Protein AF-0000000084971169 (afdb_homodimer)

Nearest PDB structures (foldseek):
  7fh1-assembly1_B  TM=4.036E-01  e=4.856E-03  Homo sapiens
  4uud-assembly1_D  TM=1.904E-01  e=2.865E+00  Homo sapiens
  7fh1-assembly1_B  TM=4.043E-01  e=4.335E-03  Homo sapiens
  4uud-assembly1_D  TM=1.903E-01  e=3.419E+00  Homo sapiens

Solvent-accessible surface area (backbone atoms only — not comparable to full-atom values): 29016 Å² total; per-residue (Å²): 136,84,78,71,78,78,76,70,75,79,71,75,54,70,39,72,42,62,42,18,74,86,69,39,81,53,76,63,46,45,47,50,82,59,37,77,43,76,49,36,22,65,36,56,37,64,89,76,50,45,75,36,60,47,97,83,69,39,80,36,67,38,68,47,71,47,14,61,87,73,72,38,51,62,66,49,40,37,82,52,55,47,74,50,72,39,35,32,70,26,43,68,63,53,42,42,41,49,52,35,35,48,68,56,54,22,55,50,42,27,38,38,51,39,25,61,47,83,66,29,47,85,73,36,36,24,53,37,65,30,38,48,46,61,42,57,47,81,56,97,82,40,34,29,37,35,38,25,30,33,32,44,35,31,30,53,49,64,85,51,61,80,40,31,43,70,57,27,40,46,29,39,40,29,31,30,39,21,38,57,43,44,72,74,35,73,48,66,31,38,38,34,37,38,61,41,46,72,41,63,41,48,85,46,52,66,42,83,76,79,45,74,50,69,32,28,34,48,39,74,59,78,41,58,42,82,36,27,64,67,50,49,49,48,50,46,48,51,43,33,52,51,34,37,52,51,48,51,53,52,49,51,52,52,52,52,52,52,52,52,54,51,57,51,52,59,54,55,59,59,57,68,73,103,135,84,78,70,80,76,75,69,75,79,72,74,56,70,41,72,42,64,42,19,72,85,68,38,83,53,76,62,47,45,47,51,82,60,37,75,44,75,49,36,21,64,37,56,39,64,87,78,49,43,75,34,60,47,96,86,69,40,80,38,67,36,69,47,71,46,14,64,85,73,72,37,53,62,66,48,39,37,82,50,55,45,74,50,72,40,34,31,70,26,43,69,63,54,42,42,41,49,51,35,35,50,69,55,53,21,54,51,42,27,37,39,52,41,25,61,46,82,66,29,46,83,72,36,36,23,54,37,65,29,38,48,47,61,42,58,50,82,55,96,82,39,35,30,37,34,38,24,31,35,31,43,35,32,29,54,50,65,84,52,59,80,42,32,42,68,56,28,39,43,29,39,40,29,30,31,40,20,38,58,42,45,71,76,36,73,48,65,30,37,36,34,36,37,62,41,46,73,42,63,42,49,86,45,52,61,72,63,90,82,48,74,51,66,32,27,32,49,40,72,62,78,45,56,38,79,37,31,60,66,51,48,48,48,49,47,48,50,41,32,52,52,33,37,53,49,49,50,53,52,51,50,52,51,52,51,51,51,51,54,54,51,56,51,51,58,55,54,59,56,57,68,74,103

pLDDT: mean 88.2, std 15.52, range [29.67, 98.81]

Organism: Candida orthopsilosis (strain 90-125) (NCBI:txid1136231)

Structure (mmCIF, N/CA/C/O backbone):
data_AF-0000000084971169-model_v1
#
loop_
_entity.id
_entity.type
_entity.pdbx_description
1 polymer 'Uncharacterized protein'
#
loop_
_atom_site.group_PDB
_atom_site.id
_atom_site.type_symbol
_atom_site.label_atom_id
_atom_site.label_alt_id
_atom_site.label_comp_id
_atom_site.label_asym_id
_atom_site.label_entity_id
_atom_site.label_seq_id
_atom_site.pdbx_PDB_ins_code
_atom_site.Cartn_x
_atom_site.Cartn_y
_atom_site.Cartn_z
_atom_site.occupancy
_atom_site.B_iso_or_equiv
_atom_site.auth_seq_id
_atom_site.auth_comp_id
_atom_site.auth_asym_id
_atom_site.auth_atom_id
_atom_site.pdbx_PDB_model_num
ATOM 1 N N . MET A 1 1 ? -34.969 12.227 -44.281 1 30.02 1 MET A N 1
ATOM 2 C CA . MET A 1 1 ? -34.781 12.562 -42.875 1 30.02 1 MET A CA 1
ATOM 3 C C . MET A 1 1 ? -33.969 11.484 -42.156 1 30.02 1 MET A C 1
ATOM 5 O O . MET A 1 1 ? -34.406 10.344 -42.031 1 30.02 1 MET A O 1
ATOM 9 N N . LYS A 1 2 ? -32.594 11.523 -42.25 1 32.56 2 LYS A N 1
ATOM 10 C CA . LYS A 1 2 ? -31.547 10.609 -41.812 1 32.56 2 LYS A CA 1
ATOM 1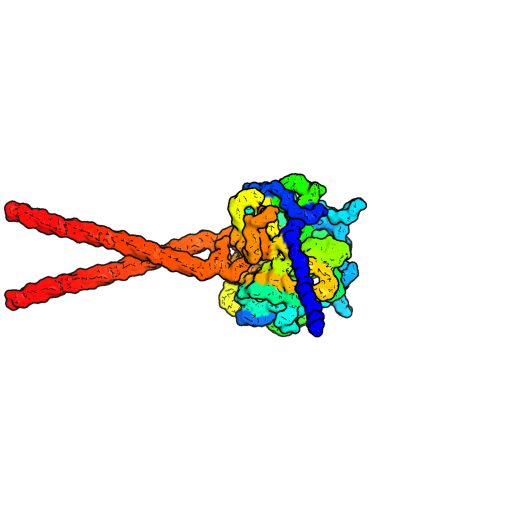1 C C . LYS A 1 2 ? -31.562 10.477 -40.281 1 32.56 2 LYS A C 1
ATOM 13 O O . LYS A 1 2 ? -31.297 11.445 -39.562 1 32.56 2 LYS A O 1
ATOM 18 N N . PHE A 1 3 ? -32.406 9.672 -39.656 1 35.53 3 PHE A N 1
ATOM 19 C CA . PHE A 1 3 ? -32.438 9.383 -38.25 1 35.53 3 PHE A CA 1
ATOM 20 C C . PHE A 1 3 ? -31.078 8.875 -37.75 1 35.53 3 PHE A C 1
ATOM 22 O O . PHE A 1 3 ? -30.594 7.84 -38.219 1 35.53 3 PHE A O 1
ATOM 29 N N . LEU A 1 4 ? -30.172 9.789 -37.438 1 39.41 4 LEU A N 1
ATOM 30 C CA . LEU A 1 4 ? -28.922 9.367 -36.812 1 39.41 4 LEU A CA 1
ATOM 31 C C . LEU A 1 4 ? -29.188 8.594 -35.531 1 39.41 4 LEU A C 1
ATOM 33 O O . LEU A 1 4 ? -29.875 9.086 -34.625 1 39.41 4 LEU A O 1
ATOM 37 N N . PRO A 1 5 ? -28.984 7.27 -35.469 1 42.12 5 PRO A N 1
ATOM 38 C CA . PRO A 1 5 ? -29.141 6.547 -34.219 1 42.12 5 PRO A CA 1
ATOM 39 C C . PRO A 1 5 ? -28.359 7.172 -33.062 1 42.12 5 PRO A C 1
ATOM 41 O O . PRO A 1 5 ? -27.234 7.648 -33.281 1 42.12 5 PRO A O 1
ATOM 44 N N . PHE A 1 6 ? -29.016 7.828 -32.094 1 38.5 6 PHE A N 1
ATOM 45 C CA . PHE A 1 6 ? -28.391 8.219 -30.828 1 38.5 6 PHE A CA 1
ATOM 46 C C . PHE A 1 6 ? -27.672 7.031 -30.188 1 38.5 6 PHE A C 1
ATOM 48 O O . PHE A 1 6 ? -28.312 6.062 -29.781 1 38.5 6 PHE A O 1
ATOM 55 N N . ILE A 1 7 ? -26.5 6.695 -30.562 1 37.56 7 ILE A N 1
ATOM 56 C CA . ILE A 1 7 ? -25.688 5.746 -29.812 1 37.56 7 ILE A CA 1
ATOM 57 C C . ILE A 1 7 ? -25.734 6.09 -28.312 1 37.56 7 ILE A C 1
ATOM 59 O O . ILE A 1 7 ? -25.359 7.188 -27.922 1 37.56 7 ILE A O 1
ATOM 63 N N . LEU A 1 8 ? -26.688 5.613 -27.547 1 38.56 8 LEU A N 1
ATOM 64 C CA . LEU A 1 8 ? -26.672 5.688 -26.094 1 38.56 8 LEU A CA 1
ATOM 65 C C . LEU A 1 8 ? -25.266 5.441 -25.547 1 38.56 8 LEU A C 1
ATOM 67 O O . LEU A 1 8 ? -24.609 4.469 -25.922 1 38.56 8 LEU A O 1
ATOM 71 N N . PRO A 1 9 ? -24.562 6.453 -25.031 1 40.56 9 PRO A N 1
ATOM 72 C CA . PRO A 1 9 ? -23.297 6.164 -24.359 1 40.56 9 PRO A CA 1
ATOM 73 C C . PRO A 1 9 ? -23.391 4.938 -23.453 1 40.56 9 PRO A C 1
ATOM 75 O O . PRO A 1 9 ? -24.422 4.699 -22.828 1 40.56 9 PRO A O 1
ATOM 78 N N . LEU A 1 10 ? -22.828 3.809 -23.766 1 42.88 10 LEU A N 1
ATOM 79 C CA . LEU A 1 10 ? -22.594 2.674 -22.875 1 42.88 10 LEU A CA 1
ATOM 80 C C . LEU A 1 10 ? -22.359 3.145 -21.438 1 42.88 10 LEU A C 1
ATOM 82 O O . LEU A 1 10 ? -21.344 3.771 -21.141 1 42.88 10 LEU A O 1
ATOM 86 N N . ALA A 1 11 ? -23.25 3.656 -20.703 1 45.41 11 ALA A N 1
ATOM 87 C CA . ALA A 1 11 ? -23.203 3.949 -19.281 1 45.41 11 ALA A CA 1
ATOM 88 C C . ALA A 1 11 ? -22.328 2.938 -18.547 1 45.41 11 ALA A C 1
ATOM 90 O O . ALA A 1 11 ? -22.609 1.736 -18.562 1 45.41 11 ALA A O 1
ATOM 91 N N . TYR A 1 12 ? -21.031 3.027 -18.531 1 57.41 12 TYR A N 1
ATOM 92 C CA . TYR A 1 12 ? -20.172 2.223 -17.672 1 57.41 12 TYR A CA 1
ATOM 93 C C . TYR A 1 12 ? -20.812 2.035 -16.297 1 57.41 12 TYR A C 1
ATOM 95 O O . TYR A 1 12 ? -21.203 3.01 -15.648 1 57.41 12 TYR A O 1
ATOM 103 N N . ALA A 1 13 ? -21.484 0.812 -16.031 1 82.19 13 ALA A N 1
ATOM 104 C CA . ALA A 1 13 ? -22.203 0.471 -14.805 1 82.19 13 ALA A CA 1
ATOM 105 C C . ALA A 1 13 ? -21.281 0.522 -13.594 1 82.19 13 ALA A C 1
ATOM 107 O O . ALA A 1 13 ? -20.312 -0.235 -13.508 1 82.19 13 ALA A O 1
ATOM 108 N N . ILE A 1 14 ? -21.219 1.61 -12.945 1 89.19 14 ILE A N 1
ATOM 109 C CA . ILE A 1 14 ? -20.562 1.826 -11.664 1 89.19 14 ILE A CA 1
ATOM 110 C C . ILE A 1 14 ? -21.375 1.18 -10.547 1 89.19 14 ILE A C 1
ATOM 112 O O . ILE A 1 14 ? -22.609 1.281 -10.523 1 89.19 14 ILE A O 1
ATOM 116 N N . GLN A 1 15 ? -20.672 0.384 -9.773 1 92.31 15 GLN A N 1
ATOM 117 C CA . GLN A 1 15 ? -21.297 -0.294 -8.648 1 92.31 15 GLN A CA 1
ATOM 118 C C . GLN A 1 15 ? -20.547 -0.011 -7.344 1 92.31 15 GLN A C 1
ATOM 120 O O . GLN A 1 15 ? -19.328 0.134 -7.344 1 92.31 15 GLN A O 1
ATOM 125 N N . TRP A 1 16 ? -21.312 0.038 -6.262 1 93.94 16 TRP A N 1
ATOM 126 C CA . TRP A 1 16 ? -20.703 0.209 -4.945 1 93.94 16 TRP A CA 1
ATOM 127 C C . TRP A 1 16 ? -19.781 -0.958 -4.617 1 93.94 16 TRP A C 1
ATOM 129 O O . TRP A 1 16 ? -20.047 -2.098 -5.008 1 93.94 16 TRP A O 1
ATOM 139 N N . PHE A 1 17 ? -18.766 -0.67 -3.891 1 96.19 17 PHE A N 1
ATOM 140 C CA . PHE A 1 17 ? -17.828 -1.687 -3.416 1 96.19 17 PHE A CA 1
ATOM 141 C C . PHE A 1 17 ? -17.391 -1.396 -1.985 1 96.19 17 PHE A C 1
ATOM 143 O O . PHE A 1 17 ? -17.125 -0.246 -1.635 1 96.19 17 PHE A O 1
ATOM 150 N N . PRO A 1 18 ? -17.297 -2.365 -1.168 1 97.38 18 PRO A N 1
ATOM 151 C CA . PRO A 1 18 ? -17.656 -3.754 -1.46 1 97.38 18 PRO A CA 1
ATOM 152 C C . PRO A 1 18 ? -19.141 -4.031 -1.241 1 97.38 18 PRO A C 1
ATOM 154 O O . PRO A 1 18 ? -19.828 -3.273 -0.542 1 97.38 18 PRO A O 1
ATOM 157 N N . LEU A 1 19 ? -19.578 -5.094 -1.878 1 96.88 19 LEU A N 1
ATOM 158 C CA . LEU A 1 19 ? -20.938 -5.582 -1.671 1 96.88 19 LEU A CA 1
ATOM 159 C C . LEU A 1 19 ? -20.938 -6.848 -0.818 1 96.88 19 LEU A C 1
ATOM 161 O O . LEU A 1 19 ? -19.906 -7.504 -0.674 1 96.88 19 LEU A O 1
ATOM 165 N N . ASP A 1 20 ? -22.109 -7.109 -0.206 1 96.25 20 ASP A N 1
ATOM 166 C CA . ASP A 1 20 ? -22.203 -8.344 0.567 1 96.25 20 ASP A CA 1
ATOM 167 C C . ASP A 1 20 ? -22.438 -9.547 -0.344 1 96.25 20 ASP A C 1
ATOM 169 O O . ASP A 1 20 ? -22.375 -9.422 -1.569 1 96.25 20 ASP A O 1
ATOM 173 N N . SER A 1 21 ? -22.625 -10.727 0.275 1 93.88 21 SER A N 1
ATOM 174 C CA . SER A 1 21 ? -22.719 -11.961 -0.494 1 93.88 21 SER A CA 1
ATOM 175 C C . SER A 1 21 ? -23.969 -11.953 -1.376 1 93.88 21 SER A C 1
ATOM 177 O O . SER A 1 21 ? -24.047 -12.688 -2.363 1 93.88 21 SER A O 1
ATOM 179 N N . LYS A 1 22 ? -25 -11.133 -1.091 1 93.94 22 LYS A N 1
ATOM 180 C CA . LYS A 1 22 ? -26.234 -11.039 -1.877 1 93.94 22 LYS A CA 1
ATOM 181 C C . LYS A 1 22 ? -26.125 -9.953 -2.939 1 93.94 22 LYS A C 1
ATOM 183 O O . LYS A 1 22 ? -27.078 -9.703 -3.684 1 93.94 22 LYS A O 1
ATOM 188 N N . GLY A 1 23 ? -25.016 -9.289 -2.969 1 93.5 23 GLY A N 1
ATOM 189 C CA . GLY A 1 23 ? -24.828 -8.219 -3.939 1 93.5 23 GLY A CA 1
ATOM 190 C C . GLY A 1 23 ? -25.5 -6.922 -3.533 1 93.5 23 GLY A C 1
ATOM 191 O O . GLY A 1 23 ? -25.859 -6.109 -4.387 1 93.5 23 GLY A O 1
ATOM 192 N N . GLU A 1 24 ? -25.734 -6.766 -2.266 1 94.44 24 GLU A N 1
ATOM 193 C CA . GLU A 1 24 ? -26.391 -5.574 -1.736 1 94.44 24 GLU A CA 1
ATOM 194 C C . GLU A 1 24 ? -25.422 -4.715 -0.936 1 94.44 24 GLU A C 1
ATOM 196 O O . GLU A 1 24 ? -24.312 -5.156 -0.608 1 94.44 24 GLU A O 1
ATOM 201 N N . LEU A 1 25 ? -25.859 -3.486 -0.718 1 94.62 25 LEU A N 1
ATOM 202 C CA . LEU A 1 25 ? -25.078 -2.629 0.162 1 94.62 25 LEU A CA 1
ATOM 203 C C . LEU A 1 25 ? -24.891 -3.283 1.526 1 94.62 25 LEU A C 1
ATOM 205 O O . LEU A 1 25 ? -25.828 -3.818 2.104 1 94.62 25 LEU A O 1
ATOM 209 N N . PRO A 1 26 ? -23.703 -3.242 1.992 1 94.81 26 PRO A N 1
ATOM 210 C CA . PRO A 1 26 ? -23.438 -3.979 3.23 1 94.81 26 PRO A CA 1
ATOM 211 C C . PRO A 1 26 ? -24.031 -3.299 4.461 1 94.81 26 PRO A C 1
ATOM 213 O O . PRO A 1 26 ? -24.016 -2.068 4.562 1 94.81 26 PRO A O 1
ATOM 216 N N . GLN A 1 27 ? -24.609 -4.168 5.25 1 93.81 27 GLN A N 1
ATOM 217 C CA . GLN A 1 27 ? -24.906 -3.783 6.625 1 93.81 27 GLN A CA 1
ATOM 218 C C . GLN A 1 27 ? -23.859 -4.32 7.594 1 93.81 27 GLN A C 1
ATOM 220 O O . GLN A 1 27 ? -23.391 -5.445 7.441 1 93.81 27 GLN A O 1
ATOM 225 N N . TYR A 1 28 ? -23.484 -3.436 8.531 1 96.81 28 TYR A N 1
ATOM 226 C CA . TYR A 1 28 ? -22.406 -3.887 9.414 1 96.81 28 TYR A CA 1
ATOM 227 C C . TYR A 1 28 ? -22.547 -3.262 10.805 1 96.81 28 TYR A C 1
ATOM 229 O O . TYR A 1 28 ? -23.156 -2.197 10.953 1 96.81 28 TYR A O 1
ATOM 237 N N . GLU A 1 29 ? -22.078 -4.02 11.781 1 97.81 29 GLU A N 1
ATOM 238 C CA . GLU A 1 29 ? -21.844 -3.447 13.102 1 97.81 29 GLU A CA 1
ATOM 239 C C . GLU A 1 29 ? -20.531 -2.68 13.148 1 97.81 29 GLU A C 1
ATOM 241 O O . GLU A 1 29 ? -19.469 -3.24 12.867 1 97.81 29 GLU A O 1
ATOM 246 N N . PRO A 1 30 ? -20.562 -1.407 13.508 1 98 30 PRO A N 1
ATOM 247 C CA . PRO A 1 30 ? -19.344 -0.588 13.477 1 98 30 PRO A CA 1
ATOM 248 C C . PRO A 1 30 ? -18.312 -1.026 14.508 1 98 30 PRO A C 1
ATOM 250 O O . PRO A 1 30 ? -18.656 -1.631 15.523 1 98 30 PRO A O 1
ATOM 253 N N . TYR A 1 31 ? -17.094 -0.785 14.18 1 98.19 31 TYR A N 1
ATOM 254 C CA . TYR A 1 31 ? -16 -1.017 15.125 1 98.19 31 TYR A CA 1
ATOM 255 C C . TYR A 1 31 ? -15.922 0.105 16.156 1 98.19 31 TYR A C 1
ATOM 257 O O . TYR A 1 31 ? -16.297 1.244 15.867 1 98.19 31 TYR A O 1
ATOM 265 N N . THR A 1 32 ? -15.422 -0.255 17.297 1 97.62 32 THR A N 1
ATOM 266 C CA . THR A 1 32 ? -15.109 0.742 18.312 1 97.62 32 THR A CA 1
ATOM 267 C C . THR A 1 32 ? -13.617 1.058 18.328 1 97.62 32 THR A C 1
ATOM 269 O O . THR A 1 32 ? -12.789 0.178 18.078 1 97.62 32 THR A O 1
ATOM 272 N N . PHE A 1 33 ? -13.367 2.291 18.625 1 96.69 33 PHE A N 1
ATOM 273 C CA . PHE A 1 33 ? -11.969 2.688 18.719 1 96.69 33 PHE A CA 1
ATOM 274 C C . PHE A 1 33 ? -11.211 1.784 19.688 1 96.69 33 PHE A C 1
ATOM 276 O O . PHE A 1 33 ? -11.68 1.528 20.797 1 96.69 33 PHE A O 1
ATOM 283 N N . GLY A 1 34 ? -10.047 1.248 19.25 1 97.62 34 GLY A N 1
ATOM 284 C CA . GLY A 1 34 ? -9.219 0.399 20.094 1 97.62 34 GLY A CA 1
ATOM 285 C C . GLY A 1 34 ? -9.625 -1.062 20.062 1 97.62 34 GLY A C 1
ATOM 286 O O . GLY A 1 34 ? -8.93 -1.921 20.594 1 97.62 34 GLY A O 1
ATOM 287 N N . GLN A 1 35 ? -10.672 -1.326 19.438 1 97.88 35 GLN A N 1
ATOM 288 C CA . GLN A 1 35 ? -11.148 -2.701 19.328 1 97.88 35 GLN A CA 1
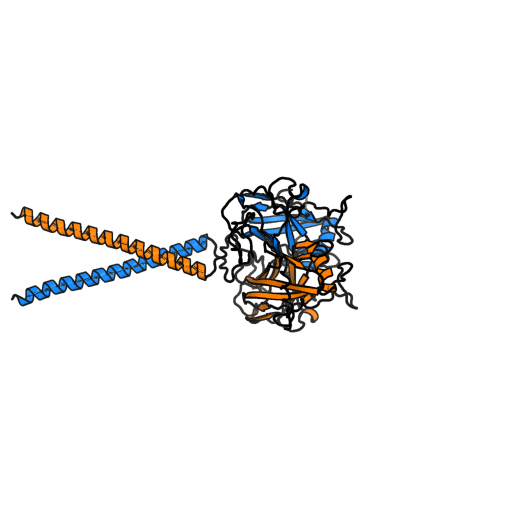ATOM 289 C C . GLN A 1 35 ? -10.172 -3.568 18.547 1 97.88 35 GLN A C 1
ATOM 291 O O . GLN A 1 35 ? -9.641 -3.137 17.516 1 97.88 35 GLN A O 1
ATOM 296 N N . GLU A 1 36 ? -9.938 -4.75 19.031 1 96.56 36 GLU A N 1
ATOM 297 C CA . GLU A 1 36 ? -9.062 -5.676 18.312 1 96.56 36 GLU A CA 1
ATOM 298 C C . GLU A 1 36 ? -9.711 -6.137 17 1 96.56 36 GLU A C 1
ATOM 300 O O . GLU A 1 36 ? -10.891 -6.5 16.984 1 96.56 36 GLU A O 1
ATOM 305 N N . ILE A 1 37 ? -8.984 -6.051 15.977 1 96.12 37 ILE A N 1
ATOM 306 C CA . ILE A 1 37 ? -9.453 -6.453 14.656 1 96.12 37 ILE A CA 1
ATOM 307 C C . ILE A 1 37 ? -8.914 -7.84 14.312 1 96.12 37 ILE A C 1
ATOM 309 O O . ILE A 1 37 ? -7.699 -8.031 14.188 1 96.12 37 ILE A O 1
ATOM 313 N N . ALA A 1 38 ? -9.75 -8.758 14.242 1 89.88 38 ALA A N 1
ATOM 314 C CA . ALA A 1 38 ? -9.352 -10.078 13.758 1 89.88 38 ALA A CA 1
ATOM 315 C C . ALA A 1 38 ? -9.492 -10.172 12.242 1 89.88 38 ALA A C 1
ATOM 317 O O . ALA A 1 38 ? -10.477 -9.695 11.672 1 89.88 38 ALA A O 1
ATOM 318 N N . PHE A 1 39 ? -8.469 -10.648 11.602 1 97.12 39 PHE A N 1
ATOM 319 C CA . PHE A 1 39 ? -8.531 -10.859 10.164 1 97.12 39 PHE A CA 1
ATOM 320 C C . PHE A 1 39 ? -7.938 -12.219 9.797 1 97.12 39 PHE A C 1
ATOM 322 O O . PHE A 1 39 ? -7.332 -12.883 10.633 1 97.12 39 PHE A O 1
ATOM 329 N N . ASP A 1 40 ? -8.219 -12.664 8.648 1 97.75 40 ASP A N 1
ATOM 330 C CA . ASP A 1 40 ? -7.711 -13.961 8.211 1 97.75 40 ASP A CA 1
ATOM 331 C C . ASP A 1 40 ? -7.148 -13.891 6.797 1 97.75 40 ASP A C 1
ATOM 333 O O . ASP A 1 40 ? -7.395 -12.922 6.074 1 97.75 40 ASP A O 1
ATOM 337 N N . CYS A 1 41 ? -6.309 -14.859 6.5 1 98.5 41 CYS A N 1
ATOM 338 C CA . CYS A 1 41 ? -5.555 -14.836 5.25 1 98.5 41 CYS A CA 1
ATOM 339 C C . CYS A 1 41 ? -5.812 -16.094 4.434 1 98.5 41 CYS A C 1
ATOM 341 O O . CYS A 1 41 ? -6.121 -17.156 4.992 1 98.5 41 CYS A O 1
ATOM 343 N N . ILE A 1 42 ? -5.633 -15.984 3.146 1 98.44 42 ILE A N 1
ATOM 344 C CA . ILE A 1 42 ? -5.848 -17.109 2.234 1 98.44 42 ILE A CA 1
ATOM 345 C C . ILE A 1 42 ? -4.824 -18.203 2.518 1 98.44 42 ILE A C 1
ATOM 347 O O . ILE A 1 42 ? -3.623 -17.938 2.588 1 98.44 42 ILE A O 1
ATOM 351 N N . GLN A 1 43 ? -5.344 -19.438 2.652 1 98.19 43 GLN A N 1
ATOM 352 C CA . GLN A 1 43 ? -4.477 -20.594 2.789 1 98.19 43 GLN A CA 1
ATOM 353 C C . GLN A 1 43 ? -4.145 -21.203 1.427 1 98.19 43 GLN A C 1
ATOM 355 O O . GLN A 1 43 ? -5.016 -21.312 0.56 1 98.19 43 GLN A O 1
ATOM 360 N N . ARG A 1 44 ? -2.885 -21.562 1.34 1 98.06 44 ARG A N 1
ATOM 361 C CA . ARG A 1 44 ? -2.424 -22.016 0.031 1 98.06 44 ARG A CA 1
ATOM 362 C C . ARG A 1 44 ? -1.697 -23.344 0.139 1 98.06 44 ARG A C 1
ATOM 364 O O . ARG A 1 44 ? -1.136 -23.672 1.188 1 98.06 44 ARG A O 1
ATOM 371 N N . ASN A 1 45 ? -1.735 -24.062 -0.999 1 96.38 45 ASN A N 1
ATOM 372 C CA . ASN A 1 45 ? -0.88 -25.234 -1.146 1 96.38 45 ASN A CA 1
ATOM 373 C C . ASN A 1 45 ? 0.586 -24.844 -1.299 1 96.38 45 ASN A C 1
ATOM 375 O O . ASN A 1 45 ? 0.929 -24.031 -2.154 1 96.38 45 ASN A O 1
ATOM 379 N N . ILE A 1 46 ? 1.461 -25.453 -0.588 1 94.88 46 ILE A N 1
ATOM 380 C CA . ILE A 1 46 ? 2.844 -24.984 -0.504 1 94.88 46 ILE A CA 1
ATOM 381 C C . ILE A 1 46 ? 3.596 -25.391 -1.772 1 94.88 46 ILE A C 1
ATOM 383 O O . ILE A 1 46 ? 4.609 -24.781 -2.119 1 94.88 46 ILE A O 1
ATOM 387 N N . ASP A 1 47 ? 3.162 -26.406 -2.504 1 92.44 47 ASP A N 1
ATOM 388 C CA . ASP A 1 47 ? 3.869 -26.891 -3.682 1 92.44 47 ASP A CA 1
ATOM 389 C C . ASP A 1 47 ? 3.527 -26.062 -4.914 1 92.44 47 ASP A C 1
ATOM 391 O O . ASP A 1 47 ? 4.402 -25.766 -5.73 1 92.44 47 ASP A O 1
ATOM 395 N N . THR A 1 48 ? 2.26 -25.609 -4.98 1 91.62 48 THR A N 1
ATOM 396 C CA . THR A 1 48 ? 1.828 -24.953 -6.207 1 91.62 48 THR A CA 1
ATOM 397 C C . THR A 1 48 ? 1.491 -23.5 -5.953 1 91.62 48 THR A C 1
ATOM 399 O O . THR A 1 48 ? 1.467 -22.688 -6.883 1 91.62 48 THR A O 1
ATOM 402 N N . GLY A 1 49 ? 1.193 -23.219 -4.738 1 95.56 49 GLY A N 1
ATOM 403 C CA . GLY A 1 49 ? 0.738 -21.875 -4.418 1 95.56 49 GLY A CA 1
ATOM 404 C C . GLY A 1 49 ? -0.755 -21.688 -4.609 1 95.56 49 GLY A C 1
ATOM 405 O O . GLY A 1 49 ? -1.301 -20.625 -4.285 1 95.56 49 GLY A O 1
ATOM 406 N N . GLU A 1 50 ? -1.451 -22.688 -5.082 1 95.56 50 GLU A N 1
ATOM 407 C CA . GLU A 1 50 ? -2.885 -22.578 -5.34 1 95.56 50 GLU A CA 1
ATOM 408 C C . GLU A 1 50 ? -3.672 -22.453 -4.039 1 95.56 50 GLU A C 1
ATOM 410 O O . GLU A 1 50 ? -3.24 -22.938 -2.992 1 95.56 50 GLU A O 1
ATOM 415 N N . HIS A 1 51 ? -4.812 -21.812 -4.215 1 96.75 51 HIS A N 1
ATOM 416 C CA . HIS A 1 51 ? -5.707 -21.703 -3.066 1 96.75 51 HIS A CA 1
ATOM 417 C C . HIS A 1 51 ? -6.09 -23.094 -2.547 1 96.75 51 HIS A C 1
ATOM 419 O O . HIS A 1 51 ? -6.262 -24.031 -3.33 1 96.75 51 HIS A O 1
ATOM 425 N N . LYS A 1 52 ? -6.145 -23.219 -1.26 1 97.44 52 LYS A N 1
ATOM 426 C CA . LYS A 1 52 ? -6.875 -24.359 -0.701 1 97.44 52 LYS A CA 1
ATOM 427 C C . LYS A 1 52 ? -8.383 -24.125 -0.749 1 97.44 52 LYS A C 1
ATOM 429 O O . LYS A 1 52 ? -8.852 -23.016 -0.477 1 97.44 52 LYS A O 1
ATOM 434 N N . PHE A 1 53 ? -9.102 -25.141 -1.104 1 96.31 53 PHE A N 1
ATOM 435 C CA . PHE A 1 53 ? -10.555 -25.047 -1.192 1 96.31 53 PHE A CA 1
ATOM 436 C C . PHE A 1 53 ? -11.219 -26.031 -0.233 1 96.31 53 PHE A C 1
ATOM 438 O O . PHE A 1 53 ? -10.711 -27.125 -0.002 1 96.31 53 PHE A O 1
ATOM 445 N N . ASP A 1 54 ? -12.32 -25.531 0.297 1 94.75 54 ASP A N 1
ATOM 446 C CA . ASP A 1 54 ? -13.094 -26.438 1.144 1 94.75 54 ASP A CA 1
ATOM 447 C C . ASP A 1 54 ? -14.031 -27.312 0.307 1 94.75 54 ASP A C 1
ATOM 449 O O . ASP A 1 54 ? -13.945 -27.312 -0.923 1 94.75 54 ASP A O 1
ATOM 453 N N . GLN A 1 55 ? -14.93 -28.062 0.961 1 94.38 55 GLN A N 1
ATOM 454 C CA . GLN A 1 55 ? -15.805 -29.031 0.299 1 94.38 55 GLN A CA 1
ATOM 455 C C . GLN A 1 55 ? -16.797 -28.328 -0.612 1 94.38 55 GLN A C 1
ATOM 457 O O . GLN A 1 55 ? -17.297 -28.906 -1.58 1 94.38 55 GLN A O 1
ATOM 462 N N . GLN A 1 56 ? -17.094 -27.141 -0.289 1 91.94 56 GLN A N 1
ATOM 463 C CA . GLN A 1 56 ? -18.047 -26.375 -1.099 1 91.94 56 GLN A CA 1
ATOM 464 C C . GLN A 1 56 ? -17.312 -25.547 -2.15 1 91.94 56 GLN A C 1
ATOM 466 O O . GLN A 1 56 ? -17.906 -24.641 -2.75 1 91.94 56 GLN A O 1
ATOM 471 N N . ASN A 1 57 ? -16 -25.75 -2.326 1 90.94 57 ASN A N 1
ATOM 472 C CA . ASN A 1 57 ? -15.164 -25.094 -3.314 1 90.94 57 ASN A CA 1
ATOM 473 C C . ASN A 1 57 ? -14.945 -23.625 -2.965 1 90.94 57 ASN A C 1
ATOM 475 O O . ASN A 1 57 ? -14.828 -22.781 -3.855 1 90.94 57 ASN A O 1
ATOM 479 N N . ARG A 1 58 ? -15.109 -23.406 -1.735 1 93.19 58 ARG A N 1
ATOM 480 C CA . ARG A 1 58 ? -14.797 -22.062 -1.271 1 93.19 58 ARG A CA 1
ATOM 481 C C . ARG A 1 58 ? -13.352 -21.969 -0.796 1 93.19 58 ARG A C 1
ATOM 483 O O . ARG A 1 58 ? -12.805 -22.938 -0.249 1 93.19 58 ARG A O 1
ATOM 490 N N . ILE A 1 59 ? -12.773 -20.719 -0.988 1 96.25 59 ILE A N 1
ATOM 491 C CA . ILE A 1 59 ? -11.398 -20.484 -0.56 1 96.25 59 ILE A CA 1
ATOM 492 C C . ILE A 1 59 ? -11.305 -20.609 0.959 1 96.25 59 ILE A C 1
ATOM 494 O O . ILE A 1 59 ? -12.148 -20.078 1.688 1 96.25 59 ILE A O 1
ATOM 498 N N . VAL A 1 60 ? -10.258 -21.375 1.416 1 97.81 60 VAL A N 1
ATOM 499 C CA . VAL A 1 60 ? -10.023 -21.547 2.846 1 97.81 60 VAL A CA 1
ATOM 500 C C . VAL A 1 60 ? -9.164 -20.406 3.377 1 97.81 60 VAL A C 1
ATOM 502 O O . VAL A 1 60 ? -8.141 -20.062 2.783 1 97.81 60 VAL A O 1
ATOM 505 N N . TYR A 1 61 ? -9.641 -19.797 4.469 1 97.56 61 TYR A N 1
ATOM 506 C CA . TYR A 1 61 ? -8.906 -18.719 5.141 1 97.56 61 TYR A CA 1
ATOM 507 C C . TYR A 1 61 ? -8.43 -19.172 6.516 1 97.56 61 TYR A C 1
ATOM 509 O O . TYR A 1 61 ? -9.07 -20 7.164 1 97.56 61 TYR A O 1
ATOM 517 N N . GLY A 1 62 ? -7.301 -18.688 6.934 1 97.06 62 GLY A N 1
ATOM 518 C CA . GLY A 1 62 ? -6.727 -18.953 8.242 1 97.06 62 GLY A CA 1
ATOM 519 C C . GLY A 1 62 ? -6.031 -17.75 8.844 1 97.06 62 GLY A C 1
ATOM 520 O O . GLY A 1 62 ? -5.926 -16.703 8.195 1 97.06 62 GLY A O 1
ATOM 521 N N . PRO A 1 63 ? -5.582 -17.922 10.07 1 96.56 63 PRO A N 1
ATOM 522 C CA . PRO A 1 63 ? -4.98 -16.766 10.75 1 96.56 63 PRO A CA 1
ATOM 523 C C . PRO A 1 63 ? -3.596 -16.422 10.211 1 96.56 63 PRO A C 1
ATOM 525 O O . PRO A 1 63 ? -2.922 -17.266 9.633 1 96.56 63 PRO A O 1
ATOM 528 N N . PHE A 1 64 ? -3.244 -15.148 10.352 1 97.88 64 PHE A N 1
ATOM 529 C CA . PHE A 1 64 ? -1.846 -14.773 10.188 1 97.88 64 PHE A CA 1
ATOM 530 C C . PHE A 1 64 ? -0.958 -15.555 11.148 1 97.88 64 PHE A C 1
ATOM 532 O O . PHE A 1 64 ? -1.398 -15.945 12.234 1 97.88 64 PHE A O 1
ATOM 539 N N . PRO A 1 65 ? 0.286 -15.789 10.828 1 97.25 65 PRO A N 1
ATOM 540 C CA . PRO A 1 65 ? 1.175 -16.516 11.742 1 97.25 65 PRO A CA 1
ATOM 541 C C . PRO A 1 65 ? 1.2 -15.891 13.141 1 97.25 65 PRO A C 1
ATOM 543 O O . PRO A 1 65 ? 1.113 -14.672 13.289 1 97.25 65 PRO A O 1
ATOM 546 N N . LYS A 1 66 ? 1.382 -16.766 14.102 1 97.44 66 LYS A N 1
ATOM 547 C CA . LYS A 1 66 ? 1.351 -16.344 15.492 1 97.44 66 LYS A CA 1
ATOM 548 C C . LYS A 1 66 ? 2.576 -15.5 15.844 1 97.44 66 LYS A C 1
ATOM 550 O O . LYS A 1 66 ? 3.695 -15.828 15.453 1 97.44 66 LYS A O 1
ATOM 555 N N . CYS A 1 67 ? 2.314 -14.453 16.578 1 98.06 67 CYS A N 1
ATOM 556 C CA . CYS A 1 67 ? 3.398 -13.641 17.125 1 98.06 67 CYS A CA 1
ATOM 557 C C . CYS A 1 67 ? 3.9 -14.203 18.438 1 98.06 67 CYS A C 1
ATOM 559 O O . CYS A 1 67 ? 3.111 -14.445 19.359 1 98.06 67 CYS A O 1
ATOM 561 N N . GLU A 1 68 ? 5.105 -14.328 18.578 1 97.94 68 GLU A N 1
ATOM 562 C CA . GLU A 1 68 ? 5.684 -14.875 19.797 1 97.94 68 GLU A CA 1
ATOM 563 C C . GLU A 1 68 ? 5.426 -13.953 20.984 1 97.94 68 GLU A C 1
ATOM 565 O O . GLU A 1 68 ? 5.223 -14.422 22.109 1 97.94 68 GLU A O 1
ATOM 570 N N . GLU A 1 69 ? 5.473 -12.68 20.766 1 97.62 69 GLU A N 1
ATOM 571 C CA . GLU A 1 69 ? 5.316 -11.695 21.828 1 97.62 69 GLU A CA 1
ATOM 572 C C . GLU A 1 69 ? 3.975 -11.859 22.531 1 97.62 69 GLU A C 1
ATOM 574 O O . GLU A 1 69 ? 3.885 -11.68 23.75 1 97.62 69 GLU A O 1
ATOM 579 N N . THR A 1 70 ? 2.932 -12.203 21.766 1 96 70 THR A N 1
ATOM 580 C CA . THR A 1 70 ? 1.587 -12.25 22.328 1 96 70 THR A CA 1
ATOM 581 C C . THR A 1 70 ? 1.051 -13.68 22.344 1 96 70 THR A C 1
ATOM 583 O O . THR A 1 70 ? 0.034 -13.961 22.984 1 96 70 THR A O 1
ATOM 586 N N . SER A 1 71 ? 1.727 -14.57 21.641 1 97.25 71 SER A N 1
ATOM 587 C CA . SER A 1 71 ? 1.294 -15.953 21.469 1 97.25 71 SER A CA 1
ATOM 588 C C . SER A 1 71 ? -0.064 -16.031 20.781 1 97.25 71 SER A C 1
ATOM 590 O O . SER A 1 71 ? -0.839 -16.953 21.016 1 97.25 71 SER A O 1
ATOM 592 N N . LYS A 1 72 ? -0.431 -14.992 20.109 1 97.38 72 LYS A N 1
ATOM 593 C CA . LYS A 1 72 ? -1.649 -14.898 19.312 1 97.38 72 LYS A CA 1
ATOM 594 C C . LYS A 1 72 ? -1.338 -14.461 17.891 1 97.38 72 LYS A C 1
ATOM 596 O O . LYS A 1 72 ? -0.279 -13.883 17.625 1 97.38 72 LYS A O 1
ATOM 601 N N . PRO A 1 73 ? -2.264 -14.844 16.984 1 97.62 73 PRO A N 1
ATOM 602 C CA . PRO A 1 73 ? -2.061 -14.32 15.633 1 97.62 73 PRO A CA 1
ATOM 603 C C . PRO A 1 73 ? -2.012 -12.797 15.586 1 97.62 73 PRO A C 1
ATOM 605 O O . PRO A 1 73 ? -2.607 -12.133 16.438 1 97.62 73 PRO A O 1
ATOM 608 N N . LEU A 1 74 ? -1.307 -12.273 14.578 1 97.69 74 LEU A N 1
ATOM 609 C CA . LEU A 1 74 ? -1.192 -10.828 14.406 1 97.69 74 LEU A CA 1
ATOM 610 C C . LEU A 1 74 ? -2.568 -10.172 14.375 1 97.69 74 LEU A C 1
ATOM 612 O O . LEU A 1 74 ? -3.484 -10.672 13.711 1 97.69 74 LEU A O 1
ATOM 616 N N . SER A 1 75 ? -2.736 -9.125 15.07 1 96.44 75 SER A N 1
ATOM 617 C CA . SER A 1 75 ? -3.963 -8.336 15.094 1 96.44 75 SER A CA 1
ATOM 618 C C . SER A 1 75 ? -3.662 -6.852 15.281 1 96.44 75 SER A C 1
ATOM 620 O O . SER A 1 75 ? -2.551 -6.48 15.664 1 96.44 75 SER A O 1
ATOM 622 N N . PHE A 1 76 ? -4.598 -6.055 14.875 1 97.44 76 PHE A N 1
ATOM 623 C CA . PHE A 1 76 ? -4.484 -4.609 15.031 1 97.44 76 PHE A CA 1
ATOM 624 C C . PHE A 1 76 ? -5.617 -4.066 15.891 1 97.44 76 PHE A C 1
ATOM 626 O O . PHE A 1 76 ? -6.582 -4.777 16.172 1 97.44 76 PHE A O 1
ATOM 633 N N . LYS A 1 77 ? -5.406 -2.889 16.359 1 98 77 LYS A N 1
ATOM 634 C CA . LYS A 1 77 ? -6.461 -2.168 17.078 1 98 77 LYS A CA 1
ATOM 635 C C . LYS A 1 77 ? -7.078 -1.089 16.188 1 98 77 LYS A C 1
ATOM 637 O O . LYS A 1 77 ? -6.359 -0.301 15.57 1 98 77 LYS A O 1
ATOM 642 N N . TYR A 1 78 ? -8.422 -1.051 16.188 1 98.06 78 TYR A N 1
ATOM 643 C CA . TYR A 1 78 ? -9.117 -0.136 15.289 1 98.06 78 TYR A CA 1
ATOM 644 C C . TYR A 1 78 ? -8.805 1.314 15.641 1 98.06 78 TYR A C 1
ATOM 646 O O . TYR A 1 78 ? -9.047 1.756 16.766 1 98.06 78 TYR A O 1
ATOM 654 N N . GLY A 1 79 ? -8.266 1.998 14.695 1 95.75 79 GLY A N 1
ATOM 655 C CA . GLY A 1 79 ? -8.07 3.434 14.82 1 95.75 79 GLY A CA 1
ATOM 656 C C . GLY A 1 79 ? -6.828 3.799 15.609 1 95.75 79 GLY A C 1
ATOM 657 O O . GLY A 1 79 ? -6.602 4.973 15.914 1 95.75 79 GLY A O 1
ATOM 658 N N . VAL A 1 80 ? -6.047 2.848 15.969 1 96 80 VAL A N 1
ATOM 659 C CA . VAL A 1 80 ? -4.891 3.119 16.812 1 96 80 VAL A CA 1
ATOM 660 C C . VAL A 1 80 ? -3.607 2.99 16 1 96 80 VAL A C 1
ATOM 662 O O . VAL A 1 80 ? -3.291 1.908 15.492 1 96 80 VAL A O 1
ATOM 665 N N . ASN A 1 81 ? -2.891 4.102 15.859 1 94.06 81 ASN A N 1
ATOM 666 C CA . ASN A 1 81 ? -1.563 4.055 15.258 1 94.06 81 ASN A CA 1
ATOM 667 C C . ASN A 1 81 ? -0.542 3.412 16.188 1 94.06 81 ASN A C 1
ATOM 669 O O . ASN A 1 81 ? -0.421 3.811 17.344 1 94.06 81 ASN A O 1
ATOM 673 N N . GLU A 1 82 ? 0.22 2.455 15.695 1 95.44 82 GLU A N 1
ATOM 674 C CA . GLU A 1 82 ? 1.154 1.757 16.578 1 95.44 82 GLU A CA 1
ATOM 675 C C . GLU A 1 82 ? 2.373 1.262 15.805 1 95.44 82 GLU A C 1
ATOM 677 O O . GLU A 1 82 ? 2.287 0.995 14.602 1 95.44 82 GLU A O 1
ATOM 682 N N . ASP A 1 83 ? 3.48 1.231 16.469 1 95.5 83 ASP A N 1
ATOM 683 C CA . ASP A 1 83 ? 4.684 0.507 16.078 1 95.5 83 ASP A CA 1
ATOM 684 C C . ASP A 1 83 ? 4.918 -0.702 16.969 1 95.5 83 ASP A C 1
ATOM 686 O O . ASP A 1 83 ? 5.012 -0.562 18.203 1 95.5 83 ASP A O 1
ATOM 690 N N . PHE A 1 84 ? 5.016 -1.871 16.406 1 96.94 84 PHE A N 1
ATOM 691 C CA . PHE A 1 84 ? 5.262 -3.033 17.25 1 96.94 84 PHE A CA 1
ATOM 692 C C . PHE A 1 84 ? 5.949 -4.141 16.453 1 96.94 84 PHE A C 1
ATOM 694 O O . PHE A 1 84 ? 6.07 -4.055 15.234 1 96.94 84 PHE A O 1
ATOM 701 N N . ASN A 1 85 ? 6.441 -5.094 17.172 1 97.88 85 ASN A N 1
ATOM 702 C CA . ASN A 1 85 ? 7.109 -6.242 16.578 1 97.88 85 ASN A CA 1
ATOM 703 C C . ASN A 1 85 ? 6.242 -7.496 16.656 1 97.88 85 ASN A C 1
ATOM 705 O O . ASN A 1 85 ? 5.496 -7.684 17.609 1 97.88 85 ASN A O 1
ATOM 709 N N . CYS A 1 86 ? 6.332 -8.258 15.664 1 98.44 86 CYS A N 1
ATOM 710 C CA . CYS A 1 86 ? 5.77 -9.602 15.641 1 98.44 86 CYS A CA 1
ATOM 711 C C . CYS A 1 86 ? 6.809 -10.617 15.188 1 98.44 86 CYS A C 1
ATOM 713 O O . CYS A 1 86 ? 7.16 -10.68 14.008 1 98.44 86 CYS A O 1
ATOM 715 N N . THR A 1 87 ? 7.293 -11.391 16.125 1 98.62 87 THR A N 1
ATOM 716 C CA . THR A 1 87 ? 8.25 -12.445 15.805 1 98.62 87 THR A CA 1
ATOM 717 C C . THR A 1 87 ? 7.523 -13.734 15.406 1 98.62 87 THR A C 1
ATOM 719 O O . THR A 1 87 ? 6.703 -14.25 16.172 1 98.62 87 THR A O 1
ATOM 722 N N . ILE A 1 88 ? 7.84 -14.211 14.258 1 98.31 88 ILE A N 1
ATOM 723 C CA . ILE A 1 88 ? 7.168 -15.414 13.789 1 98.31 88 ILE A CA 1
ATOM 724 C C . ILE A 1 88 ? 8.188 -16.531 13.609 1 98.31 88 ILE A C 1
ATOM 726 O O . ILE A 1 88 ? 9.344 -16.281 13.242 1 98.31 88 ILE A O 1
ATOM 730 N N . SER A 1 89 ? 7.723 -17.75 13.82 1 97.88 89 SER A N 1
ATOM 731 C CA . SER A 1 89 ? 8.562 -18.938 13.641 1 97.88 89 SER A CA 1
ATOM 732 C C . SER A 1 89 ? 8.344 -19.578 12.273 1 97.88 89 SER A C 1
ATOM 734 O O . SER A 1 89 ? 7.203 -19.844 11.883 1 97.88 89 SER A O 1
ATOM 736 N N . PHE A 1 90 ? 9.438 -19.844 11.602 1 97.5 90 PHE A N 1
ATOM 737 C CA . PHE A 1 90 ? 9.336 -20.391 10.258 1 97.5 90 PHE A CA 1
ATOM 738 C C . PHE A 1 90 ? 9.32 -21.922 10.289 1 97.5 90 PHE A C 1
ATOM 740 O O . PHE A 1 90 ? 10.367 -22.562 10.289 1 97.5 90 PHE A O 1
ATOM 747 N N . THR A 1 91 ? 8.133 -22.391 10.234 1 97.31 91 THR A N 1
ATOM 748 C CA . THR A 1 91 ? 7.957 -23.828 9.977 1 97.31 91 THR A CA 1
ATOM 749 C C . THR A 1 91 ? 8.281 -24.156 8.523 1 97.31 91 THR A C 1
ATOM 751 O O . THR A 1 91 ? 8.516 -23.266 7.715 1 97.31 91 THR A O 1
ATOM 754 N N . ASP A 1 92 ? 8.328 -25.422 8.234 1 96.94 92 ASP A N 1
ATOM 755 C CA . ASP A 1 92 ? 8.539 -25.859 6.859 1 96.94 92 ASP A CA 1
ATOM 756 C C . ASP A 1 92 ? 7.496 -25.266 5.926 1 96.94 92 ASP A C 1
ATOM 758 O O . ASP A 1 92 ? 7.836 -24.734 4.859 1 96.94 92 ASP A O 1
ATOM 762 N N . GLU A 1 93 ? 6.262 -25.297 6.344 1 96.88 93 GLU A N 1
ATOM 763 C CA . GLU A 1 93 ? 5.16 -24.781 5.535 1 96.88 93 GLU A CA 1
ATOM 764 C C . GLU A 1 93 ? 5.305 -23.281 5.305 1 96.88 93 GLU A C 1
ATOM 766 O O . GLU A 1 93 ? 5.188 -22.812 4.176 1 96.88 93 GLU A O 1
ATOM 771 N N . LEU A 1 94 ? 5.551 -22.578 6.34 1 97.25 94 LEU A N 1
ATOM 772 C CA . LEU A 1 94 ? 5.656 -21.125 6.23 1 97.25 94 LEU A CA 1
ATOM 773 C C . LEU A 1 94 ? 6.844 -20.734 5.359 1 97.25 94 LEU A C 1
ATOM 775 O O . LEU A 1 94 ? 6.758 -19.781 4.578 1 97.25 94 LEU A O 1
ATOM 779 N N . PHE A 1 95 ? 7.93 -21.469 5.535 1 97.5 95 PHE A N 1
ATOM 780 C CA . PHE A 1 95 ? 9.117 -21.219 4.73 1 97.5 95 PHE A CA 1
ATOM 781 C C . PHE A 1 95 ? 8.805 -21.344 3.244 1 97.5 95 PHE A C 1
ATOM 783 O O . PHE A 1 95 ? 9.133 -20.453 2.459 1 97.5 95 PHE A O 1
ATOM 790 N N . HIS A 1 96 ? 8.141 -22.375 2.873 1 97.25 96 HIS A N 1
ATOM 791 C CA . HIS A 1 96 ? 7.809 -22.578 1.469 1 97.25 96 HIS A CA 1
ATOM 792 C C . HIS A 1 96 ? 6.812 -21.531 0.971 1 97.25 96 HIS A C 1
ATOM 794 O O . HIS A 1 96 ? 6.898 -21.094 -0.174 1 97.25 96 HIS A O 1
ATOM 800 N N . LEU A 1 97 ? 5.918 -21.141 1.792 1 97.81 97 LEU A N 1
ATOM 801 C CA . LEU A 1 97 ? 4.98 -20.094 1.411 1 97.81 97 LEU A CA 1
ATOM 802 C C . LEU A 1 97 ? 5.715 -18.781 1.158 1 97.81 97 LEU A C 1
ATOM 804 O O . LEU A 1 97 ? 5.434 -18.094 0.177 1 97.81 97 LEU A O 1
ATOM 808 N N . PHE A 1 98 ? 6.652 -18.484 2.025 1 98.06 98 PHE A N 1
ATOM 809 C CA . PHE A 1 98 ? 7.379 -17.219 1.859 1 98.06 98 PHE A CA 1
ATOM 810 C C . PHE A 1 98 ? 8.242 -17.266 0.606 1 98.06 98 PHE A C 1
ATOM 812 O O . PHE A 1 98 ? 8.5 -16.234 -0.012 1 98.06 98 PHE A O 1
ATOM 819 N N . GLN A 1 99 ? 8.703 -18.469 0.221 1 97.81 99 GLN A N 1
ATOM 820 C CA . GLN A 1 99 ? 9.391 -18.578 -1.06 1 97.81 99 GLN A CA 1
ATOM 821 C C . GLN A 1 99 ? 8.484 -18.156 -2.211 1 97.81 99 GLN A C 1
ATOM 823 O O . GLN A 1 99 ? 8.906 -17.422 -3.113 1 97.81 99 GLN A O 1
ATOM 828 N N . LEU A 1 100 ? 7.25 -18.594 -2.133 1 97.69 100 LEU A N 1
ATOM 829 C CA . LEU A 1 100 ? 6.281 -18.25 -3.168 1 97.69 100 LEU A CA 1
ATOM 830 C C . LEU A 1 100 ? 5.969 -16.75 -3.148 1 97.69 100 LEU A C 1
ATOM 832 O O . LEU A 1 100 ? 5.836 -16.125 -4.203 1 97.69 100 LEU A O 1
ATOM 836 N N . TYR A 1 101 ? 5.855 -16.156 -1.929 1 98 101 TYR A N 1
ATOM 837 C CA . TYR A 1 101 ? 5.547 -14.734 -1.801 1 98 101 TYR A CA 1
ATOM 838 C C . TYR A 1 101 ? 6.68 -13.883 -2.352 1 98 101 TYR A C 1
ATOM 840 O O . TYR A 1 101 ? 6.441 -12.938 -3.113 1 98 101 TYR A O 1
ATOM 848 N N . LEU A 1 102 ? 7.934 -14.227 -1.99 1 97.75 102 LEU A N 1
ATOM 849 C CA . LEU A 1 102 ? 9.086 -13.43 -2.381 1 97.75 102 LEU A CA 1
ATOM 850 C C . LEU A 1 102 ? 9.359 -13.562 -3.875 1 97.75 102 LEU A C 1
ATOM 852 O O . LEU A 1 102 ? 9.836 -12.617 -4.512 1 97.75 102 LEU A O 1
ATOM 856 N N . HIS A 1 103 ? 9.031 -14.688 -4.434 1 96.38 103 HIS A N 1
ATOM 857 C CA . HIS A 1 103 ? 9.227 -14.93 -5.855 1 96.38 103 HIS A CA 1
ATOM 858 C C . HIS A 1 103 ? 8.086 -14.344 -6.68 1 96.38 103 HIS A C 1
ATOM 860 O O . HIS A 1 103 ? 8.109 -14.398 -7.91 1 96.38 103 HIS A O 1
ATOM 866 N N . GLU A 1 104 ? 7.07 -13.797 -6.027 1 97.19 104 GLU A N 1
ATOM 867 C CA . GLU A 1 104 ? 5.898 -13.188 -6.652 1 97.19 104 GLU A CA 1
ATOM 868 C C . GLU A 1 104 ? 5.102 -14.211 -7.449 1 97.19 104 GLU A C 1
ATOM 870 O O . GLU A 1 104 ? 4.562 -13.898 -8.516 1 97.19 104 GLU A O 1
ATOM 875 N N . ASP A 1 105 ? 5.129 -15.43 -6.992 1 97.5 105 ASP A N 1
ATOM 876 C CA . ASP A 1 105 ? 4.27 -16.453 -7.582 1 97.5 105 ASP A CA 1
ATOM 877 C C . ASP A 1 105 ? 2.812 -16.25 -7.176 1 97.5 105 ASP A C 1
ATOM 879 O O . ASP A 1 105 ? 1.902 -16.438 -7.984 1 97.5 105 ASP A O 1
ATOM 883 N N . VAL A 1 106 ? 2.615 -15.945 -5.938 1 98.25 106 VAL A N 1
ATOM 884 C CA . VAL A 1 106 ? 1.294 -15.734 -5.355 1 98.25 106 VAL A CA 1
ATOM 885 C C . VAL A 1 106 ? 1.355 -14.602 -4.328 1 98.25 106 VAL A C 1
ATOM 887 O O . VAL A 1 106 ? 2.424 -14.305 -3.787 1 98.25 106 VAL A O 1
ATOM 890 N N . PRO A 1 107 ? 0.246 -13.922 -4.121 1 98.38 107 PRO A N 1
ATOM 891 C CA . PRO A 1 107 ? 0.229 -12.875 -3.102 1 98.38 107 PRO A CA 1
ATOM 892 C C . PRO A 1 107 ? -0.124 -13.406 -1.714 1 98.38 107 PRO A C 1
ATOM 894 O O . PRO A 1 107 ? -0.784 -14.445 -1.596 1 98.38 107 PRO A O 1
ATOM 897 N N . PHE A 1 108 ? 0.436 -12.789 -0.678 1 98.62 108 PHE A N 1
ATOM 898 C CA . PHE A 1 108 ? -0.037 -13 0.686 1 98.62 108 PHE A CA 1
ATOM 899 C C . PHE A 1 108 ? -1.258 -12.133 0.973 1 98.62 108 PHE A C 1
ATOM 901 O O . PHE A 1 108 ? -1.125 -11 1.443 1 98.62 108 PHE A O 1
ATOM 908 N N . SER A 1 109 ? -2.438 -12.703 0.729 1 98.38 109 SER A N 1
ATOM 909 C CA . SER A 1 109 ? -3.676 -11.93 0.746 1 98.38 109 SER A CA 1
ATOM 910 C C . SER A 1 109 ? -4.535 -12.289 1.953 1 98.38 109 SER A C 1
ATOM 912 O O . SER A 1 109 ? -4.719 -13.469 2.264 1 98.38 109 SER A O 1
ATOM 914 N N . CYS A 1 110 ? -4.945 -11.281 2.594 1 98.62 110 CYS A N 1
ATOM 915 C CA . CYS A 1 110 ? -5.867 -11.398 3.721 1 98.62 110 CYS A CA 1
ATOM 916 C C . CYS A 1 110 ? -7.125 -10.57 3.48 1 98.62 110 CYS A C 1
ATOM 918 O O . CYS A 1 110 ? -7.309 -10.008 2.398 1 98.62 110 CYS A O 1
ATOM 920 N N . ARG A 1 111 ? -8.062 -10.633 4.457 1 98.19 111 ARG A N 1
ATOM 921 C CA . ARG A 1 111 ? -9.289 -9.852 4.336 1 98.19 111 ARG A CA 1
ATOM 922 C C . ARG A 1 111 ? -9.727 -9.312 5.695 1 98.19 111 ARG A C 1
ATOM 924 O O . ARG A 1 111 ? -9.555 -9.977 6.719 1 98.19 111 ARG A O 1
ATOM 931 N N . LEU A 1 112 ? -10.234 -8.102 5.656 1 98.5 112 LEU A N 1
ATOM 932 C CA . LEU A 1 112 ? -10.805 -7.438 6.824 1 98.5 112 LEU A CA 1
ATOM 933 C C . LEU A 1 112 ? -12.328 -7.422 6.754 1 98.5 112 LEU A C 1
ATOM 935 O O . LEU A 1 112 ? -12.906 -6.906 5.793 1 98.5 112 LEU A O 1
ATOM 939 N N . PRO A 1 113 ? -12.969 -7.973 7.754 1 98.31 113 PRO A N 1
ATOM 940 C CA . PRO A 1 113 ? -14.438 -7.891 7.746 1 98.31 113 PRO A CA 1
ATOM 941 C C . PRO A 1 113 ? -14.945 -6.461 7.934 1 98.31 113 PRO A C 1
ATOM 943 O O . PRO A 1 113 ? -14.438 -5.727 8.781 1 98.31 113 PRO A O 1
ATOM 946 N N . LEU A 1 114 ? -15.93 -6.113 7.191 1 98.19 114 LEU A N 1
ATOM 947 C CA . LEU A 1 114 ? -16.484 -4.77 7.328 1 98.19 114 LEU A CA 1
ATOM 948 C C . LEU A 1 114 ? -17.203 -4.613 8.664 1 98.19 114 LEU A C 1
ATOM 950 O O . LEU A 1 114 ? -17.297 -3.506 9.195 1 98.19 114 LEU A O 1
ATOM 954 N N . SER A 1 115 ? -17.703 -5.723 9.117 1 98.12 115 SER A N 1
ATOM 955 C CA . SER A 1 115 ? -18.484 -5.715 10.344 1 98.12 115 SER A CA 1
ATOM 956 C C . SER A 1 115 ? -17.688 -6.266 11.523 1 98.12 115 SER A C 1
ATOM 958 O O . SER A 1 115 ? -16.969 -7.254 11.375 1 98.12 115 SER A O 1
ATOM 960 N N . SER A 1 116 ? -17.875 -5.641 12.664 1 97.69 116 SER A N 1
ATOM 961 C CA . SER A 1 116 ? -17.203 -6.109 13.867 1 97.69 116 SER A CA 1
ATOM 962 C C . SER A 1 116 ? -17.875 -7.363 14.422 1 97.69 116 SER A C 1
ATOM 964 O O . SER A 1 116 ? -17.328 -8.023 15.312 1 97.69 116 SER A O 1
ATOM 966 N N . GLU A 1 117 ? -18.969 -7.711 13.859 1 96.56 117 GLU A N 1
ATOM 967 C CA . GLU A 1 117 ? -19.672 -8.922 14.281 1 96.56 117 GLU A CA 1
ATOM 968 C C . GLU A 1 117 ? -18.812 -10.164 14.031 1 96.56 117 GLU A C 1
ATOM 970 O O . GLU A 1 117 ? -18.188 -10.289 12.984 1 96.56 117 GLU A O 1
ATOM 975 N N . VAL A 1 118 ? -18.859 -11.047 15.016 1 94 118 VAL A N 1
ATOM 976 C CA . VAL A 1 118 ? -18.094 -12.281 14.906 1 94 118 VAL A CA 1
ATOM 977 C C . VAL A 1 118 ? -18.562 -13.078 13.695 1 94 118 VAL A C 1
ATOM 979 O O . VAL A 1 118 ? -19.766 -13.234 13.477 1 94 118 VAL A O 1
ATOM 982 N N . ALA A 1 119 ? -17.672 -13.586 12.891 1 95.06 119 ALA A N 1
ATOM 983 C CA . ALA A 1 119 ? -17.922 -14.414 11.719 1 95.06 119 ALA A CA 1
ATOM 984 C C . ALA A 1 119 ? -18.844 -13.703 10.727 1 95.06 119 ALA A C 1
ATOM 986 O O . ALA A 1 119 ? -19.734 -14.328 10.148 1 95.06 119 ALA A O 1
ATOM 987 N N . SER A 1 120 ? -18.703 -12.375 10.656 1 96.62 120 SER A N 1
ATOM 988 C CA . SER A 1 120 ? -19.578 -11.578 9.797 1 96.62 120 SER A CA 1
ATOM 989 C C . SER A 1 120 ? -19.438 -11.992 8.336 1 96.62 120 SER A C 1
ATOM 991 O O . SER A 1 120 ? -20.422 -12.023 7.602 1 96.62 120 SER A O 1
ATOM 993 N N . ILE A 1 121 ? -18.281 -12.344 7.875 1 96.25 121 ILE A N 1
ATOM 994 C CA . ILE A 1 121 ? -18.062 -12.719 6.48 1 96.25 121 ILE A CA 1
ATOM 995 C C . ILE A 1 121 ? -18.781 -14.031 6.18 1 96.25 121 ILE A C 1
ATOM 997 O O . ILE A 1 121 ? -19.453 -14.156 5.152 1 96.25 121 ILE A O 1
ATOM 1001 N N . GLU A 1 122 ? -18.609 -15.016 7.07 1 93.88 122 GLU A N 1
ATOM 1002 C CA . GLU A 1 122 ? -19.25 -16.328 6.898 1 93.88 122 GLU A CA 1
ATOM 1003 C C . GLU A 1 122 ? -20.766 -16.203 6.891 1 93.88 122 GLU A C 1
ATOM 1005 O O . GLU A 1 122 ? -21.453 -17.016 6.27 1 93.88 122 GLU A O 1
ATOM 1010 N N . LYS A 1 123 ? -21.234 -15.164 7.527 1 95.62 123 LYS A N 1
ATOM 1011 C CA . LYS A 1 123 ? -22.672 -14.922 7.574 1 95.62 123 LYS A CA 1
ATOM 1012 C C . LYS A 1 123 ? -23.141 -14.125 6.355 1 95.62 123 LYS A C 1
ATOM 1014 O O . LYS A 1 123 ? -24.297 -13.719 6.277 1 95.62 123 LYS A O 1
ATOM 1019 N N . GLY A 1 124 ? -22.219 -13.867 5.52 1 95.94 124 GLY A N 1
ATOM 1020 C CA . GLY A 1 124 ? -22.578 -13.219 4.266 1 95.94 124 GLY A CA 1
ATOM 1021 C C . GLY A 1 124 ? -22.203 -11.75 4.227 1 95.94 124 GLY A C 1
ATOM 1022 O O . GLY A 1 124 ? -22.594 -11.031 3.309 1 95.94 124 GLY A O 1
ATOM 1023 N N . GLY A 1 125 ? -21.5 -11.289 5.207 1 97.12 125 GLY A N 1
ATOM 1024 C CA . GLY A 1 125 ? -21.078 -9.891 5.238 1 97.12 125 GLY A CA 1
ATOM 1025 C C . GLY A 1 125 ? -19.984 -9.578 4.246 1 97.12 125 GLY A C 1
ATOM 1026 O O . GLY A 1 125 ? -19.375 -10.484 3.668 1 97.12 125 GLY A O 1
ATOM 1027 N N . ALA A 1 126 ? -19.75 -8.312 4.074 1 97.69 126 ALA A N 1
ATOM 1028 C CA . ALA A 1 126 ? -18.734 -7.84 3.137 1 97.69 126 ALA A CA 1
ATOM 1029 C C . ALA A 1 126 ? -17.375 -7.742 3.809 1 97.69 126 ALA A C 1
ATOM 1031 O O . ALA A 1 126 ? -17.281 -7.789 5.039 1 97.69 126 ALA A O 1
ATOM 1032 N N . TYR A 1 127 ? -16.359 -7.672 2.99 1 98.12 127 TYR A N 1
ATOM 1033 C CA . TYR A 1 127 ? -14.992 -7.5 3.473 1 98.12 127 TYR A CA 1
ATOM 1034 C C . TYR A 1 127 ? -14.164 -6.684 2.488 1 98.12 127 TYR A C 1
ATOM 1036 O O . TYR A 1 127 ? -14.555 -6.508 1.333 1 98.12 127 TYR A O 1
ATOM 1044 N N . VAL A 1 128 ? -13.047 -6.16 2.939 1 97.94 128 VAL A N 1
ATOM 1045 C CA . VAL A 1 128 ? -12.062 -5.516 2.07 1 97.94 128 VAL A CA 1
ATOM 1046 C C . VAL A 1 128 ? -10.789 -6.352 2.031 1 97.94 128 VAL A C 1
ATOM 1048 O O . VAL A 1 128 ? -10.352 -6.879 3.057 1 97.94 128 VAL A O 1
ATOM 1051 N N . PRO A 1 129 ? -10.227 -6.52 0.807 1 98.25 129 PRO A N 1
ATOM 1052 C CA . PRO A 1 129 ? -8.945 -7.23 0.722 1 98.25 129 PRO A CA 1
ATOM 1053 C C . PRO A 1 129 ? -7.812 -6.492 1.435 1 98.25 129 PRO A C 1
ATOM 1055 O O . PRO A 1 129 ? -7.797 -5.262 1.46 1 98.25 129 PRO A O 1
ATOM 1058 N N . PHE A 1 130 ? -7.016 -7.25 2.09 1 98.75 130 PHE A N 1
ATOM 1059 C CA . PHE A 1 130 ? -5.84 -6.785 2.812 1 98.75 130 PHE A CA 1
ATOM 1060 C C . PHE A 1 130 ? -4.613 -7.613 2.447 1 98.75 130 PHE A C 1
ATOM 1062 O O . PHE A 1 130 ? -4.48 -8.758 2.887 1 98.75 130 PHE A O 1
ATOM 1069 N N . THR A 1 131 ? -3.648 -7.039 1.649 1 98.75 131 THR A N 1
ATOM 1070 C CA . THR A 1 131 ? -2.52 -7.801 1.127 1 98.75 131 THR A CA 1
ATOM 1071 C C . THR A 1 131 ? -1.215 -7.344 1.776 1 98.75 131 THR A C 1
ATOM 1073 O O . THR A 1 131 ? -0.986 -6.145 1.949 1 98.75 131 THR A O 1
ATOM 1076 N N . PHE A 1 132 ? -0.395 -8.328 2.133 1 98.69 132 PHE A N 1
ATOM 1077 C CA . PHE A 1 132 ? 0.968 -8.078 2.586 1 98.69 132 PHE A CA 1
ATOM 1078 C C . PHE A 1 132 ? 1.958 -8.234 1.438 1 98.69 132 PHE A C 1
ATOM 1080 O O . PHE A 1 132 ? 2.145 -9.328 0.913 1 98.69 132 PHE A O 1
ATOM 1087 N N . SER A 1 133 ? 2.561 -7.109 1.102 1 98.5 133 SER A N 1
ATOM 1088 C CA . SER A 1 133 ? 3.568 -7.145 0.047 1 98.5 133 SER A CA 1
ATOM 1089 C C . SER A 1 133 ? 4.973 -7.266 0.629 1 98.5 133 SER A C 1
ATOM 1091 O O . SER A 1 133 ? 5.664 -6.262 0.818 1 98.5 133 SER A O 1
ATOM 1093 N N . PHE A 1 134 ? 5.379 -8.5 0.818 1 98.44 134 PHE A N 1
ATOM 1094 C CA . PHE A 1 134 ? 6.73 -8.797 1.271 1 98.44 134 PHE A CA 1
ATOM 1095 C C . PHE A 1 134 ? 7.719 -8.711 0.113 1 98.44 134 PHE A C 1
ATOM 1097 O O . PHE A 1 134 ? 7.363 -8.984 -1.034 1 98.44 134 PHE A O 1
ATOM 1104 N N . ARG A 1 135 ? 8.883 -8.336 0.462 1 98.12 135 ARG A N 1
ATOM 1105 C CA . ARG A 1 135 ? 9.945 -8.336 -0.543 1 98.12 135 ARG A CA 1
ATOM 1106 C C . ARG A 1 135 ? 11.242 -8.891 0.03 1 98.12 135 ARG A C 1
ATOM 1108 O O . ARG A 1 135 ? 11.375 -9.055 1.245 1 98.12 135 ARG A O 1
ATOM 1115 N N . GLY A 1 136 ? 12.141 -9.281 -0.857 1 97.69 136 GLY A N 1
ATOM 1116 C CA . GLY A 1 136 ? 13.406 -9.898 -0.482 1 97.69 136 GLY A CA 1
ATOM 1117 C C . GLY A 1 136 ? 14.039 -10.695 -1.608 1 97.69 136 GLY A C 1
ATOM 1118 O O . GLY A 1 136 ? 13.797 -10.414 -2.785 1 97.69 136 GLY A O 1
ATOM 1119 N N . THR A 1 137 ? 14.969 -11.539 -1.18 1 95.94 137 THR A N 1
ATOM 1120 C CA . THR A 1 137 ? 15.68 -12.352 -2.162 1 95.94 137 THR A CA 1
ATOM 1121 C C . THR A 1 137 ? 15.562 -13.836 -1.823 1 95.94 137 THR A C 1
ATOM 1123 O O . THR A 1 137 ? 15.539 -14.211 -0.649 1 95.94 137 THR A O 1
ATOM 1126 N N . LEU A 1 138 ? 15.516 -14.578 -2.883 1 94.69 138 LEU A N 1
ATOM 1127 C CA . LEU A 1 138 ? 15.461 -16.031 -2.752 1 94.69 138 LEU A CA 1
ATOM 1128 C C . LEU A 1 138 ? 16.766 -16.656 -3.221 1 94.69 138 LEU A C 1
ATOM 1130 O O . LEU A 1 138 ? 17.266 -16.344 -4.301 1 94.69 138 LEU A O 1
ATOM 1134 N N . THR A 1 139 ? 17.312 -17.422 -2.373 1 91.06 139 THR A N 1
ATOM 1135 C CA . THR A 1 139 ? 18.422 -18.266 -2.775 1 91.06 139 THR A CA 1
ATOM 1136 C C . THR A 1 139 ? 18.078 -19.75 -2.619 1 91.06 139 THR A C 1
ATOM 1138 O O . THR A 1 139 ? 16.984 -20.078 -2.16 1 91.06 139 THR A O 1
ATOM 1141 N N . ASP A 1 140 ? 18.938 -20.609 -2.998 1 88.19 140 ASP A N 1
ATOM 1142 C CA . ASP A 1 140 ? 18.672 -22.047 -2.943 1 88.19 140 ASP A CA 1
ATOM 1143 C C . ASP A 1 140 ? 18.609 -22.547 -1.498 1 88.19 140 ASP A C 1
ATOM 1145 O O . ASP A 1 140 ? 17.875 -23.469 -1.182 1 88.19 140 ASP A O 1
ATOM 1149 N N . SER A 1 141 ? 19.328 -21.906 -0.666 1 91.62 141 SER A N 1
ATOM 1150 C CA . SER A 1 141 ? 19.516 -22.438 0.68 1 91.62 141 SER A CA 1
ATOM 1151 C C . SER A 1 141 ? 18.688 -21.656 1.698 1 91.62 141 SER A C 1
ATOM 1153 O O . SER A 1 141 ? 18.328 -22.188 2.75 1 91.62 141 SER A O 1
ATOM 1155 N N . HIS A 1 142 ? 18.469 -20.453 1.463 1 95.88 142 HIS A N 1
ATOM 1156 C CA . HIS A 1 142 ? 17.75 -19.625 2.424 1 95.88 142 HIS A CA 1
ATOM 1157 C C . HIS A 1 142 ? 17.016 -18.484 1.729 1 95.88 142 HIS A C 1
ATOM 1159 O O . HIS A 1 142 ? 17.109 -18.328 0.51 1 95.88 142 HIS A O 1
ATOM 1165 N N . ILE A 1 143 ? 16.203 -17.797 2.508 1 97.56 143 ILE A N 1
ATOM 1166 C CA . ILE A 1 143 ? 15.547 -16.578 2.023 1 97.56 143 ILE A CA 1
ATOM 1167 C C . ILE A 1 143 ? 16.016 -15.383 2.85 1 97.56 143 ILE A C 1
ATOM 1169 O O . ILE A 1 143 ? 16.328 -15.523 4.031 1 97.56 143 ILE A O 1
ATOM 1173 N N . ASP A 1 144 ? 16.125 -14.258 2.168 1 97.75 144 ASP A N 1
ATOM 1174 C CA . ASP A 1 144 ? 16.328 -12.969 2.82 1 97.75 144 ASP A CA 1
ATOM 1175 C C . ASP A 1 144 ? 15.055 -12.125 2.771 1 97.75 144 ASP A C 1
ATOM 1177 O O . ASP A 1 144 ? 14.578 -11.766 1.691 1 97.75 144 ASP A O 1
ATOM 1181 N N . VAL A 1 145 ? 14.531 -11.789 3.943 1 98.5 145 VAL A N 1
ATOM 1182 C CA . VAL A 1 145 ? 13.227 -11.148 3.99 1 98.5 145 VAL A CA 1
ATOM 1183 C C . VAL A 1 145 ? 13.359 -9.734 4.551 1 98.5 145 VAL A C 1
ATOM 1185 O O . VAL A 1 145 ? 14 -9.531 5.586 1 98.5 145 VAL A O 1
ATOM 1188 N N . ASP A 1 146 ? 12.852 -8.727 3.764 1 98.38 146 ASP A N 1
ATOM 1189 C CA . ASP A 1 146 ? 12.672 -7.402 4.352 1 98.38 146 ASP A CA 1
ATOM 1190 C C . ASP A 1 146 ? 11.695 -7.449 5.523 1 98.38 146 ASP A C 1
ATOM 1192 O O . ASP A 1 146 ? 10.508 -7.703 5.336 1 98.38 146 ASP A O 1
ATOM 1196 N N . HIS A 1 147 ? 12.133 -7.176 6.711 1 98.06 147 HIS A N 1
ATOM 1197 C CA . HIS A 1 147 ? 11.352 -7.379 7.922 1 98.06 147 HIS A CA 1
ATOM 1198 C C . HIS A 1 147 ? 10.703 -6.078 8.375 1 98.06 147 HIS A C 1
ATOM 1200 O O . HIS A 1 147 ? 10.18 -5.996 9.492 1 98.06 147 HIS A O 1
ATOM 1206 N N . SER A 1 148 ? 10.758 -4.977 7.578 1 97.88 148 SER A N 1
ATOM 1207 C CA . SER A 1 148 ? 10.203 -3.666 7.895 1 97.88 148 SER A CA 1
ATOM 1208 C C . SER A 1 148 ? 8.93 -3.396 7.098 1 97.88 148 SER A C 1
ATOM 1210 O O . SER A 1 148 ? 8.984 -3.148 5.891 1 97.88 148 SER A O 1
ATOM 1212 N N . MET A 1 149 ? 7.809 -3.318 7.824 1 98.12 149 MET A N 1
ATOM 1213 C CA . MET A 1 149 ? 6.535 -3.322 7.109 1 98.12 149 MET A CA 1
ATOM 1214 C C . MET A 1 149 ? 5.676 -2.129 7.52 1 98.12 149 MET A C 1
ATOM 1216 O O . MET A 1 149 ? 5.355 -1.966 8.695 1 98.12 149 MET A O 1
ATOM 1220 N N . ASN A 1 150 ? 5.359 -1.276 6.527 1 97.94 150 ASN A N 1
ATOM 1221 C CA . ASN A 1 150 ? 4.281 -0.308 6.715 1 97.94 150 ASN A CA 1
ATOM 1222 C C . ASN A 1 150 ? 2.912 -0.95 6.527 1 97.94 150 ASN A C 1
ATOM 1224 O O . ASN A 1 150 ? 2.717 -1.757 5.617 1 97.94 150 ASN A O 1
ATOM 1228 N N . VAL A 1 151 ? 2.014 -0.66 7.434 1 98.31 151 VAL A N 1
ATOM 1229 C CA . VAL A 1 151 ? 0.617 -1.064 7.309 1 98.31 151 VAL A CA 1
ATOM 1230 C C . VAL A 1 151 ? -0.281 0.171 7.289 1 98.31 151 VAL A C 1
ATOM 1232 O O . VAL A 1 151 ? -0.356 0.906 8.273 1 98.31 151 VAL A O 1
ATOM 1235 N N . LEU A 1 152 ? -0.948 0.371 6.164 1 97.25 152 LEU A N 1
ATOM 1236 C CA . LEU A 1 152 ? -1.848 1.508 5.996 1 97.25 152 LEU A CA 1
ATOM 1237 C C . LEU A 1 152 ? -3.299 1.046 5.918 1 97.25 152 LEU A C 1
ATOM 1239 O O . LEU A 1 152 ? -3.641 0.208 5.078 1 97.25 152 LEU A O 1
ATOM 1243 N N . ILE A 1 153 ? -4.098 1.608 6.797 1 97.62 153 ILE A N 1
ATOM 1244 C CA . ILE A 1 153 ? -5.52 1.278 6.812 1 97.62 153 ILE A CA 1
ATOM 1245 C C . ILE A 1 153 ? -6.344 2.555 6.684 1 97.62 153 ILE A C 1
ATOM 1247 O O . ILE A 1 153 ? -6.219 3.471 7.5 1 97.62 153 ILE A O 1
ATOM 1251 N N . THR A 1 154 ? -7.156 2.574 5.672 1 96.62 154 THR A N 1
ATOM 1252 C CA . THR A 1 154 ? -8.016 3.729 5.434 1 96.62 154 THR A CA 1
ATOM 1253 C C . THR A 1 154 ? -9.406 3.494 6.016 1 96.62 154 THR A C 1
ATOM 1255 O O . THR A 1 154 ? -10 2.438 5.801 1 96.62 154 THR A O 1
ATOM 1258 N N . LYS A 1 155 ? -9.914 4.414 6.734 1 95.69 155 LYS A N 1
ATOM 1259 C CA . LYS A 1 155 ? -11.281 4.363 7.254 1 95.69 155 LYS A CA 1
ATOM 1260 C C . LYS A 1 155 ? -12.102 5.555 6.77 1 95.69 155 LYS A C 1
ATOM 1262 O O . LYS A 1 155 ? -11.539 6.543 6.285 1 95.69 155 LYS A O 1
ATOM 1267 N N . PRO A 1 156 ? -13.414 5.453 6.855 1 93.88 156 PRO A N 1
ATOM 1268 C CA . PRO A 1 156 ? -14.234 6.605 6.469 1 93.88 156 PRO A CA 1
ATOM 1269 C C . PRO A 1 156 ? -13.867 7.875 7.234 1 93.88 156 PRO A C 1
ATOM 1271 O O . PRO A 1 156 ? -13.555 7.809 8.43 1 93.88 156 PRO A O 1
ATOM 1274 N N . THR A 1 157 ? -13.922 8.984 6.586 1 87.19 157 THR A N 1
ATOM 1275 C CA . THR A 1 157 ? -13.469 10.266 7.113 1 87.19 157 THR A CA 1
ATOM 1276 C C . THR A 1 157 ? -14.438 10.797 8.172 1 87.19 157 THR A C 1
ATOM 1278 O O . THR A 1 157 ? -14.031 11.516 9.086 1 87.19 157 THR A O 1
ATOM 1281 N N . SER A 1 158 ? -15.578 10.383 8.125 1 84.5 158 SER A N 1
ATOM 1282 C CA . SER A 1 158 ? -16.594 10.883 9.047 1 84.5 158 SER A CA 1
ATOM 1283 C C . SER A 1 158 ? -16.266 10.516 10.484 1 84.5 158 SER A C 1
ATOM 1285 O O . SER A 1 158 ? -15.734 9.43 10.75 1 84.5 158 SER A O 1
ATOM 1287 N N . ASN A 1 159 ? -16.609 11.453 11.391 1 84.69 159 ASN A N 1
ATOM 1288 C CA . ASN A 1 159 ? -16.438 11.18 12.812 1 84.69 159 ASN A CA 1
ATOM 1289 C C . ASN A 1 159 ? -17.641 10.469 13.406 1 84.69 159 ASN A C 1
ATOM 1291 O O . ASN A 1 159 ? -17.703 10.227 14.609 1 84.69 159 ASN A O 1
ATOM 1295 N N . ASP A 1 160 ? -18.516 10.164 12.586 1 90.75 160 ASP A N 1
ATOM 1296 C CA . ASP A 1 160 ? -19.656 9.367 13.023 1 90.75 160 ASP A CA 1
ATOM 1297 C C . ASP A 1 160 ? -19.219 7.941 13.367 1 90.75 160 ASP A C 1
ATOM 1299 O O . ASP A 1 160 ? -18.812 7.188 12.492 1 90.75 160 ASP A O 1
ATOM 1303 N N . PRO A 1 161 ? -19.391 7.566 14.633 1 93.75 161 PRO A N 1
ATOM 1304 C CA . PRO A 1 161 ? -18.938 6.234 15.047 1 93.75 161 PRO A CA 1
ATOM 1305 C C . PRO A 1 161 ? -19.688 5.117 14.312 1 93.75 161 PRO A C 1
ATOM 1307 O O . PRO A 1 161 ? -19.172 4 14.203 1 93.75 161 PRO A O 1
ATOM 1310 N N . ASP A 1 162 ? -20.844 5.383 13.828 1 94.25 162 ASP A N 1
ATOM 1311 C CA . ASP A 1 162 ? -21.625 4.375 13.125 1 94.25 162 ASP A CA 1
ATOM 1312 C C . ASP A 1 162 ? -21 4.047 11.773 1 94.25 162 ASP A C 1
ATOM 1314 O O . ASP A 1 162 ? -21.375 3.057 11.133 1 94.25 162 ASP A O 1
ATOM 1318 N N . GLN A 1 163 ? -20.016 4.809 11.359 1 94.69 163 GLN A N 1
ATOM 1319 C CA . GLN A 1 163 ? -19.391 4.594 10.062 1 94.69 163 GLN A CA 1
ATOM 1320 C C . GLN A 1 163 ? -18.016 3.955 10.219 1 94.69 163 GLN A C 1
ATOM 1322 O O . GLN A 1 163 ? -17.281 3.791 9.242 1 94.69 163 GLN A O 1
ATOM 1327 N N . ASN A 1 164 ? -17.688 3.592 11.461 1 97.38 164 ASN A N 1
ATOM 1328 C CA . ASN A 1 164 ? -16.375 3.002 11.703 1 97.38 164 ASN A CA 1
ATOM 1329 C C . ASN A 1 164 ? -16.234 1.642 11.023 1 97.38 164 ASN A C 1
ATOM 1331 O O . ASN A 1 164 ? -16.875 0.669 11.445 1 97.38 164 ASN A O 1
ATOM 1335 N N . THR A 1 165 ? -15.492 1.589 10.078 1 97.88 165 THR A N 1
ATOM 1336 C CA . THR A 1 165 ? -15.164 0.394 9.305 1 97.88 165 THR A CA 1
ATOM 1337 C C . THR A 1 165 ? -13.953 0.643 8.414 1 97.88 165 THR A C 1
ATOM 1339 O O . THR A 1 165 ? -13.094 1.469 8.734 1 97.88 165 THR A O 1
ATOM 1342 N N . PHE A 1 166 ? -13.844 -0.098 7.336 1 98.19 166 PHE A N 1
ATOM 1343 C CA . PHE A 1 166 ? -12.648 -0.005 6.504 1 98.19 166 PHE A CA 1
ATOM 1344 C C . PHE A 1 166 ? -13.008 0.404 5.082 1 98.19 166 PHE A C 1
ATOM 1346 O O . PHE A 1 166 ? -14.016 -0.052 4.535 1 98.19 166 PHE A O 1
ATOM 1353 N N . ILE A 1 167 ? -12.148 1.258 4.523 1 97.75 167 ILE A N 1
ATOM 1354 C CA . ILE A 1 167 ? -12.219 1.542 3.096 1 97.75 167 ILE A CA 1
ATOM 1355 C C . ILE A 1 167 ? -11.219 0.666 2.346 1 97.75 167 ILE A C 1
ATOM 1357 O O . ILE A 1 167 ? -11.57 0.009 1.363 1 97.75 167 ILE A O 1
ATOM 1361 N N . SER A 1 168 ? -10 0.679 2.768 1 98.38 168 SER A N 1
ATOM 1362 C CA . SER A 1 168 ? -8.922 -0.09 2.152 1 98.38 168 SER A CA 1
ATOM 1363 C C . SER A 1 168 ? -7.812 -0.384 3.156 1 98.38 168 SER A C 1
ATOM 1365 O O . SER A 1 168 ? -7.742 0.246 4.211 1 98.38 168 SER A O 1
ATOM 1367 N N . ALA A 1 169 ? -7.023 -1.377 2.844 1 98.62 169 ALA A N 1
ATOM 1368 C CA . ALA A 1 169 ? -5.879 -1.75 3.67 1 98.62 169 ALA A CA 1
ATOM 1369 C C . ALA A 1 169 ? -4.758 -2.342 2.818 1 98.62 169 ALA A C 1
ATOM 1371 O O . ALA A 1 169 ? -5.016 -3.104 1.885 1 98.62 169 ALA A O 1
ATOM 1372 N N . ILE A 1 170 ? -3.482 -1.977 3.148 1 98.75 170 ILE A N 1
ATOM 1373 C CA . ILE A 1 170 ? -2.314 -2.484 2.438 1 98.75 170 ILE A CA 1
ATOM 1374 C C . ILE A 1 170 ? -1.119 -2.543 3.387 1 98.75 170 ILE A C 1
ATOM 1376 O O . ILE A 1 170 ? -0.954 -1.668 4.242 1 98.75 170 ILE A O 1
ATOM 1380 N N . ALA A 1 171 ? -0.401 -3.578 3.305 1 98.81 171 ALA A N 1
ATOM 1381 C CA . ALA A 1 171 ? 0.886 -3.699 3.984 1 98.81 171 ALA A CA 1
ATOM 1382 C C . ALA A 1 171 ? 2.02 -3.883 2.98 1 98.81 171 ALA A C 1
ATOM 1384 O O . ALA A 1 171 ? 1.897 -4.66 2.029 1 98.81 171 ALA A O 1
ATOM 1385 N N . TYR A 1 172 ? 3.104 -3.133 3.156 1 98.75 172 TYR A N 1
ATOM 1386 C CA . TYR A 1 172 ? 4.215 -3.26 2.219 1 98.75 172 TYR A CA 1
ATOM 1387 C C . TYR A 1 172 ? 5.543 -2.994 2.914 1 98.75 172 TYR A C 1
ATOM 1389 O O . TYR A 1 172 ? 5.625 -2.154 3.812 1 98.75 172 TYR A O 1
ATOM 1397 N N . ALA A 1 173 ? 6.5 -3.723 2.508 1 98.62 173 ALA A N 1
ATOM 1398 C CA . ALA A 1 173 ? 7.836 -3.615 3.092 1 98.62 173 ALA A CA 1
ATOM 1399 C C . ALA A 1 173 ? 8.547 -2.361 2.596 1 98.62 173 ALA A C 1
ATOM 1401 O O . ALA A 1 173 ? 8.445 -2 1.421 1 98.62 173 ALA A O 1
ATOM 1402 N N . SER A 1 174 ? 9.25 -1.711 3.5 1 98.06 174 SER A N 1
ATOM 1403 C CA . SER A 1 174 ? 9.938 -0.47 3.158 1 98.06 174 SER A CA 1
ATOM 1404 C C . SER A 1 174 ? 11.234 -0.318 3.953 1 98.06 174 SER A C 1
ATOM 1406 O O . SER A 1 174 ? 11.492 0.744 4.523 1 98.06 174 SER A O 1
ATOM 1408 N N . GLY A 1 175 ? 11.945 -1.376 4.062 1 97 175 GLY A N 1
ATOM 1409 C CA . GLY A 1 175 ? 13.25 -1.369 4.695 1 97 175 GLY A CA 1
ATOM 1410 C C . GLY A 1 175 ? 14.398 -1.415 3.697 1 97 175 GLY A C 1
ATOM 1411 O O . GLY A 1 175 ? 14.18 -1.652 2.508 1 97 175 GLY A O 1
ATOM 1412 N N . THR A 1 176 ? 15.625 -1.163 4.227 1 96.06 176 THR A N 1
ATOM 1413 C CA . THR A 1 176 ? 16.812 -1.27 3.389 1 96.06 176 THR A CA 1
ATOM 1414 C C . THR A 1 176 ? 17.641 -2.49 3.777 1 96.06 176 THR A C 1
ATOM 1416 O O . THR A 1 176 ? 18.797 -2.615 3.375 1 96.06 176 THR A O 1
ATOM 1419 N N . ASN A 1 177 ? 17.062 -3.301 4.582 1 94.81 177 ASN A N 1
ATOM 1420 C CA . ASN A 1 177 ? 17.75 -4.496 5.051 1 94.81 177 ASN A CA 1
ATOM 1421 C C . ASN A 1 177 ? 16.844 -5.715 5.043 1 94.81 177 ASN A C 1
ATOM 1423 O O . ASN A 1 177 ? 15.617 -5.582 5.164 1 94.81 177 ASN A O 1
ATOM 1427 N N . THR A 1 178 ? 17.453 -6.801 4.887 1 97.31 178 THR A N 1
ATOM 1428 C CA . THR A 1 178 ? 16.75 -8.07 4.973 1 97.31 178 THR A CA 1
ATOM 1429 C C . THR A 1 178 ? 17.391 -8.977 6.02 1 97.31 178 THR A C 1
ATOM 1431 O O . THR A 1 178 ? 18.547 -8.789 6.383 1 97.31 178 THR A O 1
ATOM 1434 N N . THR A 1 179 ? 16.672 -9.875 6.473 1 97.44 179 THR A N 1
ATOM 1435 C CA . THR A 1 179 ? 17.141 -10.883 7.418 1 97.44 179 THR A CA 1
ATOM 1436 C C . THR A 1 179 ? 17.141 -12.266 6.777 1 97.44 179 THR A C 1
ATOM 1438 O O . THR A 1 179 ? 16.141 -12.688 6.199 1 97.44 179 THR A O 1
ATOM 1441 N N . ARG A 1 180 ? 18.25 -12.906 6.914 1 97.44 180 ARG A N 1
ATOM 1442 C CA . ARG A 1 180 ? 18.359 -14.281 6.43 1 97.44 180 ARG A CA 1
ATOM 1443 C C . ARG A 1 180 ? 17.5 -15.227 7.262 1 97.44 180 ARG A C 1
ATOM 1445 O O . ARG A 1 180 ? 17.547 -15.195 8.492 1 97.44 180 ARG A O 1
ATOM 1452 N N . THR A 1 181 ? 16.766 -16.062 6.555 1 97.56 181 THR A N 1
ATOM 1453 C CA . THR A 1 181 ? 15.82 -16.938 7.242 1 97.56 181 THR A CA 1
ATOM 1454 C C . THR A 1 181 ? 15.828 -18.328 6.617 1 97.56 181 THR A C 1
ATOM 1456 O O . THR A 1 181 ? 15.766 -18.469 5.391 1 97.56 181 THR A O 1
ATOM 1459 N N . VAL A 1 182 ? 15.945 -19.359 7.418 1 97.56 182 VAL A N 1
ATOM 1460 C CA . VAL A 1 182 ? 15.797 -20.75 7.012 1 97.56 182 VAL A CA 1
ATOM 1461 C C . VAL A 1 182 ? 14.742 -21.438 7.883 1 97.56 182 VAL A C 1
ATOM 1463 O O . VAL A 1 182 ? 14.234 -20.828 8.836 1 97.56 182 VAL A O 1
ATOM 1466 N N . ILE A 1 183 ? 14.422 -22.656 7.48 1 97.38 183 ILE A N 1
ATOM 1467 C CA . ILE A 1 183 ? 13.445 -23.406 8.258 1 97.38 183 ILE A CA 1
ATOM 1468 C C . ILE A 1 183 ? 13.93 -23.547 9.703 1 97.38 183 ILE A C 1
ATOM 1470 O O . ILE A 1 183 ? 15.094 -23.875 9.945 1 97.38 183 ILE A O 1
ATOM 1474 N N . GLY A 1 184 ? 13.039 -23.25 10.672 1 97.38 184 GLY A N 1
ATOM 1475 C CA . GLY A 1 184 ? 13.367 -23.344 12.086 1 97.38 184 GLY A CA 1
ATOM 1476 C C . GLY A 1 184 ? 13.766 -22.016 12.688 1 97.38 184 GLY A C 1
ATOM 1477 O O . GLY A 1 184 ? 13.773 -21.859 13.914 1 97.38 184 GLY A O 1
ATOM 1478 N N . ASP A 1 185 ? 14.039 -21.031 11.844 1 97.44 185 ASP A N 1
ATOM 1479 C CA . ASP A 1 185 ? 14.43 -19.703 12.336 1 97.44 185 ASP A CA 1
ATOM 1480 C C . ASP A 1 185 ? 13.211 -18.922 12.82 1 97.44 185 ASP A C 1
ATOM 1482 O O . ASP A 1 185 ? 12.07 -19.281 12.508 1 97.44 185 ASP A O 1
ATOM 1486 N N . LYS A 1 186 ? 13.539 -17.938 13.625 1 97.56 186 LYS A N 1
ATOM 1487 C CA . LYS A 1 186 ? 12.57 -16.906 13.992 1 97.56 186 LYS A CA 1
ATOM 1488 C C . LYS A 1 186 ? 12.883 -15.586 13.297 1 97.56 186 LYS A C 1
ATOM 1490 O O . LYS A 1 186 ? 14.047 -15.211 13.164 1 97.56 186 LYS A O 1
ATOM 1495 N N . LEU A 1 187 ? 11.867 -15.008 12.781 1 98 187 LEU A N 1
ATOM 1496 C CA . LEU A 1 187 ? 12 -13.711 12.125 1 98 187 LEU A CA 1
ATOM 1497 C C . LEU A 1 187 ? 11.141 -12.656 12.812 1 98 187 LEU A C 1
ATOM 1499 O O . LEU A 1 187 ? 9.922 -12.828 12.945 1 98 187 LEU A O 1
ATOM 1503 N N . THR A 1 188 ? 11.734 -11.609 13.25 1 98.12 188 THR A N 1
ATOM 1504 C CA . THR A 1 188 ? 10.992 -10.508 13.852 1 98.12 188 THR A CA 1
ATOM 1505 C C . THR A 1 188 ? 10.594 -9.477 12.797 1 98.12 188 THR A C 1
ATOM 1507 O O . THR A 1 188 ? 11.453 -8.812 12.219 1 98.12 188 THR A O 1
ATOM 1510 N N . LEU A 1 189 ? 9.367 -9.367 12.602 1 98.31 189 LEU A N 1
ATOM 1511 C CA . LEU A 1 189 ? 8.82 -8.352 11.703 1 98.31 189 LEU A CA 1
ATOM 1512 C C . LEU A 1 189 ? 8.492 -7.07 12.469 1 98.31 189 LEU A C 1
ATOM 1514 O O . LEU A 1 189 ? 7.879 -7.117 13.531 1 98.31 189 LEU A O 1
ATOM 1518 N N . ASN A 1 190 ? 8.945 -5.93 11.938 1 97.69 190 ASN A N 1
ATOM 1519 C CA . ASN A 1 190 ? 8.609 -4.617 12.477 1 97.69 190 ASN A CA 1
ATOM 1520 C C . ASN A 1 190 ? 7.434 -3.986 11.734 1 97.69 190 ASN A C 1
ATOM 1522 O O . ASN A 1 190 ? 7.539 -3.684 10.547 1 97.69 190 ASN A O 1
ATOM 1526 N N . PHE A 1 191 ? 6.391 -3.721 12.477 1 98.12 191 PHE A N 1
ATOM 1527 C CA . PHE A 1 191 ? 5.195 -3.184 11.844 1 98.12 191 PHE A CA 1
ATOM 1528 C C . PHE A 1 191 ? 4.977 -1.729 12.25 1 98.12 191 PHE A C 1
ATOM 1530 O O . PHE A 1 191 ? 5.062 -1.388 13.43 1 98.12 191 PHE A O 1
ATOM 1537 N N . ALA A 1 192 ? 4.773 -0.866 11.266 1 97.12 192 ALA A N 1
ATOM 1538 C CA . ALA A 1 192 ? 4.277 0.495 11.461 1 97.12 192 ALA A CA 1
ATOM 1539 C C . ALA A 1 192 ? 2.846 0.634 10.953 1 97.12 192 ALA A C 1
ATOM 1541 O O . ALA A 1 192 ? 2.623 0.852 9.758 1 97.12 192 ALA A O 1
ATOM 1542 N N . VAL A 1 193 ? 1.868 0.568 11.875 1 97.19 193 VAL A N 1
ATOM 1543 C CA . VAL A 1 193 ? 0.453 0.625 11.523 1 97.19 193 VAL A CA 1
ATOM 1544 C C . VAL A 1 193 ? -0.04 2.068 11.594 1 97.19 193 VAL A C 1
ATOM 1546 O O . VAL A 1 193 ? 0.105 2.73 12.617 1 97.19 193 VAL A O 1
ATOM 1549 N N . ARG A 1 194 ? -0.544 2.57 10.508 1 95.12 194 ARG A N 1
ATOM 1550 C CA . ARG A 1 194 ? -1.076 3.928 10.43 1 95.12 194 ARG A CA 1
ATOM 1551 C C . ARG A 1 194 ? -2.512 3.924 9.914 1 95.12 194 ARG A C 1
ATOM 1553 O O . ARG A 1 194 ? -2.811 3.291 8.898 1 95.12 194 ARG A O 1
ATOM 1560 N N . TRP A 1 195 ? -3.359 4.598 10.641 1 94.31 195 TRP A N 1
ATOM 1561 C CA . TRP A 1 195 ? -4.75 4.777 10.242 1 94.31 195 TRP A CA 1
ATOM 1562 C C . TRP A 1 195 ? -4.938 6.098 9.5 1 94.31 195 TRP A C 1
ATOM 1564 O O . TRP A 1 195 ? -4.586 7.164 10.023 1 94.31 195 TRP A O 1
ATOM 1574 N N . LEU A 1 196 ? -5.41 5.953 8.266 1 92.12 196 LEU A N 1
ATOM 1575 C CA . LEU A 1 196 ? -5.738 7.109 7.445 1 92.12 196 LEU A CA 1
ATOM 1576 C C . LEU A 1 196 ? -7.203 7.496 7.613 1 92.12 196 LEU A C 1
ATOM 1578 O O . LEU A 1 196 ? -8.086 6.926 6.961 1 92.12 196 LEU A O 1
ATOM 1582 N N . ASP A 1 197 ? -7.457 8.469 8.359 1 87.94 197 ASP A N 1
ATOM 1583 C CA . ASP A 1 197 ? -8.82 8.82 8.742 1 87.94 197 ASP A CA 1
ATOM 1584 C C . ASP A 1 197 ? -9.195 10.211 8.227 1 87.94 197 ASP A C 1
ATOM 1586 O O . ASP A 1 197 ? -10.305 10.688 8.469 1 87.94 197 ASP A O 1
ATOM 1590 N N . SER A 1 198 ? -8.32 10.789 7.48 1 81.88 198 SER A N 1
ATOM 1591 C CA . SER A 1 198 ? -8.609 12.164 7.07 1 81.88 198 SER A CA 1
ATOM 1592 C C . SER A 1 198 ? -8.664 12.289 5.555 1 81.88 198 SER A C 1
ATOM 1594 O O . SER A 1 198 ? -8.742 13.398 5.02 1 81.88 198 SER A O 1
ATOM 1596 N N . LEU A 1 199 ? -8.57 11.188 4.914 1 85.19 199 LEU A N 1
ATOM 1597 C CA . LEU A 1 199 ? -8.625 11.25 3.459 1 85.19 199 LEU A CA 1
ATOM 1598 C C . LEU A 1 199 ? -10.039 11.57 2.98 1 85.19 199 LEU A C 1
ATOM 1600 O O . LEU A 1 199 ? -10.984 10.844 3.285 1 85.19 199 LEU A O 1
ATOM 1604 N N . GLN A 1 200 ? -10.172 12.656 2.234 1 79.12 200 GLN A N 1
ATOM 1605 C CA . GLN A 1 200 ? -11.477 13.023 1.698 1 79.12 200 GLN A CA 1
ATOM 1606 C C . GLN A 1 200 ? -11.711 12.375 0.334 1 79.12 200 GLN A C 1
ATOM 1608 O O . GLN A 1 200 ? -10.906 12.547 -0.583 1 79.12 200 GLN A O 1
ATOM 1613 N N . PRO A 1 201 ? -12.805 11.648 0.302 1 85.5 201 PRO A N 1
ATOM 1614 C CA . PRO A 1 201 ? -13.047 11 -0.986 1 85.5 201 PRO A CA 1
ATOM 1615 C C . PRO A 1 201 ? -13.406 11.992 -2.092 1 85.5 201 PRO A C 1
ATOM 1617 O O . PRO A 1 201 ? -14.234 12.883 -1.882 1 85.5 201 PRO A O 1
ATOM 1620 N N . ARG A 1 202 ? -12.711 11.906 -3.135 1 76.62 202 ARG A N 1
ATOM 1621 C CA . ARG A 1 202 ? -12.984 12.75 -4.289 1 76.62 202 ARG A CA 1
ATOM 1622 C C . ARG A 1 202 ? -14.125 12.18 -5.129 1 76.62 202 ARG A C 1
ATOM 1624 O O . ARG A 1 202 ? -14.203 10.969 -5.324 1 76.62 202 ARG A O 1
ATOM 1631 N N . GLY A 1 203 ? -14.961 13.078 -5.66 1 66.56 203 GLY A N 1
ATOM 1632 C CA . GLY A 1 203 ? -16.125 12.688 -6.43 1 66.56 203 GLY A CA 1
ATOM 1633 C C . GLY A 1 203 ? -17.297 12.242 -5.562 1 66.56 203 GLY A C 1
ATOM 1634 O O . GLY A 1 203 ? -18.234 11.609 -6.051 1 66.56 203 GLY A O 1
ATOM 1635 N N . SER A 1 204 ? -17.188 12.578 -4.273 1 61.41 204 SER A N 1
ATOM 1636 C CA . SER A 1 204 ? -18 11.992 -3.207 1 61.41 204 SER A CA 1
ATOM 1637 C C . SER A 1 204 ? -19.453 12.445 -3.297 1 61.41 204 SER A C 1
ATOM 1639 O O . SER A 1 204 ? -19.719 13.602 -3.627 1 61.41 204 SER A O 1
ATOM 1641 N N . THR A 1 205 ? -20.234 11.438 -3.568 1 62.28 205 THR A N 1
ATOM 1642 C CA . THR A 1 205 ? -21.609 11.609 -3.133 1 62.28 205 THR A CA 1
ATOM 1643 C C . THR A 1 205 ? -21.734 11.406 -1.624 1 62.28 205 THR A C 1
ATOM 1645 O O . THR A 1 205 ? -21.344 10.367 -1.099 1 62.28 205 THR A O 1
ATOM 1648 N N . LYS A 1 206 ? -22 12.625 -0.922 1 63.62 206 LYS A N 1
ATOM 1649 C CA . LYS A 1 206 ? -22.188 12.547 0.523 1 63.62 206 LYS A CA 1
ATOM 1650 C C . LYS A 1 206 ? -23.234 11.484 0.885 1 63.62 206 LYS A C 1
ATOM 1652 O O . LYS A 1 206 ? -24.078 11.133 0.065 1 63.62 206 LYS A O 1
ATOM 1657 N N . ARG A 1 207 ? -23.156 10.836 2.002 1 65.56 207 ARG A N 1
ATOM 1658 C CA . ARG A 1 207 ? -23.906 9.711 2.533 1 65.56 207 ARG A CA 1
ATOM 1659 C C . ARG A 1 207 ? -25.406 9.859 2.244 1 65.56 207 ARG A C 1
ATOM 1661 O O . ARG A 1 207 ? -26.141 8.875 2.229 1 65.56 207 ARG A O 1
ATOM 1668 N N . GLY A 1 208 ? -25.922 10.93 1.549 1 60.56 208 GLY A N 1
ATOM 1669 C CA . GLY A 1 208 ? -27.344 11.219 1.491 1 60.56 208 GLY A CA 1
ATOM 1670 C C . GLY A 1 208 ? -28.156 10.141 0.781 1 60.56 208 GLY A C 1
ATOM 1671 O O . GLY A 1 208 ? -29.344 9.984 1.025 1 60.56 208 GLY A O 1
ATOM 1672 N N . ASN A 1 209 ? -27.766 9.039 0.499 1 65.44 209 ASN A N 1
ATOM 1673 C CA . ASN A 1 209 ? -28.547 8.156 -0.363 1 65.44 209 ASN A CA 1
ATOM 1674 C C . ASN A 1 209 ? -28.469 6.707 0.107 1 65.44 209 ASN A C 1
ATOM 1676 O O . ASN A 1 209 ? -28.484 5.785 -0.71 1 65.44 209 ASN A O 1
ATOM 1680 N N . GLY A 1 210 ? -28.375 6.602 1.462 1 79.62 210 GLY A N 1
ATOM 1681 C CA . GLY A 1 210 ? -28.422 5.25 1.992 1 79.62 210 GLY A CA 1
ATOM 1682 C C . GLY A 1 210 ? -27.078 4.543 1.951 1 79.62 210 GLY A C 1
ATOM 1683 O O . GLY A 1 210 ? -27 3.342 2.207 1 79.62 210 GLY A O 1
ATOM 1684 N N . LEU A 1 211 ? -26.188 5.324 1.604 1 86.38 211 LEU A N 1
ATOM 1685 C CA . LEU A 1 211 ? -24.859 4.73 1.551 1 86.38 211 LEU A CA 1
ATOM 1686 C C . LEU A 1 211 ? -24.281 4.574 2.951 1 86.38 211 LEU A C 1
ATOM 1688 O O . LEU A 1 211 ? -24.562 5.379 3.84 1 86.38 211 LEU A O 1
ATOM 1692 N N . PRO A 1 212 ? -23.531 3.482 3.176 1 90.19 212 PRO A N 1
ATOM 1693 C CA . PRO A 1 212 ? -22.953 3.246 4.504 1 90.19 212 PRO A CA 1
ATOM 1694 C C . PRO A 1 212 ? -21.969 4.328 4.922 1 90.19 212 PRO A C 1
ATOM 1696 O O . PRO A 1 212 ? -21.875 4.676 6.102 1 90.19 212 PRO A O 1
ATOM 1699 N N . TYR A 1 213 ? -21.234 4.84 4.094 1 92.44 213 TYR A N 1
ATOM 1700 C CA . TYR A 1 213 ? -20.297 5.941 4.266 1 92.44 213 TYR A CA 1
ATOM 1701 C C . TYR A 1 213 ? -20.078 6.684 2.949 1 92.44 213 TYR A C 1
ATOM 1703 O O . TYR A 1 213 ? -20.641 6.301 1.916 1 92.44 213 TYR A O 1
ATOM 1711 N N . ASP A 1 214 ? -19.297 7.766 2.99 1 90.94 214 ASP A N 1
ATOM 1712 C CA . ASP A 1 214 ? -19.125 8.617 1.815 1 90.94 214 ASP A CA 1
ATOM 1713 C C . ASP A 1 214 ? -18.469 7.848 0.675 1 90.94 214 ASP A C 1
ATOM 1715 O O . ASP A 1 214 ? -17.5 7.113 0.894 1 90.94 214 ASP A O 1
ATOM 1719 N N . ALA A 1 215 ? -19.047 8.062 -0.461 1 92.44 215 ALA A N 1
ATOM 1720 C CA . ALA A 1 215 ? -18.531 7.383 -1.646 1 92.44 215 ALA A CA 1
ATOM 1721 C C . ALA A 1 215 ? -17.422 8.211 -2.309 1 92.44 215 ALA A C 1
ATOM 1723 O O . ALA A 1 215 ? -17.438 9.445 -2.236 1 92.44 215 ALA A O 1
ATOM 1724 N N . GLY A 1 216 ? -16.469 7.492 -2.99 1 94.25 216 GLY A N 1
ATOM 1725 C CA . GLY A 1 216 ? -15.461 8.172 -3.779 1 94.25 216 GLY A CA 1
ATOM 1726 C C . GLY A 1 216 ? -14.094 7.527 -3.68 1 94.25 216 GLY A C 1
ATOM 1727 O O . GLY A 1 216 ? -13.969 6.391 -3.223 1 94.25 216 GLY A O 1
ATOM 1728 N N . PHE A 1 217 ? -13.125 8.219 -4.262 1 96.44 217 PHE A N 1
ATOM 1729 C CA . PHE A 1 217 ? -11.727 7.828 -4.227 1 96.44 217 PHE A CA 1
ATOM 1730 C C . PHE A 1 217 ? -11.016 8.445 -3.023 1 96.44 217 PHE A C 1
ATOM 1732 O O . PHE A 1 217 ? -10.82 9.656 -2.967 1 96.44 217 PHE A O 1
ATOM 1739 N N . TYR A 1 218 ? -10.688 7.574 -2.025 1 94.62 218 TYR A N 1
ATOM 1740 C CA . TYR A 1 218 ? -9.93 8.023 -0.86 1 94.62 218 TYR A CA 1
ATOM 1741 C C . TYR A 1 218 ? -8.445 8.117 -1.176 1 94.62 218 TYR A C 1
ATOM 1743 O O . TYR A 1 218 ? -7.664 7.254 -0.774 1 94.62 218 TYR A O 1
ATOM 1751 N N . LYS A 1 219 ? -8.055 9.109 -1.824 1 92.94 219 LYS A N 1
ATOM 1752 C CA . LYS A 1 219 ? -6.676 9.25 -2.279 1 92.94 219 LYS A CA 1
ATOM 1753 C C . LYS A 1 219 ? -5.871 10.133 -1.328 1 92.94 219 LYS A C 1
ATOM 1755 O O . LYS A 1 219 ? -6.43 11.008 -0.66 1 92.94 219 LYS A O 1
ATOM 1760 N N . PHE A 1 220 ? -4.621 9.922 -1.337 1 90.44 220 PHE A N 1
ATOM 1761 C CA . PHE A 1 220 ? -3.688 10.781 -0.618 1 90.44 220 PHE A CA 1
ATOM 1762 C C . PHE A 1 220 ? -3.674 12.18 -1.214 1 90.44 220 PHE A C 1
ATOM 1764 O O . PHE A 1 220 ? -3.723 12.344 -2.436 1 90.44 220 PHE A O 1
ATOM 1771 N N . PRO A 1 221 ? -3.6 13.102 -0.354 1 85.31 221 PRO A N 1
ATOM 1772 C CA . PRO A 1 221 ? -3.49 14.469 -0.885 1 85.31 221 PRO A CA 1
ATOM 1773 C C . PRO A 1 221 ? -2.168 14.719 -1.606 1 85.31 221 PRO A C 1
ATOM 1775 O O . PRO A 1 221 ? -1.176 14.031 -1.337 1 85.31 221 PRO A O 1
ATOM 1778 N N . ILE A 1 222 ? -2.143 15.625 -2.539 1 82.25 222 ILE A N 1
ATOM 1779 C CA . ILE A 1 222 ? -0.963 15.93 -3.344 1 82.25 222 ILE A CA 1
ATOM 1780 C C . ILE A 1 222 ? 0.165 16.422 -2.439 1 82.25 222 ILE A C 1
ATOM 1782 O O . ILE A 1 222 ? 1.327 16.047 -2.633 1 82.25 222 ILE A O 1
ATOM 1786 N N . GLU A 1 223 ? -0.173 17.312 -1.552 1 70.31 223 GLU A N 1
ATOM 1787 C CA . GLU A 1 223 ? 0.829 17.734 -0.575 1 70.31 223 GLU A CA 1
ATOM 1788 C C . GLU A 1 223 ? 0.536 17.141 0.801 1 70.31 223 GLU A C 1
ATOM 1790 O O . GLU A 1 223 ? -0.616 17.109 1.241 1 70.31 223 GLU A O 1
ATOM 1795 N N . PHE A 1 224 ? 1.347 16.219 1.178 1 64.44 224 PHE A N 1
ATOM 1796 C CA . PHE A 1 224 ? 1.13 15.719 2.531 1 64.44 224 PHE A CA 1
ATOM 1797 C C . PHE A 1 224 ? 2.334 16.016 3.416 1 64.44 224 PHE A C 1
ATOM 1799 O O . PHE A 1 224 ? 3.479 15.93 2.965 1 64.44 224 PHE A O 1
ATOM 1806 N N . ILE A 1 225 ? 2.098 17 4.332 1 59.44 225 ILE A N 1
ATOM 1807 C CA . ILE A 1 225 ? 3.15 17.312 5.297 1 59.44 225 ILE A CA 1
ATOM 1808 C C . ILE A 1 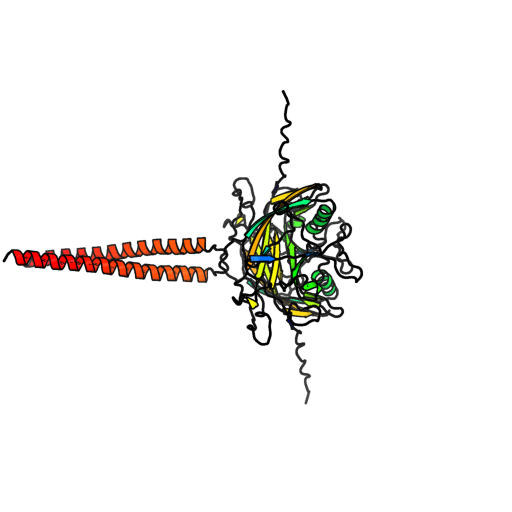225 ? 3.145 16.266 6.41 1 59.44 225 ILE A C 1
ATOM 1810 O O . ILE A 1 225 ? 2.098 15.977 6.996 1 59.44 225 ILE A O 1
ATOM 1814 N N . PRO A 1 226 ? 4.18 15.445 6.371 1 55.19 226 PRO A N 1
ATOM 1815 C CA . PRO A 1 226 ? 4.258 14.523 7.508 1 55.19 226 PRO A CA 1
ATOM 1816 C C . PRO A 1 226 ? 4.32 15.242 8.852 1 55.19 226 PRO A C 1
ATOM 1818 O O . PRO A 1 226 ? 5.398 15.391 9.43 1 55.19 226 PRO A O 1
ATOM 1821 N N . LEU A 1 227 ? 3.395 16.156 9.125 1 57.69 227 LEU A N 1
ATOM 1822 C CA . LEU A 1 227 ? 3.393 16.875 10.383 1 57.69 227 LEU A CA 1
ATOM 1823 C C . LEU A 1 227 ? 2.527 16.172 11.422 1 57.69 227 LEU A C 1
ATOM 1825 O O . LEU A 1 227 ? 1.438 15.688 11.102 1 57.69 227 LEU A O 1
ATOM 1829 N N . SER A 1 228 ? 3.238 15.836 12.484 1 55.19 228 SER A N 1
ATOM 1830 C CA . SER A 1 228 ? 2.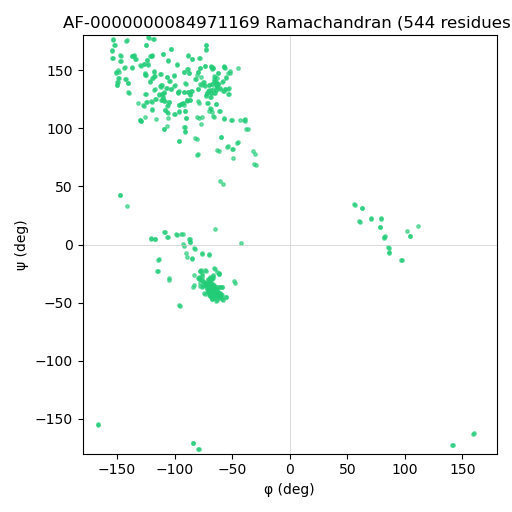445 15.367 13.617 1 55.19 228 SER A CA 1
ATOM 1831 C C . SER A 1 228 ? 1.521 16.469 14.133 1 55.19 228 SER A C 1
ATOM 1833 O O . SER A 1 228 ? 1.747 17.656 13.875 1 55.19 228 SER A O 1
ATOM 1835 N N . TYR A 1 229 ? 0.347 16.031 14.547 1 59.31 229 TYR A N 1
ATOM 1836 C CA . TYR A 1 229 ? -0.552 17 15.164 1 59.31 229 TYR A CA 1
ATOM 1837 C C . TYR A 1 229 ? 0.18 17.844 16.203 1 59.31 229 TYR A C 1
ATOM 1839 O O . TYR A 1 229 ? -0.066 19.047 16.312 1 59.31 229 TYR A O 1
ATOM 1847 N N . GLN A 1 230 ? 1.13 17.219 16.844 1 57.75 230 GLN A N 1
ATOM 1848 C CA . GLN A 1 230 ? 1.914 17.953 17.844 1 57.75 230 GLN A CA 1
ATOM 1849 C C . GLN A 1 230 ? 2.732 19.062 17.188 1 57.75 230 GLN A C 1
ATOM 1851 O O . GLN A 1 230 ? 2.797 20.172 17.703 1 57.75 230 GLN A O 1
ATOM 1856 N N . MET A 1 231 ? 3.225 18.656 16.047 1 64.62 231 MET A N 1
ATOM 1857 C CA . MET A 1 231 ? 4.008 19.656 15.336 1 64.62 231 MET A CA 1
ATOM 1858 C C . MET A 1 231 ? 3.109 20.766 14.789 1 64.62 231 MET A C 1
ATOM 1860 O O . MET A 1 231 ? 3.482 21.938 14.805 1 64.62 231 MET A O 1
ATOM 1864 N N . LEU A 1 232 ? 2.008 20.297 14.32 1 69.94 232 LEU A N 1
ATOM 1865 C CA . LEU A 1 232 ? 1.053 21.266 13.812 1 69.94 232 LEU A CA 1
ATOM 1866 C C . LEU A 1 232 ? 0.657 22.25 14.906 1 69.94 232 LEU A C 1
ATOM 1868 O O . LEU A 1 232 ? 0.658 23.469 14.68 1 69.94 232 LEU A O 1
ATOM 1872 N N . TYR A 1 233 ? 0.434 21.703 16.016 1 71.81 233 TYR A N 1
ATOM 1873 C CA . TYR A 1 233 ? 0.061 22.562 17.141 1 71.81 233 TYR A CA 1
ATOM 1874 C C . TYR A 1 233 ? 1.218 23.469 17.531 1 71.81 233 TYR A C 1
ATOM 1876 O O . TYR A 1 233 ? 1.008 24.625 17.906 1 71.81 233 TYR A O 1
ATOM 1884 N N . PHE A 1 234 ? 2.363 22.938 17.422 1 75.25 234 PHE A N 1
ATOM 1885 C CA . PHE A 1 234 ? 3.543 23.75 17.703 1 75.25 234 PHE A CA 1
ATOM 1886 C C . PHE A 1 234 ? 3.637 24.938 16.75 1 75.25 234 PHE A C 1
ATOM 1888 O O . PHE A 1 234 ? 3.879 26.062 17.172 1 75.25 234 PHE A O 1
ATOM 1895 N N . TYR A 1 235 ? 3.34 24.594 15.555 1 77.25 235 TYR A N 1
ATOM 1896 C CA . TYR A 1 235 ? 3.424 25.641 14.547 1 77.25 235 TYR A CA 1
ATOM 1897 C C . TYR A 1 235 ? 2.314 26.672 14.742 1 77.25 235 TYR A C 1
ATOM 1899 O O . TYR A 1 235 ? 2.541 27.875 14.594 1 77.25 235 TYR A O 1
ATOM 1907 N N . ILE A 1 236 ? 1.188 26.188 15.047 1 80.81 236 ILE A N 1
ATOM 1908 C CA . ILE A 1 236 ? 0.068 27.094 15.312 1 80.81 236 ILE A CA 1
ATOM 1909 C C . ILE A 1 236 ? 0.38 27.953 16.531 1 80.81 236 ILE A C 1
ATOM 1911 O O . ILE A 1 236 ? 0.137 29.172 16.516 1 80.81 236 ILE A O 1
ATOM 1915 N N . GLY A 1 237 ? 0.916 27.359 17.484 1 84.62 237 GLY A N 1
ATOM 1916 C CA . GLY A 1 237 ? 1.318 28.094 18.672 1 84.62 237 GLY A CA 1
ATOM 1917 C C . GLY A 1 237 ? 2.381 29.141 18.391 1 84.62 237 GLY A C 1
ATOM 1918 O O . GLY A 1 237 ? 2.27 30.281 18.828 1 84.62 237 GLY A O 1
ATOM 1919 N N . LEU A 1 238 ? 3.307 28.75 17.641 1 88.56 238 LEU A N 1
ATOM 1920 C CA . LEU A 1 238 ? 4.375 29.672 17.281 1 88.56 238 LEU A CA 1
ATOM 1921 C C . LEU A 1 238 ? 3.834 30.828 16.453 1 88.56 238 LEU A C 1
ATOM 1923 O O . LEU A 1 238 ? 4.238 31.984 16.656 1 88.56 238 LEU A O 1
ATOM 1927 N N . THR A 1 239 ? 2.959 30.453 15.633 1 89.12 239 THR A N 1
ATOM 1928 C CA . THR A 1 239 ? 2.342 31.5 14.82 1 89.12 239 THR A CA 1
ATOM 1929 C C . THR A 1 239 ? 1.533 32.469 15.688 1 89.12 239 THR A C 1
ATOM 1931 O O . THR A 1 239 ? 1.537 33.656 15.445 1 89.12 239 THR A O 1
ATOM 1934 N N . SER A 1 240 ? 0.878 31.922 16.625 1 90.44 240 SER A N 1
ATOM 1935 C CA . SER A 1 240 ? 0.105 32.75 17.531 1 90.44 240 SER A CA 1
ATOM 1936 C C . SER A 1 240 ? 1.011 33.688 18.328 1 90.44 240 SER A C 1
ATOM 1938 O O . SER A 1 240 ? 0.697 34.875 18.5 1 90.44 240 SER A O 1
ATOM 1940 N N . ILE A 1 241 ? 2.072 33.219 18.75 1 90.44 241 ILE A N 1
ATOM 1941 C CA . ILE A 1 241 ? 3.01 34 19.547 1 90.44 241 ILE A CA 1
ATOM 1942 C C . ILE A 1 241 ? 3.637 35.094 18.672 1 90.44 241 ILE A C 1
ATOM 1944 O O . ILE A 1 241 ? 3.686 36.25 19.062 1 90.44 241 ILE A O 1
ATOM 1948 N N . VAL A 1 242 ? 4.016 34.719 17.531 1 91.62 242 VAL A N 1
ATOM 1949 C CA . VAL A 1 242 ? 4.66 35.656 16.625 1 91.62 242 VAL A CA 1
ATOM 1950 C C . VAL A 1 242 ? 3.66 36.719 16.203 1 91.62 242 VAL A C 1
ATOM 1952 O O . VAL A 1 242 ? 3.982 37.906 16.203 1 91.62 242 VAL A O 1
ATOM 1955 N N . THR A 1 243 ? 2.506 36.312 15.891 1 91.38 243 THR A N 1
ATOM 1956 C CA . THR A 1 243 ? 1.478 37.25 15.477 1 91.38 243 THR A CA 1
ATOM 1957 C C . THR A 1 243 ? 1.099 38.188 16.625 1 91.38 243 THR A C 1
ATOM 1959 O O . THR A 1 243 ? 0.918 39.375 16.422 1 91.38 243 THR A O 1
ATOM 1962 N N . SER A 1 244 ? 0.954 37.656 17.766 1 91.06 244 SER A N 1
ATOM 1963 C CA . SER A 1 244 ? 0.63 38.469 18.938 1 91.06 244 SER A CA 1
ATOM 1964 C C . SER A 1 244 ? 1.707 39.531 19.203 1 91.06 244 SER A C 1
ATOM 1966 O O . SER A 1 244 ? 1.397 40.688 19.469 1 91.06 244 SER A O 1
ATOM 1968 N N . THR A 1 245 ? 2.906 39.125 19.125 1 91.81 245 THR A N 1
ATOM 1969 C CA . THR A 1 245 ? 4.027 40.031 19.344 1 91.81 245 THR A CA 1
ATOM 1970 C C . THR A 1 245 ? 4.07 41.125 18.281 1 91.81 245 THR A C 1
ATOM 1972 O O . THR A 1 245 ? 4.273 42.312 18.594 1 91.81 245 THR A O 1
ATOM 1975 N N . LEU A 1 246 ? 3.779 40.719 17.156 1 91.69 246 LEU A N 1
ATOM 1976 C CA . LEU A 1 246 ? 3.805 41.656 16.047 1 91.69 246 LEU A CA 1
ATOM 1977 C C . LEU A 1 246 ? 2.672 42.688 16.172 1 91.69 246 LEU A C 1
ATOM 1979 O O . LEU A 1 246 ? 2.879 43.875 15.984 1 91.69 246 LEU A O 1
ATOM 1983 N N . VAL A 1 247 ? 1.548 42.25 16.516 1 90.25 247 VAL A N 1
ATOM 1984 C CA . VAL A 1 247 ? 0.401 43.125 16.672 1 90.25 247 VAL A CA 1
ATOM 1985 C C . VAL A 1 247 ? 0.624 44.062 17.859 1 90.25 247 VAL A C 1
ATOM 1987 O O . VAL A 1 247 ? 0.299 45.25 17.781 1 90.25 247 VAL A O 1
ATOM 1990 N N . LEU A 1 248 ? 1.187 43.656 18.891 1 88.94 248 LEU A N 1
ATOM 1991 C CA . LEU A 1 248 ? 1.45 44.469 20.062 1 88.94 248 LEU A CA 1
ATOM 1992 C C . LEU A 1 248 ? 2.492 45.562 19.75 1 88.94 248 LEU A C 1
ATOM 1994 O O . LEU A 1 248 ? 2.359 46.688 20.188 1 88.94 248 LEU A O 1
ATOM 1998 N N . ILE A 1 249 ? 3.436 45.188 18.938 1 89.19 249 ILE A N 1
ATOM 1999 C CA . ILE A 1 249 ? 4.465 46.156 18.547 1 89.19 249 ILE A CA 1
ATOM 2000 C C . ILE A 1 249 ? 3.855 47.219 17.641 1 89.19 249 ILE A C 1
ATOM 2002 O O . ILE A 1 249 ? 4.098 48.438 17.844 1 89.19 249 ILE A O 1
ATOM 2006 N N . ILE A 1 250 ? 3.037 46.812 16.828 1 88.38 250 ILE A N 1
ATOM 2007 C CA . ILE A 1 250 ? 2.414 47.75 15.898 1 88.38 250 ILE A CA 1
ATOM 2008 C C . ILE A 1 250 ? 1.454 48.656 16.641 1 88.38 250 ILE A C 1
ATOM 2010 O O . ILE A 1 250 ? 1.451 49.875 16.422 1 88.38 250 ILE A O 1
ATOM 2014 N N . THR A 1 251 ? 0.704 48.125 17.562 1 86.31 251 THR A N 1
ATOM 2015 C CA . THR A 1 251 ? -0.239 48.906 18.328 1 86.31 251 THR A CA 1
ATOM 2016 C C . THR A 1 251 ? 0.5 49.875 19.266 1 86.31 251 THR A C 1
ATOM 2018 O O . THR A 1 251 ? 0.106 51.031 19.406 1 86.31 251 THR A O 1
ATOM 2021 N N . TYR A 1 252 ? 1.551 49.406 19.812 1 83 252 TYR A N 1
ATOM 2022 C CA . TYR A 1 252 ? 2.348 50.25 20.688 1 83 252 TYR A CA 1
ATOM 2023 C C . TYR A 1 252 ? 2.936 51.438 19.906 1 83 252 TYR A C 1
ATOM 2025 O O . TYR A 1 252 ? 2.891 52.562 20.375 1 83 252 TYR A O 1
ATOM 2033 N N . ASN A 1 253 ? 3.359 51.219 18.766 1 84 253 ASN A N 1
ATOM 2034 C CA . ASN A 1 253 ? 3.932 52.281 17.938 1 84 253 ASN A CA 1
ATOM 2035 C C . ASN A 1 253 ? 2.859 53.25 17.453 1 84 253 ASN A C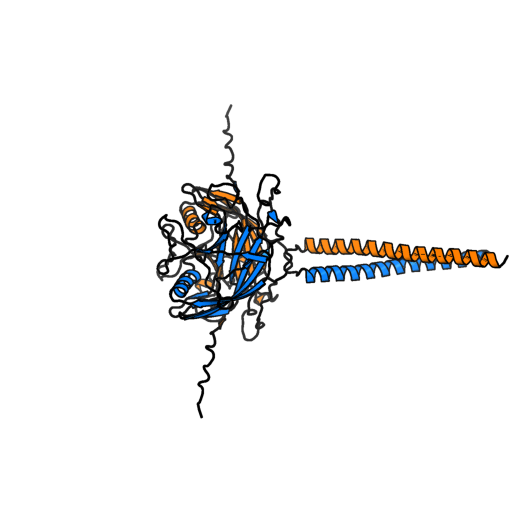 1
ATOM 2037 O O . ASN A 1 253 ? 3.094 54.469 17.391 1 84 253 ASN A O 1
ATOM 2041 N N . TRP A 1 254 ? 1.771 52.688 17.234 1 83.06 254 TRP A N 1
ATOM 2042 C CA . TRP A 1 254 ? 0.654 53.5 16.766 1 83.06 254 TRP A CA 1
ATOM 2043 C C . TRP A 1 254 ? 0.161 54.438 17.891 1 83.06 254 TRP A C 1
ATOM 2045 O O . TRP A 1 254 ? -0.047 55.625 17.672 1 83.06 254 TRP A O 1
ATOM 2055 N N . ILE A 1 255 ? 0.082 53.938 19.078 1 79.31 255 ILE A N 1
ATOM 2056 C CA . ILE A 1 2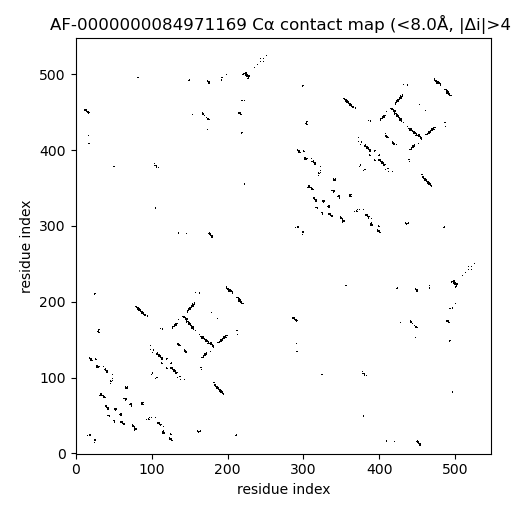55 ? -0.373 54.75 20.234 1 79.31 255 ILE A CA 1
ATOM 2057 C C . ILE A 1 255 ? 0.694 55.75 20.609 1 79.31 255 ILE A C 1
ATOM 2059 O O . ILE A 1 255 ? 0.382 56.938 20.859 1 79.31 255 ILE A O 1
ATOM 2063 N N . SER A 1 256 ? 1.935 55.375 20.516 1 79.88 256 SER A N 1
ATOM 2064 C CA . SER A 1 256 ? 3.035 56.281 20.859 1 79.88 256 SER A CA 1
ATOM 2065 C C . SER A 1 256 ? 3.137 57.438 19.859 1 79.88 256 SER A C 1
ATOM 2067 O O . SER A 1 256 ? 3.391 58.562 20.234 1 79.88 256 SER A O 1
ATOM 2069 N N . SER A 1 257 ? 2.82 57.156 18.719 1 81.69 257 SER A N 1
ATOM 2070 C CA . SER A 1 257 ? 2.867 58.188 17.703 1 81.69 257 SER A CA 1
ATOM 2071 C C . SER A 1 257 ? 1.703 59.156 17.844 1 81.69 257 SER A C 1
ATOM 2073 O O . SER A 1 257 ? 1.873 60.375 17.688 1 81.69 257 SER A O 1
ATOM 2075 N N . LYS A 1 258 ? 0.643 58.625 18.312 1 75.81 258 LYS A N 1
ATOM 2076 C CA . LYS A 1 258 ? -0.524 59.469 18.516 1 75.81 258 LYS A CA 1
ATOM 2077 C C . LYS A 1 258 ? -0.358 60.344 19.75 1 75.81 258 LYS A C 1
ATOM 2079 O O . LYS A 1 258 ? -0.747 61.531 19.75 1 75.81 258 LYS A O 1
ATOM 2084 N N . LEU A 1 259 ? 0.249 59.875 20.766 1 72.62 259 LEU A N 1
ATOM 2085 C CA . LEU A 1 259 ? 0.494 60.625 21.984 1 72.62 259 LEU A CA 1
ATOM 2086 C C . LEU A 1 259 ? 1.56 61.688 21.766 1 72.62 259 LEU A C 1
ATOM 2088 O O . LEU A 1 259 ? 1.45 62.812 22.297 1 72.62 259 LEU A O 1
ATOM 2092 N N . ARG A 1 260 ? 2.475 61.406 20.938 1 70.25 260 ARG A N 1
ATOM 2093 C CA . ARG A 1 260 ? 3.51 62.406 20.625 1 70.25 260 ARG A CA 1
ATOM 2094 C C . ARG A 1 260 ? 2.951 63.531 19.781 1 70.25 260 ARG A C 1
ATOM 2096 O O . ARG A 1 260 ? 3.285 64.688 20 1 70.25 260 ARG A O 1
ATOM 2103 N N . LYS A 1 261 ? 2.102 63.219 18.969 1 71.75 261 LYS A N 1
ATOM 2104 C CA . LYS A 1 261 ? 1.489 64.25 18.141 1 71.75 261 LYS A CA 1
ATOM 2105 C C . LYS A 1 261 ? 0.571 65.188 18.969 1 71.75 261 LYS A C 1
ATOM 2107 O O . LYS A 1 261 ? 0.535 66.375 18.75 1 71.75 261 LYS A O 1
ATOM 2112 N N . HIS A 1 262 ? -0.109 64.625 19.953 1 66.88 262 HIS A N 1
ATOM 2113 C CA . HIS A 1 262 ? -0.994 65.375 20.797 1 66.88 262 HIS A CA 1
AT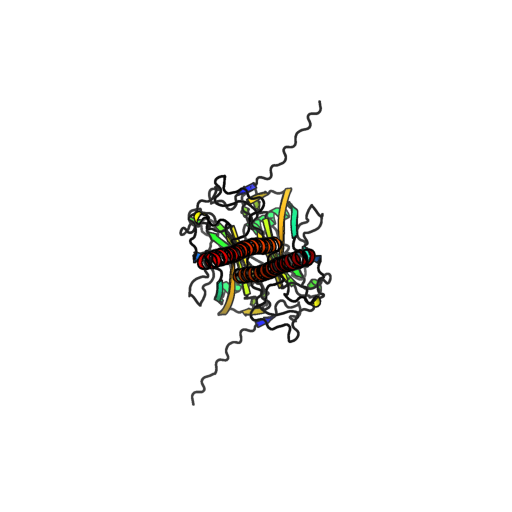OM 2114 C C . HIS A 1 262 ? -0.2 66.188 21.812 1 66.88 262 HIS A C 1
ATOM 2116 O O . HIS A 1 262 ? -0.569 67.375 22.125 1 66.88 262 HIS A O 1
ATOM 2122 N N . ARG A 1 263 ? 0.799 65.75 22.297 1 60.81 263 ARG A N 1
ATOM 2123 C CA . ARG A 1 263 ? 1.647 66.5 23.219 1 60.81 263 ARG A CA 1
ATOM 2124 C C . ARG A 1 263 ? 2.295 67.688 22.5 1 60.81 263 ARG A C 1
ATOM 2126 O O . ARG A 1 263 ? 2.383 68.75 23.062 1 60.81 263 ARG A O 1
ATOM 2133 N N . TYR A 1 264 ? 2.615 67.625 21.312 1 65.06 264 TYR A N 1
ATOM 2134 C CA . TYR A 1 264 ? 3.225 68.75 20.562 1 65.06 264 TYR A CA 1
ATOM 2135 C C . TYR A 1 264 ? 2.166 69.688 20.078 1 65.06 264 TYR A C 1
ATOM 2137 O O . TYR A 1 264 ? 2.416 70.938 20.016 1 65.06 264 TYR A O 1
ATOM 2145 N N . ALA A 1 265 ? 1.019 69.312 19.875 1 64.12 265 ALA A N 1
ATOM 2146 C CA . ALA A 1 265 ? -0.05 70.25 19.5 1 64.12 265 ALA A CA 1
ATOM 2147 C C . ALA A 1 265 ? -0.447 71.125 20.672 1 64.12 265 ALA A C 1
ATOM 2149 O O . ALA A 1 265 ? -0.729 72.312 20.484 1 64.12 265 ALA A O 1
ATOM 2150 N N . SER A 1 266 ? -0.476 70.562 21.828 1 60.22 266 SER A N 1
ATOM 2151 C CA . SER A 1 266 ? -0.785 71.375 23.016 1 60.22 266 SER A CA 1
ATOM 2152 C C . SER A 1 266 ? 0.333 72.375 23.312 1 60.22 266 SER A C 1
ATOM 2154 O O . SER A 1 266 ? 0.071 73.562 23.688 1 60.22 266 SER A O 1
ATOM 2156 N N . LEU A 1 267 ? 1.535 72.188 23.016 1 61.22 267 LEU A N 1
ATOM 2157 C CA . LEU A 1 267 ? 2.654 73.062 23.234 1 61.22 267 LEU A CA 1
ATOM 2158 C C . LEU A 1 267 ? 2.666 74.188 22.172 1 61.22 267 LEU A C 1
ATOM 2160 O O . LEU A 1 267 ? 2.971 75.312 22.469 1 61.22 267 LEU A O 1
ATOM 2164 N N . ASP A 1 268 ? 2.254 73.938 21.047 1 62.28 268 ASP A N 1
ATOM 2165 C CA . ASP A 1 268 ? 2.215 74.938 19.969 1 62.28 268 ASP A CA 1
ATOM 2166 C C . ASP A 1 268 ? 1.038 75.875 20.141 1 62.28 268 ASP A C 1
ATOM 2168 O O . ASP A 1 268 ? 1.146 77.062 19.828 1 62.28 268 ASP A O 1
ATOM 2172 N N . ALA A 1 269 ? -0.032 75.562 20.672 1 63.84 269 ALA A N 1
ATOM 2173 C CA . ALA A 1 269 ? -1.186 76.375 20.938 1 63.84 269 ALA A CA 1
ATOM 2174 C C . ALA A 1 269 ? -0.907 77.375 22.094 1 63.84 269 ALA A C 1
ATOM 2176 O O . ALA A 1 269 ? -1.342 78.5 22.078 1 63.84 269 ALA A O 1
ATOM 2177 N N . GLU A 1 270 ? -0.151 77 23.016 1 61.09 270 GLU A N 1
ATOM 2178 C CA . GLU A 1 270 ? 0.232 77.875 24.109 1 61.09 270 GLU A CA 1
ATOM 2179 C C . GLU A 1 270 ? 1.265 78.875 23.672 1 61.09 270 GLU A C 1
ATOM 2181 O O . GLU A 1 270 ? 1.25 80.062 24.125 1 61.09 270 GLU A O 1
ATOM 2186 N N . SER A 1 271 ? 2.021 78.625 22.734 1 63.09 271 SER A N 1
ATOM 2187 C CA . SER A 1 271 ? 3.035 79.562 22.266 1 63.09 271 SER A CA 1
ATOM 2188 C C . SER A 1 271 ? 2.422 80.688 21.391 1 63.09 271 SER A C 1
ATOM 2190 O O . SER A 1 271 ? 3.027 81.688 21.172 1 63.09 271 SER A O 1
ATOM 2192 N N . LYS A 1 272 ? 1.312 80.438 20.828 1 61.41 272 LYS A N 1
ATOM 2193 C CA . LYS A 1 272 ? 0.673 81.5 20.016 1 61.41 272 LYS A CA 1
ATOM 2194 C C . LYS A 1 272 ? -0.144 82.438 20.891 1 61.41 272 LYS A C 1
ATOM 2196 O O . LYS A 1 272 ? -0.612 83.5 20.406 1 61.41 272 LYS A O 1
ATOM 2201 N N . ARG A 1 273 ? -0.381 82.125 22.047 1 56.88 273 ARG A N 1
ATOM 2202 C CA . ARG A 1 273 ? -1.13 83.062 22.906 1 56.88 273 ARG A CA 1
ATOM 2203 C C . ARG A 1 273 ? -0.194 84 23.625 1 56.88 273 ARG A C 1
ATOM 2205 O O . ARG A 1 273 ? -0.648 84.938 24.281 1 56.88 273 ARG A O 1
ATOM 2212 N N . ASP A 1 274 ? 1.071 83.812 23.547 1 46.56 274 ASP A N 1
ATOM 2213 C CA . ASP A 1 274 ? 1.945 84.875 24.016 1 46.56 274 ASP A CA 1
ATOM 2214 C C . ASP A 1 274 ? 2.41 85.75 22.844 1 46.56 274 ASP A C 1
ATOM 2216 O O . ASP A 1 274 ? 2.762 85.25 21.781 1 46.56 274 ASP A O 1
ATOM 2220 N N . MET B 1 1 ? 35.656 -26.781 37.062 1 29.67 1 MET B N 1
ATOM 2221 C CA . MET B 1 1 ? 35.438 -25.5 36.406 1 29.67 1 MET B CA 1
ATOM 2222 C C . MET B 1 1 ? 34.594 -25.672 35.156 1 29.67 1 MET B C 1
ATOM 2224 O O . MET B 1 1 ? 35.062 -26.328 34.188 1 29.67 1 MET B O 1
ATOM 2228 N N . LYS B 1 2 ? 33.25 -25.766 35.25 1 32.97 2 LYS B N 1
ATOM 2229 C CA . LYS B 1 2 ? 32.188 -26.031 34.281 1 32.97 2 LYS B CA 1
ATOM 2230 C C . LYS B 1 2 ? 32.156 -24.938 33.188 1 32.97 2 LYS B C 1
ATOM 2232 O O . LYS B 1 2 ? 31.891 -23.781 33.5 1 32.97 2 LYS B O 1
ATOM 2237 N N . PHE B 1 3 ? 33 -24.984 32.188 1 35.25 3 PHE B N 1
ATOM 2238 C CA . PHE B 1 3 ? 33 -24.078 31.047 1 35.25 3 PHE B CA 1
ATOM 2239 C C . PHE B 1 3 ? 31.625 -24.047 30.391 1 35.25 3 PHE B C 1
ATOM 2241 O O . PHE B 1 3 ? 31.125 -25.062 29.906 1 35.25 3 PHE B O 1
ATOM 2248 N N . LEU B 1 4 ? 30.703 -23.234 30.891 1 39.56 4 LEU B N 1
ATOM 2249 C CA . LEU B 1 4 ? 29.453 -23.031 30.172 1 39.56 4 LEU B CA 1
ATOM 2250 C C . LEU B 1 4 ? 29.703 -22.531 28.766 1 39.56 4 LEU B C 1
ATOM 2252 O O . LEU B 1 4 ? 30.391 -21.531 28.562 1 39.56 4 LEU B O 1
ATOM 2256 N N . PRO B 1 5 ? 29.484 -23.344 27.719 1 41.62 5 PRO B N 1
ATOM 2257 C CA . PRO B 1 5 ? 29.625 -22.828 26.344 1 41.62 5 PRO B CA 1
ATOM 2258 C C . PRO B 1 5 ? 28.844 -21.531 26.125 1 41.62 5 PRO B C 1
ATOM 2260 O O . PRO B 1 5 ? 27.75 -21.375 26.641 1 41.62 5 PRO B O 1
ATOM 2263 N N . PHE B 1 6 ? 29.531 -20.375 26.016 1 38.31 6 PHE B N 1
ATOM 2264 C CA . PHE B 1 6 ? 28.922 -19.156 25.5 1 38.31 6 PHE B CA 1
ATOM 2265 C C . PHE B 1 6 ? 28.188 -19.422 24.188 1 38.31 6 PHE B C 1
ATOM 2267 O O . PHE B 1 6 ? 28.812 -19.766 23.172 1 38.31 6 PHE B O 1
ATOM 2274 N N . ILE B 1 7 ? 27 -19.906 24.188 1 37.62 7 ILE B N 1
ATOM 2275 C CA . ILE B 1 7 ? 26.172 -19.938 22.984 1 37.62 7 ILE B CA 1
ATOM 2276 C C . ILE B 1 7 ? 26.266 -18.594 22.266 1 37.62 7 ILE B C 1
ATOM 2278 O O . ILE B 1 7 ? 25.922 -17.547 22.828 1 37.62 7 ILE B O 1
ATOM 2282 N N . LEU B 1 8 ? 27.203 -18.359 21.391 1 38.66 8 LEU B N 1
ATOM 2283 C CA . LEU B 1 8 ? 27.219 -17.219 20.484 1 38.66 8 LEU B CA 1
ATOM 2284 C C . LEU B 1 8 ? 25.828 -16.906 19.969 1 38.66 8 LEU B C 1
ATOM 2286 O O . LEU B 1 8 ? 25.125 -17.812 19.5 1 38.66 8 LEU B O 1
ATOM 2290 N N . PRO B 1 9 ? 25.172 -15.844 20.422 1 40.72 9 PRO B N 1
ATOM 2291 C CA . PRO B 1 9 ? 23.906 -15.461 19.781 1 40.72 9 PRO B CA 1
ATOM 2292 C C . PRO B 1 9 ? 23.953 -15.617 18.266 1 40.72 9 PRO B C 1
ATOM 2294 O O . PRO B 1 9 ? 25 -15.383 17.641 1 40.72 9 PRO B O 1
ATOM 2297 N N . LEU B 1 10 ? 23.328 -16.562 17.641 1 42.5 10 LEU B N 1
ATOM 2298 C CA . LEU B 1 10 ? 23.047 -16.656 16.219 1 42.5 10 LEU B CA 1
ATOM 2299 C C . LEU B 1 10 ? 22.906 -15.266 15.602 1 42.5 10 LEU B C 1
ATOM 2301 O O . LEU B 1 10 ? 21.953 -14.539 15.906 1 42.5 10 LEU B O 1
ATOM 2305 N N . ALA B 1 11 ? 23.875 -14.438 15.469 1 45.19 11 ALA B N 1
ATOM 2306 C CA . ALA B 1 11 ? 23.906 -13.188 14.711 1 45.19 11 ALA B CA 1
ATOM 2307 C C . ALA B 1 11 ? 22.984 -13.25 13.508 1 45.19 11 ALA B C 1
ATOM 2309 O O . ALA B 1 11 ? 23.172 -14.078 12.609 1 45.19 11 ALA B O 1
ATOM 2310 N N . TYR B 1 12 ? 21.688 -13.109 13.602 1 56.78 12 TYR B N 1
ATOM 2311 C CA . TYR B 1 12 ? 20.812 -12.914 12.445 1 56.78 12 TYR B CA 1
ATOM 2312 C C . TYR B 1 12 ? 21.484 -12.055 11.391 1 56.78 12 TYR B C 1
ATOM 2314 O O . TYR B 1 12 ? 21.969 -10.953 11.688 1 56.78 12 TYR B O 1
ATOM 2322 N N . ALA B 1 13 ? 22.094 -12.703 10.281 1 81.88 13 ALA B N 1
ATOM 2323 C CA . ALA B 1 13 ? 22.828 -12.047 9.203 1 81.88 13 ALA B CA 1
ATOM 2324 C C . ALA B 1 13 ? 21.938 -11.039 8.469 1 81.88 13 ALA B C 1
ATOM 2326 O O . ALA B 1 13 ? 20.922 -11.422 7.867 1 81.88 13 ALA B O 1
ATOM 2327 N N . ILE B 1 14 ? 21.953 -9.852 8.867 1 89.06 14 ILE B N 1
ATOM 2328 C CA . ILE B 1 14 ? 21.328 -8.703 8.211 1 89.06 14 ILE B CA 1
ATOM 2329 C C . ILE B 1 14 ? 22.125 -8.328 6.969 1 89.06 14 ILE B C 1
ATOM 2331 O O . ILE B 1 14 ? 23.359 -8.312 7 1 89.06 14 ILE B O 1
ATOM 2335 N N . GLN B 1 15 ? 21.406 -8.227 5.887 1 92.31 15 GLN B N 1
ATOM 2336 C CA . GLN B 1 15 ? 22.016 -7.855 4.617 1 92.31 15 GLN B CA 1
ATOM 2337 C C . GLN B 1 15 ? 21.312 -6.645 4.004 1 92.31 15 GLN B C 1
ATOM 2339 O O . GLN B 1 15 ? 20.109 -6.48 4.152 1 92.31 15 GLN B O 1
ATOM 2344 N N . TRP B 1 16 ? 22.109 -5.836 3.299 1 94 16 TRP B N 1
ATOM 2345 C CA . TRP B 1 16 ? 21.547 -4.695 2.586 1 94 16 TRP B CA 1
ATOM 2346 C C . TRP B 1 16 ? 20.562 -5.156 1.514 1 94 16 TRP B C 1
ATOM 2348 O O . TRP B 1 16 ? 20.766 -6.207 0.898 1 94 16 TRP B O 1
ATOM 2358 N N . PHE B 1 17 ? 19.594 -4.359 1.293 1 96.12 17 PHE B N 1
ATOM 2359 C CA . PHE B 1 17 ? 18.609 -4.609 0.239 1 96.12 17 PHE B CA 1
ATOM 2360 C C . PHE B 1 17 ? 18.234 -3.316 -0.467 1 96.12 17 PHE B C 1
ATOM 2362 O O . PHE B 1 17 ? 18.031 -2.283 0.179 1 96.12 17 PHE B O 1
ATOM 2369 N N . PRO B 1 18 ? 18.094 -3.326 -1.723 1 97.38 18 PRO B N 1
ATOM 2370 C CA . PRO B 1 18 ? 18.375 -4.473 -2.588 1 97.38 18 PRO B CA 1
ATOM 2371 C C . PRO B 1 18 ? 19.844 -4.574 -2.982 1 97.38 18 PRO B C 1
ATOM 2373 O O . PRO B 1 18 ? 20.578 -3.59 -2.883 1 97.38 18 PRO B O 1
ATOM 2376 N N . LEU B 1 19 ? 20.219 -5.773 -3.389 1 96.81 19 LEU B N 1
ATOM 2377 C CA . LEU B 1 19 ? 21.547 -6.016 -3.932 1 96.81 19 LEU B CA 1
ATOM 2378 C C . LEU B 1 19 ? 21.5 -6.195 -5.445 1 96.81 19 LEU B C 1
ATOM 2380 O O . LEU B 1 19 ? 20.422 -6.457 -6.004 1 96.81 19 LEU B O 1
ATOM 2384 N N . ASP B 1 20 ? 22.641 -5.969 -6.074 1 96.25 20 ASP B N 1
ATOM 2385 C CA . ASP B 1 20 ? 22.688 -6.195 -7.516 1 96.25 20 ASP B CA 1
ATOM 2386 C C . ASP B 1 20 ? 22.828 -7.684 -7.836 1 96.25 20 ASP B C 1
ATOM 2388 O O . ASP B 1 20 ? 22.75 -8.523 -6.941 1 96.25 20 ASP B O 1
ATOM 2392 N N . SER B 1 21 ? 22.969 -7.992 -9.133 1 93.81 21 SER B N 1
ATOM 2393 C CA . SER B 1 21 ? 22.984 -9.383 -9.57 1 93.81 21 SER B CA 1
ATOM 2394 C C . SER B 1 21 ? 24.203 -10.117 -9.023 1 93.81 21 SER B C 1
ATOM 2396 O O . SER B 1 21 ? 24.203 -11.352 -8.938 1 93.81 21 SER B O 1
ATOM 2398 N N . LYS B 1 22 ? 25.281 -9.422 -8.617 1 93.94 22 LYS B N 1
ATOM 2399 C CA . LYS B 1 22 ? 26.484 -10.031 -8.062 1 93.94 22 LYS B CA 1
ATOM 2400 C C . LYS B 1 22 ? 26.422 -10.117 -6.543 1 93.94 22 LYS B C 1
ATOM 2402 O O . LYS B 1 22 ? 27.375 -10.562 -5.895 1 93.94 22 LYS B O 1
ATOM 2407 N N . GLY B 1 23 ? 25.344 -9.656 -6 1 93.44 23 GLY B N 1
ATOM 2408 C CA . GLY B 1 23 ? 25.203 -9.68 -4.555 1 93.44 23 GLY B CA 1
ATOM 2409 C C . GLY B 1 23 ? 25.953 -8.562 -3.857 1 93.44 23 GLY B C 1
ATOM 2410 O O . GLY B 1 23 ? 26.344 -8.703 -2.693 1 93.44 23 GLY B O 1
ATOM 2411 N N . GLU B 1 24 ? 26.234 -7.512 -4.578 1 94.44 24 GLU B N 1
ATOM 2412 C CA . GLU B 1 24 ? 26.969 -6.375 -4.043 1 94.44 24 GLU B CA 1
ATOM 2413 C C . GLU B 1 24 ? 26.078 -5.148 -3.887 1 94.44 24 GLU B C 1
ATOM 2415 O O . GLU B 1 24 ? 24.953 -5.121 -4.41 1 94.44 24 GLU B O 1
ATOM 2420 N N . LEU B 1 25 ? 26.609 -4.215 -3.113 1 94.62 25 LEU B N 1
ATOM 2421 C CA . LEU B 1 25 ? 25.906 -2.943 -3.016 1 94.62 25 LEU B CA 1
ATOM 2422 C C . LEU B 1 25 ? 25.703 -2.324 -4.398 1 94.62 25 LEU B C 1
ATOM 2424 O O . LEU B 1 25 ? 26.641 -2.289 -5.203 1 94.62 25 LEU B O 1
ATOM 2428 N N . PRO B 1 26 ? 24.531 -1.872 -4.637 1 94.75 26 PRO B N 1
ATOM 2429 C CA . PRO B 1 26 ? 24.266 -1.401 -5.996 1 94.75 26 PRO B CA 1
ATOM 2430 C C . PRO B 1 26 ? 24.922 -0.059 -6.305 1 94.75 26 PRO B C 1
ATOM 2432 O O . PRO B 1 26 ? 24.969 0.822 -5.441 1 94.75 26 PRO B O 1
ATOM 2435 N N . GLN B 1 27 ? 25.453 -0.061 -7.5 1 93.81 27 GLN B N 1
ATOM 2436 C CA . GLN B 1 27 ? 25.812 1.211 -8.109 1 93.81 27 GLN B CA 1
ATOM 2437 C C . GLN B 1 27 ? 24.766 1.653 -9.125 1 93.81 27 GLN B C 1
ATOM 2439 O O . GLN B 1 27 ? 24.219 0.83 -9.867 1 93.81 27 GLN B O 1
ATOM 2444 N N . TYR B 1 28 ? 24.453 2.969 -9.047 1 96.75 28 TYR B N 1
ATOM 2445 C CA . TYR B 1 28 ? 23.375 3.404 -9.938 1 96.75 28 TYR B CA 1
ATOM 2446 C C . TYR B 1 28 ? 23.578 4.852 -10.375 1 96.75 28 TYR B C 1
ATOM 2448 O O . TYR B 1 28 ? 24.25 5.625 -9.68 1 96.75 28 TYR B O 1
ATOM 2456 N N . GLU B 1 29 ? 23.109 5.117 -11.586 1 97.88 29 GLU B N 1
ATOM 2457 C CA . GLU B 1 29 ? 22.938 6.5 -12.016 1 97.88 29 GLU B CA 1
ATOM 2458 C C . GLU B 1 29 ? 21.672 7.113 -11.43 1 97.88 29 GLU B C 1
ATOM 2460 O O . GLU B 1 29 ? 20.578 6.598 -11.641 1 97.88 29 GLU B O 1
ATOM 2465 N N . PRO B 1 30 ? 21.797 8.203 -10.695 1 98.06 30 PRO B N 1
ATOM 2466 C CA . PRO B 1 30 ? 20.625 8.781 -10.016 1 98.06 30 PRO B CA 1
ATOM 2467 C C . PRO B 1 30 ? 19.594 9.336 -11 1 98.06 30 PRO B C 1
ATOM 2469 O O . PRO B 1 30 ? 19.938 9.688 -12.125 1 98.06 30 PRO B O 1
ATOM 2472 N N . TYR B 1 31 ? 18.375 9.328 -10.578 1 98.19 31 TYR B N 1
ATOM 2473 C CA . TYR B 1 31 ? 17.297 9.945 -11.336 1 98.19 31 TYR B CA 1
ATOM 2474 C C . TYR B 1 31 ? 17.297 11.461 -11.164 1 98.19 31 TYR B C 1
ATOM 2476 O O . TYR B 1 31 ? 17.734 11.969 -10.125 1 98.19 31 TYR B O 1
ATOM 2484 N N . THR B 1 32 ? 16.812 12.125 -12.172 1 97.62 32 THR B N 1
ATOM 2485 C CA . THR B 1 32 ? 16.594 13.562 -12.078 1 97.62 32 THR B CA 1
ATOM 2486 C C . THR B 1 32 ? 15.117 13.867 -11.812 1 97.62 32 THR B C 1
ATOM 2488 O O . THR B 1 32 ? 14.234 13.148 -12.289 1 97.62 32 THR B O 1
ATOM 2491 N N . PHE B 1 33 ? 14.938 14.898 -11.047 1 96.75 33 PHE B N 1
ATOM 2492 C CA . PHE B 1 33 ? 13.562 15.312 -10.773 1 96.75 33 PHE B CA 1
ATOM 2493 C C . PHE B 1 33 ? 12.781 15.492 -12.07 1 96.75 33 PHE B C 1
ATOM 2495 O O . PHE B 1 33 ? 13.266 16.141 -13 1 96.75 33 PHE B O 1
ATOM 2502 N N . GLY B 1 34 ? 11.578 14.883 -12.18 1 97.56 34 GLY B N 1
ATOM 2503 C CA . GLY B 1 34 ? 10.727 15.008 -13.352 1 97.56 34 GLY B CA 1
ATOM 2504 C C . GLY B 1 34 ? 11.055 14 -14.438 1 97.56 34 GLY B C 1
ATOM 2505 O O . GLY B 1 34 ? 10.336 13.891 -15.43 1 97.56 34 GLY B O 1
ATOM 2506 N N . GLN B 1 35 ? 12.078 13.305 -14.25 1 97.88 35 GLN B N 1
ATOM 2507 C CA . GLN B 1 35 ? 12.477 12.297 -15.234 1 97.88 35 GLN B CA 1
ATOM 2508 C C . GLN B 1 35 ? 11.43 11.195 -15.344 1 97.88 35 GLN B C 1
ATOM 2510 O O . GLN B 1 35 ? 10.891 10.734 -14.336 1 97.88 35 GLN B O 1
ATOM 2515 N N . GLU B 1 36 ? 11.141 10.789 -16.547 1 96.5 36 GLU B N 1
ATOM 2516 C CA . GLU B 1 36 ? 10.203 9.688 -16.75 1 96.5 36 GLU B CA 1
ATOM 2517 C C . GLU B 1 36 ? 10.789 8.367 -16.266 1 96.5 36 GLU B C 1
ATOM 2519 O O . GLU B 1 36 ? 11.938 8.047 -16.562 1 96.5 36 GLU B O 1
ATOM 2524 N N . ILE B 1 37 ? 10.031 7.691 -15.5 1 96.06 37 ILE B N 1
ATOM 2525 C CA . ILE B 1 37 ? 10.445 6.406 -14.953 1 96.06 37 ILE B CA 1
ATOM 2526 C C . ILE B 1 37 ? 9.82 5.273 -15.773 1 96.06 37 ILE B C 1
ATOM 2528 O O . ILE B 1 37 ? 8.594 5.125 -15.797 1 96.06 37 ILE B O 1
ATOM 2532 N N . ALA B 1 38 ? 10.602 4.578 -16.438 1 89.75 38 ALA B N 1
ATOM 2533 C CA . ALA B 1 38 ? 10.117 3.373 -17.109 1 89.75 38 ALA B CA 1
ATOM 2534 C C . ALA B 1 38 ? 10.211 2.16 -16.188 1 89.75 38 ALA B C 1
ATOM 2536 O O . ALA B 1 38 ? 11.211 1.986 -15.477 1 89.75 38 ALA B O 1
ATOM 2537 N N . PHE B 1 39 ? 9.148 1.427 -16.094 1 97.06 39 PHE B N 1
ATOM 2538 C CA . PHE B 1 39 ? 9.156 0.193 -15.312 1 97.06 39 PHE B CA 1
ATOM 2539 C C . PHE B 1 39 ? 8.477 -0.936 -16.078 1 97.06 39 PHE B C 1
ATOM 2541 O O . PHE B 1 39 ? 7.855 -0.702 -17.125 1 97.06 39 PHE B O 1
ATOM 2548 N N . ASP B 1 40 ? 8.711 -2.117 -15.688 1 97.75 40 ASP B N 1
ATOM 2549 C CA . ASP B 1 40 ? 8.117 -3.262 -16.375 1 97.75 40 ASP B CA 1
ATOM 2550 C C . ASP B 1 40 ? 7.523 -4.25 -15.375 1 97.75 40 ASP B C 1
ATOM 2552 O O . ASP B 1 40 ? 7.801 -4.176 -14.172 1 97.75 40 ASP B O 1
ATOM 2556 N N . CYS B 1 41 ? 6.617 -5.066 -15.891 1 98.44 41 CYS B N 1
ATOM 2557 C CA . CYS B 1 41 ? 5.836 -5.953 -15.031 1 98.44 41 CYS B CA 1
ATOM 2558 C C . CYS B 1 41 ? 5.996 -7.406 -15.461 1 98.44 41 CYS B C 1
ATOM 2560 O O . CYS B 1 41 ? 6.266 -7.688 -16.625 1 98.44 41 CYS B O 1
ATOM 2562 N N . ILE B 1 42 ? 5.793 -8.289 -14.523 1 98.44 42 ILE B N 1
ATOM 2563 C CA . ILE B 1 42 ? 5.922 -9.727 -14.781 1 98.44 42 ILE B CA 1
ATOM 2564 C C . ILE B 1 42 ? 4.848 -10.172 -15.766 1 98.44 42 ILE B C 1
ATOM 2566 O O . ILE B 1 42 ? 3.662 -9.883 -15.578 1 98.44 42 ILE B O 1
ATOM 2570 N N . GLN B 1 43 ? 5.309 -10.898 -16.797 1 98.19 43 GLN B N 1
ATOM 2571 C CA . GLN B 1 43 ? 4.375 -11.508 -17.75 1 98.19 43 GLN B CA 1
ATOM 2572 C C . GLN B 1 43 ? 3.977 -12.906 -17.297 1 98.19 43 GLN B C 1
ATOM 2574 O O . GLN B 1 43 ? 4.82 -13.68 -16.844 1 98.19 43 GLN B O 1
ATOM 2579 N N . ARG B 1 44 ? 2.695 -13.141 -17.469 1 98 44 ARG B N 1
ATOM 2580 C CA . ARG B 1 44 ? 2.18 -14.398 -16.938 1 98 44 ARG B CA 1
ATOM 2581 C C . ARG B 1 44 ? 1.383 -15.148 -18 1 98 44 ARG B C 1
ATOM 2583 O O . ARG B 1 44 ? 0.827 -14.539 -18.922 1 98 44 ARG B O 1
ATOM 2590 N N . ASN B 1 45 ? 1.354 -16.484 -17.812 1 96.31 45 ASN B N 1
ATOM 2591 C CA . ASN B 1 45 ? 0.432 -17.312 -18.578 1 96.31 45 ASN B CA 1
ATOM 2592 C C . ASN B 1 45 ? -1.016 -17.078 -18.141 1 96.31 45 ASN B C 1
ATOM 2594 O O . ASN B 1 45 ? -1.336 -17.172 -16.953 1 96.31 45 ASN B O 1
ATOM 2598 N N . ILE B 1 46 ? -1.909 -16.891 -19.047 1 94.88 46 ILE B N 1
ATOM 2599 C CA . ILE B 1 46 ? -3.262 -16.453 -18.719 1 94.88 46 ILE B CA 1
ATOM 2600 C C . ILE B 1 46 ? -4.07 -17.625 -18.172 1 94.88 46 ILE B C 1
ATOM 2602 O O . ILE B 1 46 ? -5.062 -17.438 -17.469 1 94.88 46 ILE B O 1
ATOM 2606 N N . ASP B 1 47 ? -3.697 -18.859 -18.453 1 92.5 47 ASP B N 1
ATOM 2607 C CA . ASP B 1 47 ? -4.465 -20.031 -18.047 1 92.5 47 ASP B CA 1
ATOM 2608 C C . ASP B 1 47 ? -4.109 -20.438 -16.609 1 92.5 47 ASP B C 1
ATOM 2610 O O . ASP B 1 47 ? -4.984 -20.828 -15.836 1 92.5 47 ASP B O 1
ATOM 2614 N N . THR B 1 48 ? -2.826 -20.281 -16.266 1 91.69 48 THR B N 1
ATOM 2615 C CA . THR B 1 48 ? -2.391 -20.812 -14.984 1 91.69 48 THR B CA 1
ATOM 2616 C C . THR B 1 48 ? -1.969 -19.672 -14.047 1 91.69 48 THR B C 1
ATOM 2618 O O . THR B 1 48 ? -1.924 -19.859 -12.828 1 91.69 48 THR B O 1
ATOM 2621 N N . GLY B 1 49 ? -1.629 -18.594 -14.625 1 95.5 49 GLY B N 1
ATOM 2622 C CA . GLY B 1 49 ? -1.093 -17.5 -13.836 1 95.5 49 GLY B CA 1
ATOM 2623 C C . GLY B 1 49 ? 0.402 -17.609 -13.602 1 95.5 49 GLY B C 1
ATOM 2624 O O . GLY B 1 49 ? 1.013 -16.703 -13.023 1 95.5 49 GLY B O 1
ATOM 2625 N N . GLU B 1 50 ? 1.029 -18.656 -14.078 1 95.56 50 GLU B N 1
ATOM 2626 C CA . GLU B 1 50 ? 2.459 -18.859 -13.867 1 95.56 50 GLU B CA 1
ATOM 2627 C C . GLU B 1 50 ? 3.285 -17.828 -14.633 1 95.56 50 GLU B C 1
ATOM 2629 O O . GLU B 1 50 ? 2.85 -17.328 -15.672 1 95.56 50 GLU B O 1
ATOM 2634 N N . HIS B 1 51 ? 4.445 -17.594 -14.07 1 96.69 51 HIS B N 1
ATOM 2635 C CA . HIS B 1 51 ? 5.375 -16.719 -14.773 1 96.69 51 HIS B CA 1
ATOM 2636 C C . HIS B 1 51 ? 5.691 -17.25 -16.156 1 96.69 51 HIS B C 1
ATOM 2638 O O . HIS B 1 51 ? 5.785 -18.453 -16.359 1 96.69 51 HIS B O 1
ATOM 2644 N N . LYS B 1 52 ? 5.781 -16.375 -17.109 1 97.44 52 LYS B N 1
ATOM 2645 C CA . LYS B 1 52 ? 6.465 -16.734 -18.359 1 97.44 52 LYS B CA 1
ATOM 2646 C C . LYS B 1 52 ? 7.98 -16.703 -18.172 1 97.44 52 LYS B C 1
ATOM 2648 O O . LYS B 1 52 ? 8.516 -15.797 -17.531 1 97.44 52 LYS B O 1
ATOM 2653 N N . PHE B 1 53 ? 8.617 -17.688 -18.719 1 96.25 53 PHE B N 1
ATOM 2654 C CA . PHE B 1 53 ? 10.07 -17.781 -18.625 1 96.25 53 PHE B CA 1
ATOM 2655 C C . PHE B 1 53 ? 10.711 -17.734 -20.016 1 96.25 53 PHE B C 1
ATOM 2657 O O . PHE B 1 53 ? 10.141 -18.234 -20.984 1 96.25 53 PHE B O 1
ATOM 2664 N N . ASP B 1 54 ? 11.859 -17.062 -20.016 1 94.75 54 ASP B N 1
ATOM 2665 C CA . ASP B 1 54 ? 12.594 -17.062 -21.281 1 94.75 54 ASP B CA 1
ATOM 2666 C C . ASP B 1 54 ? 13.453 -18.328 -21.406 1 94.75 54 ASP B C 1
ATOM 2668 O O . ASP B 1 54 ? 13.336 -19.25 -20.609 1 94.75 54 ASP B O 1
ATOM 2672 N N . GLN B 1 55 ? 14.328 -18.375 -22.438 1 94.38 55 GLN B N 1
ATOM 2673 C CA . GLN B 1 55 ? 15.125 -19.547 -22.75 1 94.38 55 GLN B CA 1
ATOM 2674 C C . GLN B 1 55 ? 16.141 -19.844 -21.656 1 94.38 55 GLN B C 1
ATOM 2676 O O . GLN B 1 55 ? 16.562 -20.984 -21.469 1 94.38 55 GLN B O 1
ATOM 2681 N N . GLN B 1 56 ? 16.5 -18.844 -20.969 1 91.94 56 GLN B N 1
ATOM 2682 C CA . GLN B 1 56 ? 17.469 -19.016 -19.891 1 91.94 56 GLN B CA 1
ATOM 2683 C C . GLN B 1 56 ? 16.766 -19.219 -18.547 1 91.94 56 GLN B C 1
ATOM 2685 O O . GLN B 1 56 ? 17.391 -19.125 -17.5 1 91.94 56 GLN B O 1
ATOM 2690 N N . ASN B 1 57 ? 15.43 -19.406 -18.547 1 90.94 57 ASN B N 1
ATOM 2691 C CA . ASN B 1 57 ? 14.602 -19.656 -17.375 1 90.94 57 ASN B CA 1
ATOM 2692 C C . ASN B 1 57 ? 14.469 -18.422 -16.5 1 90.94 57 ASN B C 1
ATOM 2694 O O . ASN B 1 57 ? 14.375 -18.531 -15.273 1 90.94 57 ASN B O 1
ATOM 2698 N N . ARG B 1 58 ? 14.703 -17.375 -17.156 1 93.25 58 ARG B N 1
ATOM 2699 C CA . ARG B 1 58 ? 14.477 -16.125 -16.438 1 93.25 58 ARG B CA 1
ATOM 2700 C C . ARG B 1 58 ? 13.055 -15.617 -16.656 1 93.25 58 ARG B C 1
ATOM 2702 O O . ARG B 1 58 ? 12.477 -15.805 -17.719 1 93.25 58 ARG B O 1
ATOM 2709 N N . ILE B 1 59 ? 12.539 -14.914 -15.57 1 96.25 59 ILE B N 1
ATOM 2710 C CA . ILE B 1 59 ? 11.188 -14.352 -15.641 1 96.25 59 ILE B CA 1
ATOM 2711 C C . ILE B 1 59 ? 11.133 -13.289 -16.734 1 96.25 59 ILE B C 1
ATOM 2713 O O . ILE B 1 59 ? 12.031 -12.445 -16.844 1 96.25 59 ILE B O 1
ATOM 2717 N N . VAL B 1 60 ? 10.062 -13.383 -17.594 1 97.88 60 VAL B N 1
ATOM 2718 C CA . VAL B 1 60 ? 9.859 -12.406 -18.656 1 97.88 60 VAL B CA 1
ATOM 2719 C C . VAL B 1 60 ? 9.078 -11.211 -18.125 1 97.88 60 VAL B C 1
ATOM 2721 O O . VAL B 1 60 ? 8.062 -11.375 -17.438 1 97.88 60 VAL B O 1
ATOM 2724 N N . TYR B 1 61 ? 9.625 -10.008 -18.375 1 97.5 61 TYR B N 1
ATOM 2725 C CA . TYR B 1 61 ? 8.969 -8.766 -17.984 1 97.5 61 TYR B CA 1
ATOM 2726 C C . TYR B 1 61 ? 8.5 -7.988 -19.219 1 97.5 61 TYR B C 1
ATOM 2728 O O . TYR B 1 61 ? 9.109 -8.078 -20.281 1 97.5 61 TYR B O 1
ATOM 2736 N N . GLY B 1 62 ? 7.402 -7.297 -19.109 1 96.94 62 GLY B N 1
ATOM 2737 C CA . GLY B 1 62 ? 6.852 -6.445 -20.141 1 96.94 62 GLY B CA 1
ATOM 2738 C C . GLY B 1 62 ? 6.242 -5.164 -19.609 1 96.94 62 GLY B C 1
ATOM 2739 O O . GLY B 1 62 ? 6.168 -4.969 -18.391 1 96.94 62 GLY B O 1
ATOM 2740 N N . PRO B 1 63 ? 5.812 -4.328 -20.516 1 96.5 63 PRO B N 1
ATOM 2741 C CA . PRO B 1 63 ? 5.301 -3.029 -20.078 1 96.5 63 PRO B CA 1
ATOM 2742 C C . PRO B 1 63 ? 3.922 -3.131 -19.422 1 96.5 63 PRO B C 1
ATOM 2744 O O . PRO B 1 63 ? 3.184 -4.086 -19.672 1 96.5 63 PRO B O 1
ATOM 2747 N N . PHE B 1 64 ? 3.641 -2.178 -18.547 1 97.81 64 PHE B N 1
ATOM 2748 C CA . PHE B 1 64 ? 2.262 -1.972 -18.125 1 97.81 64 PHE B CA 1
ATOM 2749 C C . PHE B 1 64 ? 1.357 -1.709 -19.312 1 97.81 64 PHE B C 1
ATOM 2751 O O . PHE B 1 64 ? 1.803 -1.165 -20.328 1 97.81 64 PHE B O 1
ATOM 2758 N N . PRO B 1 65 ? 0.087 -2.037 -19.266 1 97.25 65 PRO B N 1
ATOM 2759 C CA . PRO B 1 65 ? -0.818 -1.759 -20.375 1 97.25 65 PRO B CA 1
ATOM 2760 C C . PRO B 1 65 ? -0.771 -0.3 -20.828 1 97.25 65 PRO B C 1
ATOM 2762 O O . PRO B 1 65 ? -0.612 0.6 -20 1 97.25 65 PRO B O 1
ATOM 2765 N N . LYS B 1 66 ? -0.974 -0.123 -22.109 1 97.5 66 LYS B N 1
ATOM 2766 C CA . LYS B 1 66 ? -0.883 1.207 -22.703 1 97.5 66 LYS B CA 1
ATOM 2767 C C . LYS B 1 66 ? -2.049 2.086 -22.266 1 97.5 66 LYS B C 1
ATOM 2769 O O . LYS B 1 66 ? -3.195 1.634 -22.219 1 97.5 66 LYS B O 1
ATOM 2774 N N . CYS B 1 67 ? -1.709 3.311 -21.953 1 98.06 67 CYS B N 1
ATOM 2775 C CA . CYS B 1 67 ? -2.734 4.309 -21.672 1 98.06 67 CYS B CA 1
ATOM 2776 C C . CYS B 1 67 ? -3.232 4.961 -22.953 1 98.06 67 CYS B C 1
ATOM 2778 O O . CYS B 1 67 ? -2.438 5.457 -23.75 1 98.06 67 CYS B O 1
ATOM 2780 N N . GLU B 1 68 ? -4.441 5.047 -23.094 1 97.94 68 GLU B N 1
ATOM 2781 C CA . GLU B 1 68 ? -5.016 5.645 -24.297 1 97.94 68 GLU B CA 1
ATOM 2782 C C . GLU B 1 68 ? -4.68 7.133 -24.391 1 97.94 68 GLU B C 1
ATOM 2784 O O . GLU B 1 68 ? -4.473 7.66 -25.484 1 97.94 68 GLU B O 1
ATOM 2789 N N . GLU B 1 69 ? -4.652 7.785 -23.281 1 97.56 69 GLU B N 1
ATOM 2790 C CA . GLU B 1 69 ? -4.414 9.227 -23.234 1 97.56 69 GLU B CA 1
ATOM 2791 C C . GLU B 1 69 ? -3.066 9.578 -23.859 1 97.56 69 GLU B C 1
ATOM 2793 O O . GLU B 1 69 ? -2.934 10.609 -24.516 1 97.56 69 GLU B O 1
ATOM 2798 N N . THR B 1 70 ? -2.07 8.719 -23.656 1 95.94 70 THR B N 1
ATOM 2799 C CA . THR B 1 70 ? -0.716 9.039 -24.078 1 95.94 70 THR B CA 1
ATOM 2800 C C . THR B 1 70 ? -0.26 8.078 -25.188 1 95.94 70 THR B C 1
ATOM 2802 O O . THR B 1 70 ? 0.754 8.32 -25.844 1 95.94 70 THR B O 1
ATOM 2805 N N . SER B 1 71 ? -1.002 7.012 -25.375 1 97.25 71 SER B N 1
ATOM 2806 C CA . SER B 1 71 ? -0.653 5.949 -26.328 1 97.25 71 SER B CA 1
ATOM 2807 C C . SER B 1 71 ? 0.681 5.305 -25.953 1 97.25 71 SER B C 1
ATOM 2809 O O . SER B 1 71 ? 1.404 4.828 -26.828 1 97.25 71 SER B O 1
ATOM 2811 N N . LYS B 1 72 ? 1.092 5.457 -24.75 1 97.31 72 LYS B N 1
ATOM 2812 C CA . LYS B 1 72 ? 2.293 4.844 -24.188 1 97.31 72 LYS B CA 1
ATOM 2813 C C . LYS B 1 72 ? 1.97 4.074 -22.906 1 97.31 72 LYS B C 1
ATOM 2815 O O . LYS B 1 72 ? 0.938 4.312 -22.281 1 97.31 72 LYS B O 1
ATOM 2820 N N . PRO B 1 73 ? 2.852 3.086 -22.625 1 97.62 73 PRO B N 1
ATOM 2821 C CA . PRO B 1 73 ? 2.645 2.418 -21.344 1 97.62 73 PRO B CA 1
ATOM 2822 C C . PRO B 1 73 ? 2.68 3.387 -20.172 1 97.62 73 PRO B C 1
ATOM 2824 O O . PRO B 1 73 ? 3.332 4.43 -20.234 1 97.62 73 PRO B O 1
ATOM 2827 N N . LEU B 1 74 ? 1.974 3.002 -19.094 1 97.69 74 LEU B N 1
ATOM 2828 C CA . LEU B 1 74 ? 1.936 3.822 -17.875 1 97.69 74 LEU B CA 1
ATOM 2829 C C . LEU B 1 74 ? 3.346 4.148 -17.406 1 97.69 74 LEU B C 1
ATOM 2831 O O . LEU B 1 74 ? 4.215 3.275 -17.375 1 97.69 74 LEU B O 1
ATOM 2835 N N . SER B 1 75 ? 3.586 5.359 -17.062 1 96.44 75 SER B N 1
ATOM 2836 C CA . SER B 1 75 ? 4.855 5.824 -16.516 1 96.44 75 SER B CA 1
ATOM 2837 C C . SER B 1 75 ? 4.645 6.953 -15.516 1 96.44 75 SER B C 1
ATOM 2839 O O . SER B 1 75 ? 3.566 7.543 -15.461 1 96.44 75 SER B O 1
ATOM 2841 N N . PHE B 1 76 ? 5.621 7.109 -14.68 1 97.44 76 PHE B N 1
ATOM 2842 C CA . PHE B 1 76 ? 5.594 8.172 -13.68 1 97.44 76 PHE B CA 1
ATOM 2843 C C . PHE B 1 76 ? 6.781 9.117 -13.867 1 97.44 76 PHE B C 1
ATOM 2845 O O . PHE B 1 76 ? 7.715 8.812 -14.609 1 97.44 76 PHE B O 1
ATOM 2852 N N . LYS B 1 77 ? 6.648 10.258 -13.273 1 98 77 LYS B N 1
ATOM 2853 C CA . LYS B 1 77 ? 7.762 11.203 -13.219 1 98 77 LYS B CA 1
ATOM 2854 C C . LYS B 1 77 ? 8.414 11.203 -11.844 1 98 77 LYS B C 1
ATOM 2856 O O . LYS B 1 77 ? 7.73 11.281 -10.82 1 98 77 LYS B O 1
ATOM 2861 N N . TYR B 1 78 ? 9.758 11.156 -11.859 1 98.12 78 TYR B N 1
ATOM 2862 C CA . TYR B 1 78 ? 10.477 11.039 -10.594 1 98.12 78 TYR B CA 1
ATOM 2863 C C . TYR B 1 78 ? 10.258 12.266 -9.719 1 98.12 78 TYR B C 1
ATOM 2865 O O . TYR B 1 78 ? 10.555 13.391 -10.125 1 98.12 78 TYR B O 1
ATOM 2873 N N . GLY B 1 79 ? 9.734 12.023 -8.578 1 95.81 79 GLY B N 1
ATOM 2874 C CA . GLY B 1 79 ? 9.625 13.062 -7.57 1 95.81 79 GLY B CA 1
ATOM 2875 C C . GLY B 1 79 ? 8.43 13.969 -7.781 1 95.81 79 GLY B C 1
ATOM 2876 O O . GLY B 1 79 ? 8.273 14.977 -7.09 1 95.81 79 GLY B O 1
ATOM 2877 N N . VAL B 1 80 ? 7.598 13.672 -8.711 1 96 80 VAL B N 1
ATOM 2878 C CA . VAL B 1 80 ? 6.48 14.555 -9.031 1 96 80 VAL B CA 1
ATOM 2879 C C . VAL B 1 80 ? 5.172 13.922 -8.562 1 96 80 VAL B C 1
ATOM 2881 O O . VAL B 1 80 ? 4.785 12.852 -9.039 1 96 80 VAL B O 1
ATOM 2884 N N . ASN B 1 81 ? 4.527 14.578 -7.602 1 94 81 ASN B N 1
ATOM 2885 C CA . ASN B 1 81 ? 3.184 14.164 -7.207 1 94 81 ASN B CA 1
ATOM 2886 C C . ASN B 1 81 ? 2.154 14.508 -8.281 1 94 81 ASN B C 1
ATOM 2888 O O . ASN B 1 81 ? 2.094 15.648 -8.742 1 94 81 ASN B O 1
ATOM 2892 N N . GLU B 1 82 ? 1.319 13.555 -8.664 1 95.25 82 GLU B N 1
ATOM 2893 C CA . GLU B 1 82 ? 0.37 13.82 -9.742 1 95.25 82 GLU B CA 1
ATOM 2894 C C . GLU B 1 82 ? -0.896 12.984 -9.578 1 95.25 82 GLU B C 1
ATOM 2896 O O . GLU B 1 82 ? -0.856 11.891 -9 1 95.25 82 GLU B O 1
ATOM 2901 N N . ASP B 1 83 ? -1.982 13.523 -10 1 95.31 83 ASP B N 1
ATOM 2902 C CA . ASP B 1 83 ? -3.236 12.82 -10.258 1 95.31 83 ASP B CA 1
ATOM 2903 C C . ASP B 1 83 ? -3.516 12.734 -11.75 1 95.31 83 ASP B C 1
ATOM 2905 O O . ASP B 1 83 ? -3.572 13.75 -12.445 1 95.31 83 ASP B O 1
ATOM 2909 N N . PHE B 1 84 ? -3.688 11.539 -12.258 1 96.81 84 PHE B N 1
ATOM 2910 C CA . PHE B 1 84 ? -3.979 11.438 -13.68 1 96.81 84 PHE B CA 1
ATOM 2911 C C . PHE B 1 84 ? -4.746 10.156 -13.984 1 96.81 84 PHE B C 1
ATOM 2913 O O . PHE B 1 84 ? -4.895 9.297 -13.117 1 96.81 84 PHE B O 1
ATOM 2920 N N . ASN B 1 85 ? -5.273 10.109 -15.164 1 97.81 85 ASN B N 1
ATOM 2921 C CA . ASN B 1 85 ? -6.023 8.945 -15.625 1 97.81 85 ASN B CA 1
ATOM 2922 C C . ASN B 1 85 ? -5.227 8.133 -16.641 1 97.81 85 ASN B C 1
ATOM 2924 O O . ASN B 1 85 ? -4.469 8.688 -17.438 1 97.81 85 ASN B O 1
ATOM 2928 N N . CYS B 1 86 ? -5.391 6.895 -16.578 1 98.38 86 CYS B N 1
ATOM 2929 C CA . CYS B 1 86 ? -4.906 5.961 -17.594 1 98.38 86 CYS B CA 1
ATOM 2930 C C . CYS B 1 86 ? -6.016 5.016 -18.047 1 98.38 86 CYS B C 1
ATOM 2932 O O . CYS B 1 86 ? -6.398 4.109 -17.297 1 98.38 86 CYS B O 1
ATOM 2934 N N . THR B 1 87 ? -6.516 5.234 -19.219 1 98.62 87 THR B N 1
ATOM 2935 C CA . THR B 1 87 ? -7.535 4.355 -19.781 1 98.62 87 THR B CA 1
ATOM 2936 C C . THR B 1 87 ? -6.898 3.178 -20.5 1 98.62 87 THR B C 1
ATOM 2938 O O . THR B 1 87 ? -6.09 3.371 -21.422 1 98.62 87 THR B O 1
ATOM 2941 N N . ILE B 1 88 ? -7.273 2.02 -20.109 1 98.31 88 ILE B N 1
ATOM 2942 C CA . ILE B 1 88 ? -6.68 0.839 -20.734 1 98.31 88 ILE B CA 1
ATOM 2943 C C . ILE B 1 88 ? -7.766 0.028 -21.438 1 98.31 88 ILE B C 1
ATOM 2945 O O . ILE B 1 88 ? -8.906 -0.025 -20.969 1 98.31 88 ILE B O 1
ATOM 2949 N N . SER B 1 89 ? -7.352 -0.628 -22.516 1 97.88 89 SER B N 1
ATOM 2950 C CA . SER B 1 89 ? -8.266 -1.486 -23.266 1 97.88 89 SER B CA 1
ATOM 2951 C C . SER B 1 89 ? -8.109 -2.947 -22.859 1 97.88 89 SER B C 1
ATOM 2953 O O . SER B 1 89 ? -6.996 -3.477 -22.828 1 97.88 89 SER B O 1
ATOM 2955 N N . PHE B 1 90 ? -9.242 -3.58 -22.594 1 97.5 90 PHE B N 1
ATOM 2956 C CA . PHE B 1 90 ? -9.203 -4.961 -22.125 1 97.5 90 PHE B CA 1
ATOM 2957 C C . PHE B 1 90 ? -9.266 -5.934 -23.297 1 97.5 90 PHE B C 1
ATOM 2959 O O . PHE B 1 90 ? -10.352 -6.289 -23.75 1 97.5 90 PHE B O 1
ATOM 2966 N N . THR B 1 91 ? -8.109 -6.367 -23.656 1 97.31 91 THR B N 1
ATOM 2967 C CA . THR B 1 91 ? -8.023 -7.5 -24.578 1 97.31 91 THR B CA 1
ATOM 2968 C C . THR B 1 91 ? -8.406 -8.797 -23.875 1 97.31 91 THR B C 1
ATOM 2970 O O . THR B 1 91 ? -8.609 -8.812 -22.656 1 97.31 91 THR B O 1
ATOM 2973 N N . ASP B 1 92 ? -8.531 -9.844 -24.625 1 96.88 92 ASP B N 1
ATOM 2974 C CA . ASP B 1 92 ? -8.805 -11.156 -24.047 1 96.88 92 ASP B CA 1
ATOM 2975 C C . ASP B 1 92 ? -7.75 -11.523 -23 1 96.88 92 ASP B C 1
ATOM 2977 O O . ASP B 1 92 ? -8.086 -11.977 -21.906 1 96.88 92 ASP B O 1
ATOM 2981 N N . GLU B 1 93 ? -6.516 -11.297 -23.344 1 96.88 93 GLU B N 1
ATOM 2982 C CA . GLU B 1 93 ? -5.41 -11.633 -22.453 1 96.88 93 GLU B CA 1
ATOM 2983 C C . GLU B 1 93 ? -5.48 -10.812 -21.156 1 96.88 93 GLU B C 1
ATOM 2985 O O . GLU B 1 93 ? -5.367 -11.367 -20.062 1 96.88 93 GLU B O 1
ATOM 2990 N N . LEU B 1 94 ? -5.664 -9.562 -21.312 1 97.25 94 LEU B N 1
ATOM 2991 C CA . LEU B 1 94 ? -5.688 -8.688 -20.141 1 97.25 94 LEU B CA 1
ATOM 2992 C C . LEU B 1 94 ? -6.875 -9.023 -19.234 1 97.25 94 LEU B C 1
ATOM 2994 O O . LEU B 1 94 ? -6.758 -8.992 -18.016 1 97.25 94 LEU B O 1
ATOM 2998 N N . PHE B 1 95 ? -7.984 -9.32 -19.875 1 97.5 95 PHE B N 1
ATOM 2999 C CA . PHE B 1 95 ? -9.18 -9.695 -19.125 1 97.5 95 PHE B CA 1
ATOM 3000 C C . PHE B 1 95 ? -8.906 -10.914 -18.266 1 97.5 95 PHE B C 1
ATOM 3002 O O . PHE B 1 95 ? -9.203 -10.906 -17.062 1 97.5 95 PHE B O 1
ATOM 3009 N N . HIS B 1 96 ? -8.312 -11.898 -18.812 1 97.25 96 HIS B N 1
ATOM 3010 C CA . HIS B 1 96 ? -8.031 -13.117 -18.062 1 97.25 96 HIS B CA 1
ATOM 3011 C C . HIS B 1 96 ? -6.992 -12.867 -16.969 1 97.25 96 HIS B C 1
ATOM 3013 O O . HIS B 1 96 ? -7.082 -13.438 -15.875 1 97.25 96 HIS B O 1
ATOM 3019 N N . LEU B 1 97 ? -6.062 -12.047 -17.234 1 97.81 97 LEU B N 1
ATOM 3020 C CA . LEU B 1 97 ? -5.078 -11.695 -16.219 1 97.81 97 LEU B CA 1
ATOM 3021 C C . LEU B 1 97 ? -5.742 -10.992 -15.039 1 97.81 97 LEU B C 1
ATOM 3023 O O . LEU B 1 97 ? -5.449 -11.297 -13.875 1 97.81 97 LEU B O 1
ATOM 3027 N N . PHE B 1 98 ? -6.629 -10.078 -15.352 1 98.06 98 PHE B N 1
ATOM 3028 C CA . PHE B 1 98 ? -7.289 -9.344 -14.273 1 98.06 98 PHE B CA 1
ATOM 3029 C C . PHE B 1 98 ? -8.188 -10.273 -13.461 1 98.06 98 PHE B C 1
ATOM 3031 O O . PHE B 1 98 ? -8.398 -10.047 -12.266 1 98.06 98 PHE B O 1
ATOM 3038 N N . GLN B 1 99 ? -8.711 -11.328 -14.117 1 97.81 99 GLN B N 1
ATOM 3039 C CA . GLN B 1 99 ? -9.438 -12.328 -13.336 1 97.81 99 GLN B CA 1
ATOM 3040 C C . GLN B 1 99 ? -8.539 -12.969 -12.289 1 97.81 99 GLN B C 1
ATOM 3042 O O . GLN B 1 99 ? -8.945 -13.156 -11.141 1 97.81 99 GLN B O 1
ATOM 3047 N N . LEU B 1 100 ? -7.336 -13.258 -12.703 1 97.69 100 LEU B N 1
ATOM 3048 C CA . LEU B 1 100 ? -6.379 -13.875 -11.789 1 97.69 100 LEU B CA 1
ATOM 3049 C C . LEU B 1 100 ? -5.984 -12.906 -10.68 1 97.69 100 LEU B C 1
ATOM 3051 O O . LEU B 1 100 ? -5.84 -13.305 -9.523 1 97.69 100 LEU B O 1
ATOM 3055 N N . T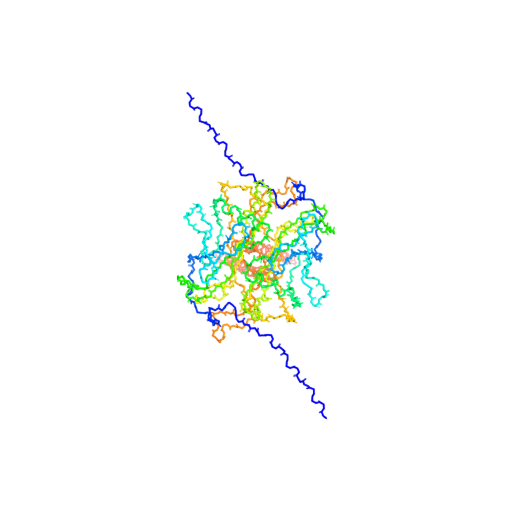YR B 1 101 ? -5.809 -11.594 -11.039 1 98 101 TYR B N 1
ATOM 3056 C CA . TYR B 1 101 ? -5.418 -10.594 -10.055 1 98 101 TYR B CA 1
ATOM 3057 C C . TYR B 1 101 ? -6.512 -10.391 -9.023 1 98 101 TYR B C 1
ATOM 3059 O O . TYR B 1 101 ? -6.242 -10.367 -7.816 1 98 101 TYR B O 1
ATOM 3067 N N . LEU B 1 102 ? -7.77 -10.273 -9.484 1 97.75 102 LEU B N 1
ATOM 3068 C CA . LEU B 1 102 ? -8.891 -9.977 -8.594 1 97.75 102 LEU B CA 1
ATOM 3069 C C . LEU B 1 102 ? -9.203 -11.18 -7.711 1 97.75 102 LEU B C 1
ATOM 3071 O O . LEU B 1 102 ? -9.648 -11.016 -6.57 1 97.75 102 LEU B O 1
ATOM 3075 N N . HIS B 1 103 ? -8.945 -12.352 -8.195 1 96.38 103 HIS B N 1
ATOM 3076 C CA . HIS B 1 103 ? -9.195 -13.578 -7.441 1 96.38 103 HIS B CA 1
ATOM 3077 C C . HIS B 1 103 ? -8.047 -13.883 -6.488 1 96.38 103 HIS B C 1
ATOM 3079 O O . HIS B 1 103 ? -8.102 -14.852 -5.73 1 96.38 103 HIS B O 1
ATOM 3085 N N . GLU B 1 104 ? -6.996 -13.078 -6.516 1 97.19 104 GLU B N 1
ATOM 3086 C CA . GLU B 1 104 ? -5.812 -13.219 -5.676 1 97.19 104 GLU B CA 1
ATOM 3087 C C . GLU B 1 104 ? -5.09 -14.531 -5.953 1 97.19 104 GLU B C 1
ATOM 3089 O O . GLU B 1 104 ? -4.566 -15.164 -5.031 1 97.19 104 GLU B O 1
ATOM 3094 N N . ASP B 1 105 ? -5.168 -14.977 -7.188 1 97.5 105 ASP B N 1
ATOM 3095 C CA . ASP B 1 105 ? -4.383 -16.141 -7.598 1 97.5 105 ASP B CA 1
ATOM 3096 C C . ASP B 1 105 ? -2.908 -15.773 -7.754 1 97.5 105 ASP B C 1
ATOM 3098 O O . ASP B 1 105 ? -2.031 -16.562 -7.402 1 97.5 105 ASP B O 1
ATOM 3102 N N . VAL B 1 106 ? -2.664 -14.656 -8.328 1 98.25 106 VAL B N 1
ATOM 3103 C CA . VAL B 1 106 ? -1.318 -14.156 -8.586 1 98.25 106 VAL B CA 1
ATOM 3104 C C . VAL B 1 106 ? -1.29 -12.633 -8.406 1 98.25 106 VAL B C 1
ATOM 3106 O O . VAL B 1 106 ? -2.324 -11.977 -8.508 1 98.25 106 VAL B O 1
ATOM 3109 N N . PRO B 1 107 ? -0.136 -12.109 -8.047 1 98.31 107 PRO B N 1
ATOM 3110 C CA . PRO B 1 107 ? -0.033 -10.648 -7.922 1 98.31 107 PRO B CA 1
ATOM 3111 C C . PRO B 1 107 ? 0.325 -9.969 -9.242 1 98.31 107 PRO B C 1
ATOM 3113 O O . PRO B 1 107 ? 0.933 -10.594 -10.117 1 98.31 107 PRO B O 1
ATOM 3116 N N . PHE B 1 108 ? -0.179 -8.75 -9.461 1 98.62 108 PHE B N 1
ATOM 3117 C CA . PHE B 1 108 ? 0.312 -7.883 -10.523 1 98.62 108 PHE B CA 1
ATOM 3118 C C . PHE B 1 108 ? 1.589 -7.172 -10.094 1 98.62 108 PHE B C 1
ATOM 3120 O O . PHE B 1 108 ? 1.535 -6.07 -9.539 1 98.62 108 PHE B O 1
ATOM 3127 N N . SER B 1 109 ? 2.736 -7.793 -10.383 1 98.44 109 SER B N 1
ATOM 3128 C CA . SER B 1 109 ? 4.016 -7.348 -9.844 1 98.44 109 SER B CA 1
ATOM 3129 C C . SER B 1 109 ? 4.883 -6.715 -10.922 1 98.44 109 SER B C 1
ATOM 3131 O O . SER B 1 109 ? 5.012 -7.258 -12.023 1 98.44 109 SER B O 1
ATOM 3133 N N . CYS B 1 110 ? 5.359 -5.59 -10.602 1 98.62 110 CYS B N 1
ATOM 3134 C CA . CYS B 1 110 ? 6.301 -4.863 -11.445 1 98.62 110 CYS B CA 1
ATOM 3135 C C . CYS B 1 110 ? 7.598 -4.574 -10.703 1 98.62 110 CYS B C 1
ATOM 3137 O O . CYS B 1 110 ? 7.785 -5.039 -9.578 1 98.62 110 CYS B O 1
ATOM 3139 N N . ARG B 1 111 ? 8.562 -3.943 -11.398 1 98.12 111 ARG B N 1
ATOM 3140 C CA . ARG B 1 111 ? 9.82 -3.588 -10.766 1 98.12 111 ARG B CA 1
ATOM 3141 C C . ARG B 1 111 ? 10.328 -2.236 -11.258 1 98.12 111 ARG B C 1
ATOM 3143 O O . ARG B 1 111 ? 10.141 -1.889 -12.422 1 98.12 111 ARG B O 1
ATOM 3150 N N . LEU B 1 112 ? 10.898 -1.497 -10.336 1 98.5 112 LEU B N 1
ATOM 3151 C CA . LEU B 1 112 ? 11.531 -0.214 -10.617 1 98.5 112 LEU B CA 1
ATOM 3152 C C . LEU B 1 112 ? 13.047 -0.344 -10.602 1 98.5 112 LEU B C 1
ATOM 3154 O O . LEU B 1 112 ? 13.625 -0.769 -9.594 1 98.5 112 LEU B O 1
ATOM 3158 N N . PRO B 1 113 ? 13.695 0.01 -11.68 1 98.31 113 PRO B N 1
ATOM 3159 C CA . PRO B 1 113 ? 15.156 -0.024 -11.648 1 98.31 113 PRO B CA 1
ATOM 3160 C C . PRO B 1 113 ? 15.75 1.02 -10.703 1 98.31 113 PRO B C 1
ATOM 3162 O O . PRO B 1 113 ? 15.305 2.17 -10.695 1 98.31 113 PRO B O 1
ATOM 3165 N N . LEU B 1 114 ? 16.734 0.627 -9.984 1 98.19 114 LEU B N 1
ATOM 3166 C CA . LEU B 1 114 ? 17.359 1.579 -9.078 1 98.19 114 LEU B CA 1
ATOM 3167 C C . LEU B 1 114 ? 18.125 2.646 -9.852 1 98.19 114 LEU B C 1
ATOM 3169 O O . LEU B 1 114 ? 18.297 3.77 -9.367 1 98.19 114 LEU B O 1
ATOM 3173 N N . SER B 1 115 ? 18.562 2.238 -11.008 1 98.12 115 SER B N 1
ATOM 3174 C CA . SER B 1 115 ? 19.391 3.125 -11.828 1 98.12 115 SER B CA 1
ATOM 3175 C C . SER B 1 115 ? 18.594 3.699 -12.992 1 98.12 115 SER B C 1
ATOM 3177 O O . SER B 1 115 ? 17.812 2.986 -13.625 1 98.12 115 SER B O 1
ATOM 3179 N N . SER B 1 116 ? 18.844 4.957 -13.266 1 97.69 116 SER B N 1
ATOM 3180 C CA . SER B 1 116 ? 18.172 5.602 -14.391 1 97.69 116 SER B CA 1
ATOM 3181 C C . SER B 1 116 ? 18.781 5.164 -15.719 1 97.69 116 SER B C 1
ATOM 3183 O O . SER B 1 116 ? 18.234 5.438 -16.781 1 97.69 116 SER B O 1
ATOM 3185 N N . GLU B 1 117 ? 19.859 4.449 -15.641 1 96.56 117 GLU B N 1
ATOM 3186 C CA . GLU B 1 117 ? 20.5 3.939 -16.844 1 96.56 117 GLU B CA 1
ATOM 3187 C C . GLU B 1 117 ? 19.578 2.988 -17.609 1 96.56 117 GLU B C 1
ATOM 3189 O O . GLU B 1 117 ? 18.906 2.15 -17 1 96.56 117 GLU B O 1
ATOM 3194 N N . VAL B 1 118 ? 19.594 3.152 -18.906 1 93.94 118 VAL B N 1
ATOM 3195 C CA . VAL B 1 118 ? 18.75 2.309 -19.75 1 93.94 118 VAL B CA 1
ATOM 3196 C C . VAL B 1 118 ? 19.141 0.845 -19.578 1 93.94 118 VAL B C 1
ATOM 3198 O O . VAL B 1 118 ? 20.328 0.51 -19.578 1 93.94 118 VAL B O 1
ATOM 3201 N N . ALA B 1 119 ? 18.203 -0.039 -19.422 1 94.94 119 ALA B N 1
ATOM 3202 C CA . ALA B 1 119 ? 18.375 -1.483 -19.281 1 94.94 119 ALA B CA 1
ATOM 3203 C C . ALA B 1 119 ? 19.312 -1.82 -18.125 1 94.94 119 ALA B C 1
ATOM 3205 O O . ALA B 1 119 ? 20.156 -2.711 -18.234 1 94.94 119 ALA B O 1
ATOM 3206 N N . SER B 1 120 ? 19.234 -1 -17.062 1 96.56 120 SER B N 1
ATOM 3207 C CA . SER B 1 120 ? 20.125 -1.182 -15.93 1 96.56 120 SER B CA 1
ATOM 3208 C C . SER B 1 120 ? 19.922 -2.547 -15.281 1 96.56 120 SER B C 1
ATOM 3210 O O . SER B 1 120 ? 20.891 -3.18 -14.852 1 96.56 120 SER B O 1
ATOM 3212 N N . ILE B 1 121 ? 18.75 -3.053 -15.211 1 96.19 121 ILE B N 1
ATOM 3213 C CA . ILE B 1 121 ? 18.469 -4.336 -14.57 1 96.19 121 ILE B CA 1
ATOM 3214 C C . ILE B 1 121 ? 19.109 -5.465 -15.391 1 96.19 121 ILE B C 1
ATOM 3216 O O . ILE B 1 121 ? 19.734 -6.359 -14.828 1 96.19 121 ILE B O 1
ATOM 3220 N N . GLU B 1 122 ? 18.906 -5.418 -16.719 1 93.75 122 GLU B N 1
ATOM 3221 C CA . GLU B 1 122 ? 19.453 -6.438 -17.609 1 93.75 122 GLU B CA 1
ATOM 3222 C C . GLU B 1 122 ? 20.984 -6.457 -17.547 1 93.75 122 GLU B C 1
ATOM 3224 O O . GLU B 1 122 ? 21.609 -7.496 -17.781 1 93.75 122 GLU B O 1
ATOM 3229 N N . LYS B 1 123 ? 21.531 -5.324 -17.188 1 95.62 123 LYS B N 1
ATOM 3230 C CA . LYS B 1 123 ? 22.984 -5.215 -17.078 1 95.62 123 LYS B CA 1
ATOM 3231 C C . LYS B 1 123 ? 23.453 -5.648 -15.688 1 95.62 123 LYS B C 1
ATOM 3233 O O . LYS B 1 123 ? 24.641 -5.52 -15.359 1 95.62 123 LYS B O 1
ATOM 3238 N N . GLY B 1 124 ? 22.516 -6.059 -14.93 1 95.88 124 GLY B N 1
ATOM 3239 C CA . GLY B 1 124 ? 22.875 -6.602 -13.633 1 95.88 124 GLY B CA 1
ATOM 3240 C C . GLY B 1 124 ? 22.594 -5.648 -12.484 1 95.88 124 GLY B C 1
ATOM 3241 O O . GLY B 1 124 ? 23 -5.898 -11.344 1 95.88 124 GLY B O 1
ATOM 3242 N N . GLY B 1 125 ? 21.953 -4.566 -12.75 1 97.12 125 GLY B N 1
ATOM 3243 C CA . GLY B 1 125 ? 21.609 -3.607 -11.711 1 97.12 125 GLY B CA 1
ATOM 3244 C C . GLY B 1 125 ? 20.5 -4.086 -10.789 1 97.12 125 GLY B C 1
ATOM 3245 O O . GLY B 1 125 ? 19.828 -5.082 -11.086 1 97.12 125 GLY B O 1
ATOM 3246 N N . ALA B 1 126 ? 20.344 -3.381 -9.719 1 97.69 126 ALA B N 1
ATOM 3247 C CA . ALA B 1 126 ? 19.344 -3.725 -8.727 1 97.69 126 ALA B CA 1
ATOM 3248 C C . ALA B 1 126 ? 18 -3.072 -9.055 1 97.69 126 ALA B C 1
ATOM 3250 O O . ALA B 1 126 ? 17.938 -2.168 -9.891 1 97.69 126 ALA B O 1
ATOM 3251 N N . TYR B 1 127 ? 16.953 -3.598 -8.445 1 98.12 127 TYR B N 1
ATOM 3252 C CA . TYR B 1 127 ? 15.617 -3.045 -8.594 1 98.12 127 TYR B CA 1
ATOM 3253 C C . TYR B 1 127 ? 14.812 -3.205 -7.309 1 98.12 127 TYR B C 1
ATOM 3255 O O . TYR B 1 127 ? 15.188 -3.984 -6.43 1 98.12 127 TYR B O 1
ATOM 3263 N N . VAL B 1 128 ? 13.75 -2.451 -7.172 1 97.94 128 VAL B N 1
ATOM 3264 C CA . VAL B 1 128 ? 12.781 -2.629 -6.094 1 97.94 128 VAL B CA 1
ATOM 3265 C C . VAL B 1 128 ? 11.453 -3.131 -6.66 1 97.94 128 VAL B C 1
ATOM 3267 O O . VAL B 1 128 ? 11.016 -2.678 -7.719 1 97.94 128 VAL B O 1
ATOM 3270 N N . PRO B 1 129 ? 10.852 -4.141 -5.977 1 98.25 129 PRO B N 1
ATOM 3271 C CA . PRO B 1 129 ? 9.531 -4.598 -6.422 1 98.25 129 PRO B CA 1
ATOM 3272 C C . PRO B 1 129 ? 8.461 -3.516 -6.301 1 98.25 129 PRO B C 1
ATOM 3274 O O . PRO B 1 129 ? 8.508 -2.695 -5.379 1 98.25 129 PRO B O 1
ATOM 3277 N N . PHE B 1 130 ? 7.645 -3.465 -7.277 1 98.75 130 PHE B N 1
ATOM 3278 C CA . PHE B 1 130 ? 6.512 -2.549 -7.367 1 98.75 130 PHE B CA 1
ATOM 3279 C C . PHE B 1 130 ? 5.234 -3.299 -7.723 1 98.75 130 PHE B C 1
ATOM 3281 O O . PHE B 1 130 ? 5.047 -3.703 -8.867 1 98.75 130 PHE B O 1
ATOM 3288 N N . THR B 1 131 ? 4.293 -3.473 -6.73 1 98.75 131 THR B N 1
ATOM 3289 C CA . THR B 1 131 ? 3.107 -4.297 -6.934 1 98.75 131 THR B CA 1
ATOM 3290 C C . THR B 1 131 ? 1.85 -3.434 -6.984 1 98.75 131 THR B C 1
ATOM 3292 O O . THR B 1 131 ? 1.696 -2.506 -6.184 1 98.75 131 THR B O 1
ATOM 3295 N N . PHE B 1 132 ? 0.98 -3.766 -7.934 1 98.69 132 PHE B N 1
ATOM 3296 C CA . PHE B 1 132 ? -0.354 -3.18 -8.008 1 98.69 132 PHE B CA 1
ATOM 3297 C C . PHE B 1 132 ? -1.381 -4.09 -7.348 1 98.69 132 PHE B C 1
ATOM 3299 O O . PHE B 1 132 ? -1.641 -5.195 -7.828 1 98.69 132 PHE B O 1
ATOM 3306 N N . SER B 1 133 ? -1.937 -3.58 -6.266 1 98.5 133 SER B N 1
ATOM 3307 C CA . SER B 1 133 ? -2.975 -4.344 -5.578 1 98.5 133 SER B CA 1
ATOM 3308 C C . SER B 1 133 ? -4.367 -3.9 -6.016 1 98.5 133 SER B C 1
ATOM 3310 O O . SER B 1 133 ? -4.984 -3.053 -5.367 1 98.5 133 SER B O 1
ATOM 3312 N N . PHE B 1 134 ? -4.836 -4.543 -7.059 1 98.44 134 PHE B N 1
ATOM 3313 C CA . PHE B 1 134 ? -6.191 -4.312 -7.543 1 98.44 134 PHE B CA 1
ATOM 3314 C C . PHE B 1 134 ? -7.203 -5.078 -6.703 1 98.44 134 PHE B C 1
ATOM 3316 O O . PHE B 1 134 ? -6.895 -6.145 -6.168 1 98.44 134 PHE B O 1
ATOM 3323 N N . ARG B 1 135 ? -8.344 -4.5 -6.609 1 98.12 135 ARG B N 1
ATOM 3324 C CA . ARG B 1 135 ? -9.422 -5.199 -5.926 1 98.12 135 ARG B CA 1
ATOM 3325 C C . ARG B 1 135 ? -10.734 -5.059 -6.688 1 98.12 135 ARG B C 1
ATOM 3327 O O . ARG B 1 135 ? -10.844 -4.238 -7.598 1 98.12 135 ARG B O 1
ATOM 3334 N N . GLY B 1 136 ? -11.672 -5.934 -6.379 1 97.69 136 GLY B N 1
ATOM 3335 C CA . GLY B 1 136 ? -12.961 -5.984 -7.055 1 97.69 136 GLY B CA 1
ATOM 3336 C C . GLY B 1 136 ? -13.664 -7.316 -6.898 1 97.69 136 GLY B C 1
ATOM 3337 O O . GLY B 1 136 ? -13.445 -8.031 -5.918 1 97.69 136 GLY B O 1
ATOM 3338 N N . THR B 1 137 ? -14.625 -7.5 -7.805 1 96 137 THR B N 1
ATOM 3339 C CA . THR B 1 137 ? -15.406 -8.734 -7.758 1 96 137 THR B CA 1
ATOM 3340 C C . THR B 1 137 ? -15.367 -9.453 -9.102 1 96 137 THR B C 1
ATOM 3342 O O . THR B 1 137 ? -15.328 -8.812 -10.156 1 96 137 THR B O 1
ATOM 3345 N N . LEU B 1 138 ? -15.383 -10.742 -8.977 1 94.69 138 LEU B N 1
ATOM 3346 C CA . LEU B 1 138 ? -15.414 -11.594 -10.156 1 94.69 138 LEU B CA 1
ATOM 3347 C C . LEU B 1 138 ? -16.766 -12.289 -10.297 1 94.69 138 LEU B C 1
ATOM 3349 O O . LEU B 1 138 ? -17.266 -12.875 -9.336 1 94.69 138 LEU B O 1
ATOM 3353 N N . THR B 1 139 ? -17.312 -12.125 -11.414 1 91.31 139 THR B N 1
ATOM 3354 C CA . THR B 1 139 ? -18.484 -12.914 -11.758 1 91.31 139 THR B CA 1
ATOM 3355 C C . THR B 1 139 ? -18.203 -13.773 -12.984 1 91.31 139 THR B C 1
ATOM 3357 O O . THR B 1 139 ? -17.125 -13.711 -13.57 1 91.31 139 THR B O 1
ATOM 3360 N N . ASP B 1 140 ? -19.125 -14.578 -13.375 1 88.44 140 ASP B N 1
ATOM 3361 C CA . ASP B 1 140 ? -18.953 -15.484 -14.508 1 88.44 140 ASP B CA 1
ATOM 3362 C C . ASP B 1 140 ? -18.891 -14.719 -15.82 1 88.44 140 ASP B C 1
ATOM 3364 O O . ASP B 1 140 ? -18.188 -15.125 -16.75 1 88.44 140 ASP B O 1
ATOM 3368 N N . SER B 1 141 ? -19.562 -13.633 -15.875 1 91.75 141 SER B N 1
ATOM 3369 C CA . SER B 1 141 ? -19.734 -12.953 -17.156 1 91.75 141 SER B CA 1
ATOM 3370 C C . SER B 1 141 ? -18.844 -11.719 -17.25 1 91.75 141 SER B C 1
ATOM 3372 O O . SER B 1 141 ? -18.484 -11.273 -18.344 1 91.75 141 SER B O 1
ATOM 3374 N N . HIS B 1 142 ? -18.547 -11.117 -16.188 1 95.88 142 HIS B N 1
ATOM 3375 C CA . HIS B 1 142 ? -17.766 -9.891 -16.203 1 95.88 142 HIS B CA 1
ATOM 3376 C C . HIS B 1 142 ? -16.984 -9.719 -14.914 1 95.88 142 HIS B C 1
ATOM 3378 O O . HIS B 1 142 ? -17.109 -10.539 -14 1 95.88 142 HIS B O 1
ATOM 3384 N N . ILE B 1 143 ? -16.109 -8.719 -14.914 1 97.62 143 ILE B N 1
ATOM 3385 C CA . ILE B 1 143 ? -15.406 -8.336 -13.695 1 97.62 143 ILE B CA 1
ATOM 3386 C C . ILE B 1 143 ? -15.773 -6.902 -13.32 1 97.62 143 ILE B C 1
ATOM 3388 O O . ILE B 1 143 ? -16.062 -6.078 -14.188 1 97.62 143 ILE B O 1
ATOM 3392 N N . ASP B 1 144 ? -15.844 -6.684 -12.023 1 97.75 144 ASP B N 1
ATOM 3393 C CA . ASP B 1 144 ? -15.953 -5.34 -11.469 1 97.75 144 ASP B CA 1
ATOM 3394 C C . ASP B 1 144 ? -14.633 -4.898 -10.836 1 97.75 144 ASP B C 1
ATOM 3396 O O . ASP B 1 144 ? -14.164 -5.512 -9.875 1 97.75 144 ASP B O 1
ATOM 3400 N N . VAL B 1 145 ? -14.078 -3.807 -11.352 1 98.5 145 VAL B N 1
ATOM 3401 C CA . VAL B 1 145 ? -12.734 -3.426 -10.938 1 98.5 145 VAL B CA 1
ATOM 3402 C C . VAL B 1 145 ? -12.773 -2.07 -10.234 1 98.5 145 VAL B C 1
ATOM 3404 O O . VAL B 1 145 ? -13.375 -1.119 -10.742 1 98.5 145 VAL B O 1
ATOM 3407 N N . ASP B 1 146 ? -12.227 -2.049 -8.977 1 98.38 146 ASP B N 1
ATOM 3408 C CA . ASP B 1 146 ? -11.961 -0.75 -8.367 1 98.38 146 ASP B CA 1
ATOM 3409 C C . ASP B 1 146 ? -10.961 0.052 -9.195 1 98.38 146 ASP B C 1
ATOM 3411 O O . ASP B 1 146 ? -9.789 -0.324 -9.297 1 98.38 146 ASP B O 1
ATOM 3415 N N . HIS B 1 147 ? -11.359 1.156 -9.75 1 98.06 147 HIS B N 1
ATOM 3416 C CA . HIS B 1 147 ? -10.555 1.896 -10.719 1 98.06 147 HIS B CA 1
ATOM 3417 C C . HIS B 1 147 ? -9.82 3.055 -10.047 1 98.06 147 HIS B C 1
ATOM 3419 O O . HIS B 1 147 ? -9.266 3.922 -10.734 1 98.06 147 HIS B O 1
ATOM 3425 N N . SER B 1 148 ? -9.828 3.156 -8.695 1 97.88 148 SER B N 1
ATOM 3426 C CA . SER B 1 148 ? -9.195 4.223 -7.934 1 97.88 148 SER B CA 1
ATOM 3427 C C . SER B 1 148 ? -7.934 3.727 -7.234 1 97.88 148 SER B C 1
ATOM 3429 O O . SER B 1 148 ? -8.008 2.982 -6.254 1 97.88 148 SER B O 1
ATOM 3431 N N . MET B 1 149 ? -6.785 4.266 -7.668 1 98.12 149 MET B N 1
ATOM 3432 C CA . MET B 1 149 ? -5.535 3.654 -7.234 1 98.12 149 MET B CA 1
ATOM 3433 C C . MET B 1 149 ? -4.605 4.695 -6.621 1 98.12 149 MET B C 1
ATOM 3435 O O . MET B 1 149 ? -4.246 5.676 -7.277 1 98.12 149 MET B O 1
ATOM 3439 N N . ASN B 1 150 ? -4.258 4.48 -5.34 1 97.75 150 ASN B N 1
ATOM 3440 C CA . ASN B 1 150 ? -3.127 5.191 -4.758 1 97.75 150 ASN B CA 1
ATOM 3441 C C . ASN B 1 150 ? -1.799 4.555 -5.156 1 97.75 150 ASN B C 1
ATOM 3443 O O . ASN B 1 150 ? -1.675 3.328 -5.176 1 97.75 150 ASN B O 1
ATOM 3447 N N . VAL B 1 151 ? -0.873 5.383 -5.547 1 98.25 151 VAL B N 1
ATOM 3448 C CA . VAL B 1 151 ? 0.495 4.945 -5.805 1 98.25 151 VAL B CA 1
ATOM 3449 C C . VAL B 1 151 ? 1.459 5.688 -4.883 1 98.25 151 VAL B C 1
ATOM 3451 O O . VAL B 1 151 ? 1.595 6.91 -4.969 1 98.25 151 VAL B O 1
ATOM 3454 N N . LEU B 1 152 ? 2.121 4.926 -4.016 1 97.19 152 LEU B N 1
ATOM 3455 C CA . LEU B 1 152 ? 3.08 5.492 -3.074 1 97.19 152 LEU B CA 1
ATOM 3456 C C . LEU B 1 152 ? 4.5 5.051 -3.412 1 97.19 152 LEU B C 1
ATOM 3458 O O . LEU B 1 152 ? 4.773 3.85 -3.504 1 97.19 152 LEU B O 1
ATOM 3462 N N . ILE B 1 153 ? 5.344 6.043 -3.586 1 97.62 153 ILE B N 1
ATOM 3463 C CA . ILE B 1 153 ? 6.746 5.758 -3.883 1 97.62 153 ILE B CA 1
ATOM 3464 C C . ILE B 1 153 ? 7.641 6.445 -2.854 1 97.62 153 ILE B C 1
ATOM 3466 O O . ILE B 1 153 ? 7.582 7.664 -2.688 1 97.62 153 ILE B O 1
ATOM 3470 N N . THR B 1 154 ? 8.43 5.641 -2.207 1 96.88 154 THR B N 1
ATOM 3471 C CA . THR B 1 154 ? 9.344 6.164 -1.2 1 96.88 154 THR B CA 1
ATOM 3472 C C . THR B 1 154 ? 10.734 6.367 -1.791 1 96.88 154 THR B C 1
ATOM 3474 O O . THR B 1 154 ? 11.266 5.48 -2.463 1 96.88 154 THR B O 1
ATOM 3477 N N . LYS B 1 155 ? 11.312 7.492 -1.577 1 95.88 155 LYS B N 1
ATOM 3478 C CA . LYS B 1 155 ? 12.688 7.773 -1.988 1 95.88 155 LYS B CA 1
ATOM 3479 C C . LYS B 1 155 ? 13.562 8.133 -0.788 1 95.88 155 LYS B C 1
ATOM 3481 O O . LYS B 1 155 ? 13.047 8.43 0.292 1 95.88 155 LYS B O 1
ATOM 3486 N N . PRO B 1 156 ? 14.859 8.055 -0.967 1 93.94 156 PRO B N 1
ATOM 3487 C CA . PRO B 1 156 ? 15.727 8.469 0.137 1 93.94 156 PRO B CA 1
ATOM 3488 C C . PRO B 1 156 ? 15.453 9.891 0.607 1 93.94 156 PRO B C 1
ATOM 3490 O O . PRO B 1 156 ? 15.172 10.773 -0.21 1 93.94 156 PRO B O 1
ATOM 3493 N N . THR B 1 157 ? 15.578 10.109 1.877 1 87.62 157 THR B N 1
ATOM 3494 C CA . THR B 1 157 ? 15.211 11.367 2.516 1 87.62 157 THR B CA 1
ATOM 3495 C C . THR B 1 157 ? 16.234 12.461 2.197 1 87.62 157 THR B C 1
ATOM 3497 O O . THR B 1 157 ? 15.891 13.641 2.16 1 87.62 157 THR B O 1
ATOM 3500 N N . SER B 1 158 ? 17.344 12.109 1.864 1 84.94 158 SER B N 1
ATOM 3501 C CA . SER B 1 158 ? 18.406 13.078 1.607 1 84.94 158 SER B CA 1
ATOM 3502 C C . SER B 1 158 ? 18.094 13.945 0.391 1 84.94 158 SER B C 1
ATOM 3504 O O . SER B 1 158 ? 17.5 13.461 -0.579 1 84.94 158 SER B O 1
ATOM 3506 N N . ASN B 1 159 ? 18.516 15.219 0.493 1 85.38 159 ASN B N 1
ATOM 3507 C CA . ASN B 1 159 ? 18.344 16.125 -0.638 1 85.38 159 ASN B CA 1
ATOM 3508 C C . ASN B 1 159 ? 19.531 16.047 -1.595 1 85.38 159 ASN B C 1
ATOM 3510 O O . ASN B 1 159 ? 19.594 16.797 -2.57 1 85.38 159 ASN B O 1
ATOM 3514 N N . ASP B 1 160 ? 20.375 15.18 -1.302 1 90.88 160 ASP B N 1
ATOM 3515 C CA . ASP B 1 160 ? 21.469 14.93 -2.223 1 90.88 160 ASP B CA 1
ATOM 3516 C C . ASP B 1 160 ? 20.984 14.281 -3.514 1 90.88 160 ASP B C 1
ATOM 3518 O O . ASP B 1 160 ? 20.5 13.148 -3.5 1 90.88 160 ASP B O 1
ATOM 3522 N N . PRO B 1 161 ? 21.156 14.984 -4.633 1 93.81 161 PRO B N 1
ATOM 3523 C CA . PRO B 1 161 ? 20.656 14.445 -5.898 1 93.81 161 PRO B CA 1
ATOM 3524 C C . PRO B 1 161 ? 21.312 13.117 -6.277 1 93.81 161 PRO B C 1
ATOM 3526 O O . PRO B 1 161 ? 20.734 12.336 -7.031 1 93.81 161 PRO B O 1
ATOM 3529 N N . ASP B 1 162 ? 22.484 12.867 -5.785 1 94.25 162 ASP B N 1
ATOM 3530 C CA . ASP B 1 162 ? 23.188 11.625 -6.102 1 94.25 162 ASP B CA 1
ATOM 3531 C C . ASP B 1 162 ? 22.516 10.422 -5.445 1 94.25 162 ASP B C 1
ATOM 3533 O O . ASP B 1 162 ? 22.812 9.273 -5.781 1 94.25 162 ASP B O 1
ATOM 3537 N N . GLN B 1 163 ? 21.547 10.672 -4.578 1 94.69 163 GLN B N 1
ATOM 3538 C CA . GLN B 1 163 ? 20.875 9.586 -3.871 1 94.69 163 GLN B CA 1
ATOM 3539 C C . GLN B 1 163 ? 19.469 9.367 -4.418 1 94.69 163 GLN B C 1
ATOM 3541 O O . GLN B 1 163 ? 18.703 8.57 -3.877 1 94.69 163 GLN B O 1
ATOM 3546 N N . ASN B 1 164 ? 19.172 10.078 -5.492 1 97.38 164 ASN B N 1
ATOM 3547 C CA . ASN B 1 164 ? 17.828 9.953 -6.062 1 97.38 164 ASN B CA 1
ATOM 3548 C C . ASN B 1 164 ? 17.594 8.562 -6.645 1 97.38 164 ASN B C 1
ATOM 3550 O O . ASN B 1 164 ? 18.188 8.203 -7.664 1 97.38 164 ASN B O 1
ATOM 3554 N N . THR B 1 165 ? 16.812 7.863 -6.043 1 97.88 165 THR B N 1
ATOM 3555 C CA . THR B 1 165 ? 16.391 6.52 -6.438 1 97.88 165 THR B CA 1
ATOM 3556 C C . THR B 1 165 ? 15.172 6.074 -5.633 1 97.88 165 THR B C 1
ATOM 3558 O O . THR B 1 165 ? 14.375 6.906 -5.199 1 97.88 165 THR B O 1
ATOM 3561 N N . PHE B 1 166 ? 15 4.773 -5.488 1 98.12 166 PHE B N 1
ATOM 3562 C CA . PHE B 1 166 ? 13.789 4.273 -4.844 1 98.12 166 PHE B CA 1
ATOM 3563 C C . PHE B 1 166 ? 14.133 3.445 -3.611 1 98.12 166 PHE B C 1
ATOM 3565 O O . PHE B 1 166 ? 15.102 2.68 -3.623 1 98.12 166 PHE B O 1
ATOM 3572 N N . ILE B 1 167 ? 13.32 3.639 -2.58 1 97.69 167 ILE B N 1
ATOM 3573 C CA . ILE B 1 167 ? 13.367 2.738 -1.432 1 97.69 167 ILE B CA 1
ATOM 3574 C C . ILE B 1 167 ? 12.305 1.656 -1.578 1 97.69 167 ILE B C 1
ATOM 3576 O O . ILE B 1 167 ? 12.594 0.466 -1.443 1 97.69 167 ILE B O 1
ATOM 3580 N N . SER B 1 168 ? 11.094 2.057 -1.8 1 98.31 168 SER B N 1
ATOM 3581 C CA . SER B 1 168 ? 9.953 1.15 -1.954 1 98.31 168 SER B CA 1
ATOM 3582 C C . SER B 1 168 ? 8.859 1.779 -2.807 1 98.31 168 SER B C 1
ATOM 3584 O O . SER B 1 168 ? 8.852 2.992 -3.021 1 98.31 168 SER B O 1
ATOM 3586 N N . ALA B 1 169 ? 7.996 0.942 -3.332 1 98.62 169 ALA B N 1
ATOM 3587 C CA . ALA B 1 169 ? 6.852 1.387 -4.121 1 98.62 169 ALA B CA 1
ATOM 3588 C C . ALA B 1 169 ? 5.68 0.422 -3.98 1 98.62 169 ALA B C 1
ATOM 3590 O O . ALA B 1 169 ? 5.871 -0.796 -3.951 1 98.62 169 ALA B O 1
ATOM 3591 N N . ILE B 1 170 ? 4.441 0.983 -3.889 1 98.75 170 ILE B N 1
ATOM 3592 C CA . ILE B 1 170 ? 3.227 0.18 -3.777 1 98.75 170 ILE B CA 1
ATOM 3593 C C . ILE B 1 170 ? 2.055 0.927 -4.41 1 98.75 170 ILE B C 1
ATOM 3595 O O . ILE B 1 170 ? 1.962 2.152 -4.309 1 98.75 170 ILE B O 1
ATOM 3599 N N . ALA B 1 171 ? 1.284 0.231 -5.129 1 98.81 171 ALA B N 1
ATOM 3600 C CA . ALA B 1 171 ? 0.009 0.736 -5.633 1 98.81 171 ALA B CA 1
ATOM 3601 C C . ALA B 1 171 ? -1.158 -0.08 -5.082 1 98.81 171 ALA B C 1
ATOM 3603 O O . ALA B 1 171 ? -1.101 -1.312 -5.047 1 98.81 171 ALA B O 1
ATOM 3604 N N . TYR B 1 172 ? -2.203 0.603 -4.602 1 98.75 172 TYR B N 1
ATOM 3605 C CA . TYR B 1 172 ? -3.344 -0.127 -4.055 1 98.75 172 TYR B CA 1
ATOM 3606 C C . TYR B 1 172 ? -4.641 0.645 -4.273 1 98.75 172 TYR B C 1
ATOM 3608 O O . TYR B 1 172 ? -4.652 1.877 -4.227 1 98.75 172 TYR B O 1
ATOM 3616 N N . ALA B 1 173 ? -5.637 -0.089 -4.539 1 98.62 173 ALA B N 1
ATOM 3617 C CA . ALA B 1 173 ? -6.949 0.497 -4.801 1 98.62 173 ALA B CA 1
ATOM 3618 C C . ALA B 1 173 ? -7.602 0.982 -3.51 1 98.62 173 ALA B C 1
ATOM 3620 O O . ALA B 1 173 ? -7.504 0.324 -2.471 1 98.62 173 ALA B O 1
ATOM 3621 N N . SER B 1 174 ? -8.25 2.139 -3.584 1 98.06 174 SER B N 1
ATOM 3622 C CA . SER B 1 174 ? -8.875 2.729 -2.408 1 98.06 174 SER B CA 1
ATOM 3623 C C . SER B 1 174 ? -10.141 3.502 -2.783 1 98.06 174 SER B C 1
ATOM 3625 O O . SER B 1 174 ? -10.328 4.637 -2.342 1 98.06 174 SER B O 1
ATOM 3627 N N . GLY B 1 175 ? -10.898 2.93 -3.641 1 97.06 175 GLY B N 1
ATOM 3628 C CA . GLY B 1 175 ? -12.188 3.484 -4.02 1 97.06 175 GLY B CA 1
ATOM 3629 C C . GLY B 1 175 ? -13.359 2.768 -3.373 1 97.06 175 GLY B C 1
ATOM 3630 O O . GLY B 1 175 ? -13.188 1.699 -2.779 1 97.06 175 GLY B O 1
ATOM 3631 N N . THR B 1 176 ? -14.547 3.4 -3.49 1 96.06 176 THR B N 1
ATOM 3632 C CA . THR B 1 176 ? -15.766 2.766 -2.99 1 96.06 176 THR B CA 1
ATOM 3633 C C . THR B 1 176 ? -16.656 2.311 -4.145 1 96.06 176 THR B C 1
ATOM 3635 O O . THR B 1 176 ? -17.828 1.991 -3.945 1 96.06 176 THR B O 1
ATOM 3638 N N . ASN B 1 177 ? -16.094 2.357 -5.305 1 94.88 177 ASN B N 1
ATOM 3639 C CA . ASN B 1 177 ? -16.844 1.968 -6.492 1 94.88 177 ASN B CA 1
ATOM 3640 C C . ASN B 1 177 ? -16 1.112 -7.434 1 94.88 177 ASN B C 1
ATOM 3642 O O . ASN B 1 177 ? -14.766 1.215 -7.434 1 94.88 177 ASN B O 1
ATOM 3646 N N . THR B 1 178 ? -16.688 0.323 -8.141 1 97.38 178 THR B N 1
ATOM 3647 C CA . THR B 1 178 ? -16.047 -0.48 -9.172 1 97.38 178 THR B CA 1
ATOM 3648 C C . THR B 1 178 ? -16.703 -0.243 -10.531 1 97.38 178 THR B C 1
ATOM 3650 O O . THR B 1 178 ? -17.844 0.222 -10.594 1 97.38 178 THR B O 1
ATOM 3653 N N . THR B 1 179 ? -16.031 -0.521 -11.531 1 97.5 179 THR B N 1
ATOM 3654 C CA . THR B 1 179 ? -16.531 -0.438 -12.898 1 97.5 179 THR B CA 1
ATOM 3655 C C . THR B 1 179 ? -16.625 -1.827 -13.523 1 97.5 179 THR B C 1
ATOM 3657 O O . THR B 1 179 ? -15.656 -2.598 -13.484 1 97.5 179 THR B O 1
ATOM 3660 N N . ARG B 1 180 ? -17.766 -2.082 -14.055 1 97.5 180 ARG B N 1
ATOM 3661 C CA . ARG B 1 180 ? -17.969 -3.338 -14.773 1 97.5 180 ARG B CA 1
ATOM 3662 C C . ARG B 1 180 ? -17.125 -3.379 -16.047 1 97.5 180 ARG B C 1
ATOM 3664 O O . ARG B 1 180 ? -17.141 -2.428 -16.828 1 97.5 180 ARG B O 1
ATOM 3671 N N . THR B 1 181 ? -16.469 -4.5 -16.25 1 97.56 181 THR B N 1
ATOM 3672 C CA . THR B 1 181 ? -15.562 -4.609 -17.391 1 97.56 181 THR B CA 1
ATOM 3673 C C . THR B 1 181 ? -15.664 -5.992 -18.031 1 97.56 181 THR B C 1
ATOM 3675 O O . THR B 1 181 ? -15.648 -7.008 -17.328 1 97.56 181 THR B O 1
ATOM 3678 N N . VAL B 1 182 ? -15.812 -6.062 -19.312 1 97.62 182 VAL B N 1
ATOM 3679 C CA . VAL B 1 182 ? -15.758 -7.285 -20.109 1 97.62 182 VAL B CA 1
ATOM 3680 C C . VAL B 1 182 ? -14.719 -7.133 -21.219 1 97.62 182 VAL B C 1
ATOM 3682 O O . VAL B 1 182 ? -14.148 -6.055 -21.406 1 97.62 182 VAL B O 1
ATOM 3685 N N . ILE B 1 183 ? -14.477 -8.25 -21.891 1 97.38 183 ILE B N 1
ATOM 3686 C CA . ILE B 1 183 ? -13.531 -8.211 -23 1 97.38 183 ILE B CA 1
ATOM 3687 C C . ILE B 1 183 ? -13.984 -7.184 -24.031 1 97.38 183 ILE B C 1
ATOM 3689 O O . ILE B 1 183 ? -15.156 -7.148 -24.406 1 97.38 183 ILE B O 1
ATOM 3693 N N . GLY B 1 184 ? -13.047 -6.312 -24.469 1 97.38 184 GLY B N 1
ATOM 3694 C CA . GLY B 1 184 ? -13.344 -5.285 -25.453 1 97.38 184 GLY B CA 1
ATOM 3695 C C . GLY B 1 184 ? -13.656 -3.936 -24.844 1 97.38 184 GLY B C 1
ATOM 3696 O O . GLY B 1 184 ? -13.617 -2.912 -25.516 1 97.38 184 GLY B O 1
ATOM 3697 N N . ASP B 1 185 ? -13.883 -3.912 -23.531 1 97.5 185 ASP B N 1
ATOM 3698 C CA . ASP B 1 185 ? -14.188 -2.66 -22.844 1 97.5 185 ASP B CA 1
ATOM 3699 C C . ASP B 1 185 ? -12.922 -1.848 -22.594 1 97.5 185 ASP B C 1
ATOM 3701 O O . ASP B 1 185 ? -11.812 -2.375 -22.688 1 97.5 185 ASP B O 1
ATOM 3705 N N . LYS B 1 186 ? -13.18 -0.573 -22.359 1 97.56 186 LYS B N 1
ATOM 3706 C CA . LYS B 1 186 ? -12.148 0.319 -21.859 1 97.56 186 LYS B CA 1
ATOM 3707 C C . LYS B 1 186 ? -12.398 0.678 -20.391 1 97.56 186 LYS B C 1
ATOM 3709 O O . LYS B 1 186 ? -13.547 0.893 -20 1 97.56 186 LYS B O 1
ATOM 3714 N N . LEU B 1 187 ? -11.359 0.619 -19.641 1 97.94 187 LEU B N 1
ATOM 3715 C CA . LEU B 1 187 ? -11.438 0.977 -18.234 1 97.94 187 LEU B CA 1
ATOM 3716 C C . LEU B 1 187 ? -10.5 2.135 -17.906 1 97.94 187 LEU B C 1
ATOM 3718 O O . LEU B 1 187 ? -9.297 2.049 -18.156 1 97.94 187 LEU B O 1
ATOM 3722 N N . THR B 1 188 ? -11.023 3.191 -17.375 1 98.12 188 THR B N 1
ATOM 3723 C CA . THR B 1 188 ? -10.203 4.324 -16.969 1 98.12 188 THR B CA 1
ATOM 3724 C C . THR B 1 188 ? -9.773 4.172 -15.508 1 98.12 188 THR B C 1
ATOM 3726 O O . THR B 1 188 ? -10.609 4.215 -14.602 1 98.12 188 THR B O 1
ATOM 3729 N N . LEU B 1 189 ? -8.555 4.027 -15.328 1 98.31 189 LEU B N 1
ATOM 3730 C CA . LEU B 1 189 ? -7.973 3.98 -13.984 1 98.31 189 LEU B CA 1
ATOM 3731 C C . LEU B 1 189 ? -7.555 5.371 -13.531 1 98.31 189 LEU B C 1
ATOM 3733 O O . LEU B 1 189 ? -6.914 6.113 -14.273 1 98.31 189 LEU B O 1
ATOM 3737 N N . ASN B 1 190 ? -7.953 5.738 -12.312 1 97.62 190 ASN B N 1
ATOM 3738 C CA . ASN B 1 190 ? -7.531 6.984 -11.68 1 97.62 190 ASN B CA 1
ATOM 3739 C C . ASN B 1 190 ? -6.344 6.766 -10.75 1 97.62 190 ASN B C 1
ATOM 3741 O O . ASN B 1 190 ? -6.461 6.078 -9.734 1 97.62 190 ASN B O 1
ATOM 3745 N N . PHE B 1 191 ? -5.277 7.449 -11.07 1 98.06 191 PHE B N 1
ATOM 3746 C CA . PHE B 1 191 ? -4.07 7.254 -10.273 1 98.06 191 PHE B CA 1
ATOM 3747 C C . PHE B 1 191 ? -3.758 8.492 -9.445 1 98.06 191 PHE B C 1
ATOM 3749 O O . PHE B 1 191 ? -3.797 9.617 -9.953 1 98.06 191 PHE B O 1
ATOM 3756 N N . ALA B 1 192 ? -3.525 8.305 -8.156 1 97 192 ALA B N 1
ATOM 3757 C CA . ALA B 1 192 ? -2.947 9.305 -7.27 1 97 192 ALA B CA 1
ATOM 3758 C C . ALA B 1 192 ? -1.525 8.93 -6.867 1 97 192 ALA B C 1
ATOM 3760 O O . ALA B 1 192 ? -1.323 8.156 -5.926 1 97 192 ALA B O 1
ATOM 3761 N N . VAL B 1 193 ? -0.533 9.531 -7.535 1 97.19 193 VAL B N 1
ATOM 3762 C CA . VAL B 1 193 ? 0.873 9.219 -7.297 1 97.19 193 VAL B CA 1
ATOM 3763 C C . VAL B 1 193 ? 1.449 10.18 -6.266 1 97.19 193 VAL B C 1
ATOM 3765 O O . VAL B 1 193 ? 1.376 11.398 -6.441 1 97.19 193 VAL B O 1
ATOM 3768 N N . ARG B 1 194 ? 1.957 9.664 -5.188 1 95.06 194 ARG B N 1
ATOM 3769 C CA . ARG B 1 194 ? 2.564 10.461 -4.125 1 95.06 194 ARG B CA 1
ATOM 3770 C C . ARG B 1 194 ? 3.982 9.984 -3.828 1 95.06 194 ARG B C 1
ATOM 3772 O O . ARG B 1 194 ? 4.219 8.789 -3.645 1 95.06 194 ARG B O 1
ATOM 3779 N N . TRP B 1 195 ? 4.875 10.93 -3.82 1 94.31 195 TRP B N 1
ATOM 3780 C CA . TRP B 1 195 ? 6.262 10.664 -3.459 1 94.31 195 TRP B CA 1
ATOM 3781 C C . TRP B 1 195 ? 6.508 10.953 -1.981 1 94.31 195 TRP B C 1
ATOM 3783 O O . TRP B 1 195 ? 6.234 12.062 -1.507 1 94.31 195 TRP B O 1
ATOM 3793 N N . LEU B 1 196 ? 6.938 9.891 -1.295 1 92.38 196 LEU B N 1
ATOM 3794 C CA . LEU B 1 196 ? 7.316 10 0.11 1 92.38 196 LEU B CA 1
ATOM 3795 C C . LEU B 1 196 ? 8.805 10.305 0.251 1 92.38 196 LEU B C 1
ATOM 3797 O O . LEU B 1 196 ? 9.633 9.391 0.224 1 92.38 196 LEU B O 1
ATOM 3801 N N . ASP B 1 197 ? 9.125 11.508 0.493 1 88.44 197 ASP B N 1
ATOM 3802 C CA . ASP B 1 197 ? 10.516 11.945 0.469 1 88.44 197 ASP B CA 1
ATOM 3803 C C . ASP B 1 197 ? 10.961 12.438 1.846 1 88.44 197 ASP B C 1
ATOM 3805 O O . ASP B 1 197 ? 12.109 12.859 2.02 1 88.44 197 ASP B O 1
ATOM 3809 N N . SER B 1 198 ? 10.102 12.305 2.803 1 82.19 198 SER B N 1
ATOM 3810 C CA . SER B 1 198 ? 10.461 12.875 4.098 1 82.19 198 SER B CA 1
ATOM 3811 C C . SER B 1 198 ? 10.492 11.805 5.184 1 82.19 198 SER B C 1
ATOM 3813 O O . SER B 1 198 ? 10.625 12.109 6.367 1 82.19 198 SER B O 1
ATOM 3815 N N . LEU B 1 199 ? 10.305 10.602 4.77 1 85.75 199 LEU B N 1
ATOM 3816 C CA . LEU B 1 199 ? 10.328 9.539 5.766 1 85.75 199 LEU B CA 1
ATOM 3817 C C . LEU B 1 199 ? 11.742 9.305 6.281 1 85.75 199 LEU B C 1
ATOM 3819 O O . LEU B 1 199 ? 12.648 9 5.5 1 85.75 199 LEU B O 1
ATOM 3823 N N . GLN B 1 200 ? 11.914 9.445 7.59 1 79.88 200 GLN B N 1
ATOM 3824 C CA . GLN B 1 200 ? 13.227 9.195 8.18 1 79.88 200 GLN B CA 1
ATOM 3825 C C . GLN B 1 200 ? 13.383 7.734 8.578 1 79.88 200 GLN B C 1
ATOM 3827 O O . GLN B 1 200 ? 12.555 7.195 9.32 1 79.88 200 GLN B O 1
ATOM 3832 N N . PRO B 1 201 ? 14.43 7.172 8.023 1 86.31 201 PRO B N 1
ATOM 3833 C CA . PRO B 1 201 ? 14.602 5.762 8.367 1 86.31 201 PRO B CA 1
ATOM 3834 C C . PRO B 1 201 ? 14.977 5.555 9.836 1 86.31 201 PRO B C 1
ATOM 3836 O O . PRO B 1 201 ? 15.859 6.246 10.352 1 86.31 201 PRO B O 1
ATOM 3839 N N . ARG B 1 202 ? 14.25 4.75 10.469 1 77.12 202 ARG B N 1
ATOM 3840 C CA . ARG B 1 202 ? 14.539 4.418 11.859 1 77.12 202 ARG B CA 1
ATOM 3841 C C . ARG B 1 202 ? 15.617 3.344 11.953 1 77.12 202 ARG B C 1
ATOM 3843 O O . ARG B 1 202 ? 15.633 2.398 11.164 1 77.12 202 ARG B O 1
ATOM 3850 N N . GLY B 1 203 ? 16.484 3.498 12.969 1 66.94 203 GLY B N 1
ATOM 3851 C CA . GLY B 1 203 ? 17.609 2.598 13.148 1 66.94 203 GLY B CA 1
ATOM 3852 C C . GLY B 1 203 ? 18.766 2.891 12.203 1 66.94 203 GLY B C 1
ATOM 3853 O O . GLY B 1 203 ? 19.641 2.053 12.016 1 66.94 203 GLY B O 1
ATOM 3854 N N . SER B 1 204 ? 18.656 4.109 11.625 1 61.53 204 SER B N 1
ATOM 3855 C CA . SER B 1 204 ? 19.453 4.496 10.461 1 61.53 204 SER B CA 1
ATOM 3856 C C . SER B 1 204 ? 20.922 4.621 10.812 1 61.53 204 SER B C 1
ATOM 3858 O O . SER B 1 204 ? 21.266 5.09 11.898 1 61.53 204 SER B O 1
ATOM 3860 N N . THR B 1 205 ? 21.609 3.709 10.195 1 62.53 205 THR B N 1
ATOM 3861 C CA . THR B 1 205 ? 23.016 4.062 10 1 62.53 205 THR B CA 1
ATOM 3862 C C . THR B 1 205 ? 23.156 5.066 8.859 1 62.53 205 THR B C 1
ATOM 3864 O O . THR B 1 205 ? 22.719 4.812 7.738 1 62.53 205 THR B O 1
ATOM 3867 N N . LYS B 1 206 ? 23.391 6.457 9.32 1 63.12 206 LYS B N 1
ATOM 3868 C CA . LYS B 1 206 ? 23.594 7.508 8.328 1 63.12 206 LYS B CA 1
ATOM 3869 C C . LYS B 1 206 ? 24.547 7.059 7.227 1 63.12 206 LYS B C 1
ATOM 3871 O O . LYS B 1 206 ? 25.359 6.152 7.438 1 63.12 206 LYS B O 1
ATOM 3876 N N . ARG B 1 207 ? 24.25 7.691 6.145 1 63.88 207 ARG B N 1
ATOM 3877 C CA . ARG B 1 207 ? 25.094 7.488 4.969 1 63.88 207 ARG B CA 1
ATOM 3878 C C . ARG B 1 207 ? 26.562 7.648 5.316 1 63.88 207 ARG B C 1
ATOM 3880 O O . ARG B 1 207 ? 27 8.727 5.719 1 63.88 207 ARG B O 1
ATOM 3887 N N . GLY B 1 208 ? 27.219 6.422 6.141 1 61.41 208 GLY B N 1
ATOM 3888 C CA . GLY B 1 208 ? 28.609 6.145 6.484 1 61.41 208 GLY B CA 1
ATOM 3889 C C . GLY B 1 208 ? 29.016 4.719 6.168 1 61.41 208 GLY B C 1
ATOM 3890 O O . GLY B 1 208 ? 28.172 3.854 5.941 1 61.41 208 GLY B O 1
ATOM 3891 N N . ASN B 1 209 ? 30.047 4.605 5.328 1 65.06 209 ASN B N 1
ATOM 3892 C CA . ASN B 1 209 ? 30.703 3.318 5.16 1 65.06 209 ASN B CA 1
ATOM 3893 C C . ASN B 1 209 ? 30.453 2.725 3.779 1 65.06 209 ASN B C 1
ATOM 3895 O O . ASN B 1 209 ? 30.328 1.507 3.635 1 65.06 209 ASN B O 1
ATOM 3899 N N . GLY B 1 210 ? 29.984 3.693 2.934 1 79.12 210 GLY B N 1
ATOM 3900 C CA . GLY B 1 210 ? 29.938 3.225 1.559 1 79.12 210 GLY B CA 1
ATOM 3901 C C . GLY B 1 210 ? 28.531 2.832 1.109 1 79.12 210 GLY B C 1
ATOM 3902 O O . GLY B 1 210 ? 28.359 2.246 0.038 1 79.12 210 GLY B O 1
ATOM 3903 N N . LEU B 1 211 ? 27.578 3.225 1.984 1 86.25 211 LEU B N 1
ATOM 3904 C CA . LEU B 1 211 ? 26.219 2.885 1.616 1 86.25 211 LEU B CA 1
ATOM 3905 C C . LEU B 1 211 ? 25.656 3.881 0.604 1 86.25 211 LEU B C 1
ATOM 3907 O O . LEU B 1 211 ? 26.016 5.059 0.626 1 86.25 211 LEU B O 1
ATOM 3911 N N . PRO B 1 212 ? 24.797 3.414 -0.322 1 90.19 212 PRO B N 1
ATOM 3912 C CA . PRO B 1 212 ? 24.25 4.301 -1.351 1 90.19 212 PRO B CA 1
ATOM 3913 C C . PRO B 1 212 ? 23.328 5.379 -0.774 1 90.19 212 PRO B C 1
ATOM 3915 O O . PRO B 1 212 ? 23.297 6.5 -1.281 1 90.19 212 PRO B O 1
ATOM 3918 N N . TYR B 1 213 ? 22.594 5.121 0.177 1 92.5 213 TYR B N 1
ATOM 3919 C CA . TYR B 1 213 ? 21.734 6.023 0.925 1 92.5 213 TYR B CA 1
ATOM 3920 C C . TYR B 1 213 ? 21.516 5.52 2.348 1 92.5 213 TYR B C 1
ATOM 3922 O O . TYR B 1 213 ? 22.016 4.457 2.719 1 92.5 213 TYR B O 1
ATOM 3930 N N . ASP B 1 214 ? 20.797 6.305 3.164 1 91.12 214 ASP B N 1
ATOM 3931 C CA . ASP B 1 214 ? 20.641 5.977 4.578 1 91.12 214 ASP B CA 1
ATOM 3932 C C . ASP B 1 214 ? 19.906 4.656 4.758 1 91.12 214 ASP B C 1
ATOM 3934 O O . ASP B 1 214 ? 18.906 4.395 4.07 1 91.12 214 ASP B O 1
ATOM 3938 N N . ALA B 1 215 ? 20.453 3.91 5.652 1 92.62 215 ALA B N 1
ATOM 3939 C CA . ALA B 1 215 ? 19.859 2.604 5.926 1 92.62 215 ALA B CA 1
ATOM 3940 C C . ALA B 1 215 ? 18.797 2.699 7.016 1 92.62 215 ALA B C 1
ATOM 3942 O O . ALA B 1 215 ? 18.891 3.553 7.902 1 92.62 215 ALA B O 1
ATOM 3943 N N . GLY B 1 216 ? 17.781 1.783 6.941 1 94.38 216 GLY B N 1
ATOM 3944 C CA . GLY B 1 216 ? 16.797 1.685 8 1 94.38 216 GLY B CA 1
ATOM 3945 C C . GLY B 1 216 ? 15.398 1.418 7.484 1 94.38 216 GLY B C 1
ATOM 3946 O O . GLY B 1 216 ? 15.219 1.028 6.328 1 94.38 216 GLY B O 1
ATOM 3947 N N . PHE B 1 217 ? 14.453 1.486 8.422 1 96.56 217 PHE B N 1
ATOM 3948 C CA . PHE B 1 217 ? 13.031 1.338 8.141 1 96.56 217 PHE B CA 1
ATOM 3949 C C . PHE B 1 217 ? 12.398 2.689 7.832 1 96.56 217 PHE B C 1
ATOM 3951 O O . PHE B 1 217 ? 12.273 3.539 8.719 1 96.56 217 PHE B O 1
ATOM 3958 N N . TYR B 1 218 ? 12.039 2.885 6.523 1 95.06 218 TYR B N 1
ATOM 3959 C CA . TYR B 1 218 ? 11.344 4.102 6.121 1 95.06 218 TYR B CA 1
ATOM 3960 C C . TYR B 1 218 ? 9.859 4.016 6.441 1 95.06 218 TYR B C 1
ATOM 3962 O O . TYR B 1 218 ? 9.031 3.814 5.543 1 95.06 218 TYR B O 1
ATOM 3970 N N . LYS B 1 219 ? 9.508 4.188 7.629 1 93.31 219 LYS B N 1
ATOM 3971 C CA . LYS B 1 219 ? 8.133 4.016 8.07 1 93.31 219 LYS B CA 1
ATOM 3972 C C . LYS B 1 219 ? 7.402 5.355 8.141 1 93.31 219 LYS B C 1
ATOM 3974 O O . LYS B 1 219 ? 8.031 6.398 8.344 1 93.31 219 LYS B O 1
ATOM 3979 N N . PHE B 1 220 ? 6.145 5.273 8.016 1 90.94 220 PHE B N 1
ATOM 3980 C CA . PHE B 1 220 ? 5.281 6.43 8.219 1 90.94 220 PHE B CA 1
ATOM 3981 C C . PHE B 1 220 ? 5.332 6.898 9.664 1 90.94 220 PHE B C 1
ATOM 3983 O O . PHE B 1 220 ? 5.363 6.078 10.586 1 90.94 220 PHE B O 1
ATOM 3990 N N . PRO B 1 221 ? 5.336 8.164 9.812 1 85.69 221 PRO B N 1
ATOM 3991 C CA . PRO B 1 221 ? 5.289 8.664 11.188 1 85.69 221 PRO B CA 1
ATOM 3992 C C . PRO B 1 221 ? 3.967 8.344 11.883 1 85.69 221 PRO B C 1
ATOM 3994 O O . PRO B 1 221 ? 2.945 8.156 11.219 1 85.69 221 PRO B O 1
ATOM 3997 N N . ILE B 1 222 ? 3.998 8.211 13.188 1 82.44 222 ILE B N 1
ATOM 3998 C CA . ILE B 1 222 ? 2.826 7.852 13.977 1 82.44 222 ILE B CA 1
ATOM 3999 C C . ILE B 1 222 ? 1.741 8.906 13.805 1 82.44 222 ILE B C 1
ATOM 4001 O O . ILE B 1 222 ? 0.555 8.586 13.711 1 82.44 222 ILE B O 1
ATOM 4005 N N . GLU B 1 223 ? 2.178 10.148 13.875 1 70.81 223 GLU B N 1
ATOM 4006 C CA . GLU B 1 223 ? 1.22 11.219 13.625 1 70.81 223 GLU B CA 1
ATOM 4007 C C . GLU B 1 223 ? 1.456 11.867 12.258 1 70.81 223 GLU B C 1
ATOM 4009 O O . GLU B 1 223 ? 2.594 12.18 11.906 1 70.81 223 GLU B O 1
ATOM 4014 N N . PHE B 1 224 ? 0.681 11.547 11.305 1 64.38 224 PHE B N 1
ATOM 4015 C CA . PHE B 1 224 ? 0.815 12.258 10.047 1 64.38 224 PHE B CA 1
ATOM 4016 C C . PHE B 1 224 ? -0.519 12.859 9.617 1 64.38 224 PHE B C 1
ATOM 4018 O O . PHE B 1 224 ? -1.575 12.273 9.852 1 64.38 224 PHE B O 1
ATOM 4025 N N . ILE B 1 225 ? -0.549 14.203 9.711 1 60.09 225 ILE B N 1
ATOM 4026 C CA . ILE B 1 225 ? -1.745 14.859 9.195 1 60.09 225 ILE B CA 1
ATOM 4027 C C . ILE B 1 225 ? -1.642 14.992 7.68 1 60.09 225 ILE B C 1
ATOM 4029 O O . ILE B 1 225 ? -0.657 15.531 7.164 1 60.09 225 ILE B O 1
ATOM 4033 N N . PRO B 1 226 ? -2.479 14.211 7.023 1 56.91 226 PRO B N 1
ATOM 4034 C CA . PRO B 1 226 ? -2.484 14.43 5.574 1 56.91 226 PRO B CA 1
ATOM 4035 C C . PRO B 1 226 ? -2.893 15.852 5.195 1 56.91 226 PRO B C 1
ATOM 4037 O O . PRO B 1 226 ? -4.051 16.094 4.852 1 56.91 226 PRO B O 1
ATOM 4040 N N . LEU B 1 227 ? -2.213 16.875 5.742 1 58.88 227 LEU B N 1
ATOM 4041 C CA . LEU B 1 227 ? -2.543 18.266 5.457 1 58.88 227 LEU B CA 1
ATOM 4042 C C . LEU B 1 227 ? -1.773 18.766 4.238 1 58.88 227 LEU B C 1
ATOM 4044 O O . LEU B 1 227 ? -0.584 18.484 4.09 1 58.88 227 LEU B O 1
ATOM 4048 N N . SER B 1 228 ? -2.615 19.25 3.297 1 56.59 228 SER B N 1
ATOM 4049 C CA . SER B 1 228 ? -1.953 19.969 2.219 1 56.59 228 SER B CA 1
ATOM 4050 C C . SER B 1 228 ? -1.303 21.25 2.73 1 56.59 228 SER B C 1
ATOM 4052 O O . SER B 1 228 ? -1.664 21.75 3.797 1 56.59 228 SER B O 1
ATOM 4054 N N . TYR B 1 229 ? -0.132 21.562 2.18 1 59.41 229 TYR B N 1
ATOM 4055 C CA . TYR B 1 229 ? 0.496 22.828 2.539 1 59.41 229 TYR B CA 1
ATOM 4056 C C . TYR B 1 229 ? -0.501 23.969 2.449 1 59.41 229 TYR B C 1
ATOM 4058 O O . TYR B 1 229 ? -0.471 24.891 3.266 1 59.41 229 TYR B O 1
ATOM 4066 N N . GLN B 1 230 ? -1.401 23.812 1.548 1 59.09 230 GLN B N 1
ATOM 4067 C CA . GLN B 1 230 ? -2.424 24.844 1.402 1 59.09 230 GLN B CA 1
ATOM 4068 C C . GLN B 1 230 ? -3.303 24.938 2.646 1 59.09 230 GLN B C 1
ATOM 4070 O O . GLN B 1 230 ? -3.604 26.031 3.129 1 59.09 230 GLN B O 1
ATOM 4075 N N . MET B 1 231 ? -3.555 23.719 3.078 1 65.56 231 MET B N 1
ATOM 4076 C CA . MET B 1 231 ? -4.379 23.688 4.281 1 65.56 231 MET B CA 1
ATOM 4077 C C . MET B 1 231 ? -3.602 24.188 5.492 1 65.56 231 MET B C 1
ATOM 4079 O O . MET B 1 231 ? -4.156 24.891 6.344 1 65.56 231 MET B O 1
ATOM 4083 N N . LEU B 1 232 ? -2.369 23.797 5.5 1 69.75 232 LEU B N 1
ATOM 4084 C CA . LEU B 1 232 ? -1.521 24.25 6.59 1 69.75 232 LEU B CA 1
ATOM 4085 C C . LEU B 1 232 ? -1.431 25.781 6.598 1 69.75 232 LEU B C 1
ATOM 4087 O O . LEU B 1 232 ? -1.598 26.406 7.645 1 69.75 232 LEU B O 1
ATOM 4091 N N . TYR B 1 233 ? -1.248 26.25 5.438 1 71.88 233 TYR B N 1
ATOM 4092 C CA . TYR B 1 233 ? -1.153 27.703 5.336 1 71.88 233 TYR B CA 1
ATOM 4093 C C . TYR B 1 233 ? -2.486 28.359 5.676 1 71.88 233 TYR B C 1
ATOM 4095 O O . TYR B 1 233 ? -2.52 29.438 6.289 1 71.88 233 TYR B O 1
ATOM 4103 N N . PHE B 1 234 ? -3.48 27.703 5.316 1 75.5 234 PHE B N 1
ATOM 4104 C CA . PHE B 1 234 ? -4.801 28.219 5.66 1 75.5 234 PHE B CA 1
ATOM 4105 C C . PHE B 1 234 ? -4.98 28.281 7.172 1 75.5 234 PHE B C 1
ATOM 4107 O O . PHE B 1 234 ? -5.453 29.281 7.703 1 75.5 234 PHE B O 1
ATOM 4114 N N . TYR B 1 235 ? -4.48 27.25 7.742 1 77.62 235 TYR B N 1
ATOM 4115 C CA . TYR B 1 235 ? -4.625 27.203 9.195 1 77.62 235 TYR B CA 1
ATOM 4116 C C . TYR B 1 235 ? -3.73 28.234 9.867 1 77.62 235 TYR B C 1
ATOM 4118 O O . TYR B 1 235 ? -4.133 28.875 10.836 1 77.62 235 TYR B O 1
ATOM 4126 N N . ILE B 1 236 ? -2.562 28.328 9.344 1 80.75 236 ILE B N 1
ATOM 4127 C CA . ILE B 1 236 ? -1.641 29.328 9.883 1 80.75 236 ILE B CA 1
ATOM 4128 C C . ILE B 1 236 ? -2.215 30.719 9.68 1 80.75 236 ILE B C 1
ATOM 4130 O O . ILE B 1 236 ? -2.18 31.547 10.586 1 80.75 236 ILE B O 1
ATOM 4134 N N . GLY B 1 237 ? -2.734 30.922 8.547 1 84.19 237 GLY B N 1
ATOM 4135 C CA . GLY B 1 237 ? -3.363 32.219 8.266 1 84.19 237 GLY B CA 1
ATOM 4136 C C . GLY B 1 237 ? -4.551 32.5 9.156 1 84.19 237 GLY B C 1
ATOM 4137 O O . GLY B 1 237 ? -4.672 33.594 9.703 1 84.19 237 GLY B O 1
ATOM 4138 N N . LEU B 1 238 ? -5.332 31.547 9.312 1 88.62 238 LEU B N 1
ATOM 4139 C CA . LEU B 1 238 ? -6.504 31.688 10.172 1 88.62 238 LEU B CA 1
ATOM 4140 C C . LEU B 1 238 ? -6.094 31.953 11.617 1 88.62 238 LEU B C 1
ATOM 4142 O O . LEU B 1 238 ? -6.699 32.781 12.289 1 88.62 238 LEU B O 1
ATOM 4146 N N . THR B 1 239 ? -5.074 31.266 11.945 1 89.06 239 THR B N 1
ATOM 4147 C CA . THR B 1 239 ? -4.574 31.469 13.297 1 89.06 239 THR B CA 1
ATOM 4148 C C . THR B 1 239 ? -4.012 32.875 13.469 1 89.06 239 THR B C 1
ATOM 4150 O O . THR B 1 239 ? -4.199 33.5 14.516 1 89.06 239 THR B O 1
ATOM 4153 N N . SER B 1 240 ? -3.365 33.344 12.5 1 90.56 240 SER B N 1
ATOM 4154 C CA . SER B 1 240 ? -2.822 34.688 12.539 1 90.56 240 SER B CA 1
ATOM 4155 C C . SER B 1 240 ? -3.934 35.719 12.625 1 90.56 240 SER B C 1
ATOM 4157 O O . SER B 1 240 ? -3.84 36.688 13.391 1 90.56 240 SER B O 1
ATOM 4159 N N . ILE B 1 241 ? -4.941 35.5 11.898 1 90.5 241 ILE B N 1
ATOM 4160 C CA . ILE B 1 241 ? -6.059 36.469 11.875 1 90.5 241 ILE B CA 1
ATOM 4161 C C . ILE B 1 241 ? -6.785 36.438 13.219 1 90.5 241 ILE B C 1
ATOM 4163 O O . ILE B 1 241 ? -7.062 37.469 13.797 1 90.5 241 ILE B O 1
ATOM 4167 N N . VAL B 1 242 ? -7.012 35.312 13.695 1 91.81 242 VAL B N 1
ATOM 4168 C CA . VAL B 1 242 ? -7.73 35.156 14.961 1 91.81 242 VAL B CA 1
ATOM 4169 C C . VAL B 1 242 ? -6.895 35.719 16.094 1 91.81 242 VAL B C 1
ATOM 4171 O O . VAL B 1 242 ? -7.41 36.469 16.953 1 91.81 242 VAL B O 1
ATOM 4174 N N . THR B 1 243 ? -5.648 35.438 16.062 1 91.38 243 THR B N 1
ATOM 4175 C CA . THR B 1 243 ? -4.762 35.938 17.109 1 91.38 243 THR B CA 1
ATOM 4176 C C . THR B 1 243 ? -4.629 37.438 17.031 1 91.38 243 THR B C 1
ATOM 4178 O O . THR B 1 243 ? -4.637 38.125 18.062 1 91.38 243 THR B O 1
ATOM 4181 N N . SER B 1 244 ? -4.52 37.969 15.898 1 91.06 244 SER B N 1
ATOM 4182 C CA . SER B 1 244 ? -4.418 39.406 15.711 1 91.06 244 SER B CA 1
ATOM 4183 C C . SER B 1 244 ? -5.668 40.125 16.219 1 91.06 244 SER B C 1
ATOM 4185 O O . SER B 1 244 ? -5.574 41.125 16.906 1 91.06 244 SER B O 1
ATOM 4187 N N . THR B 1 245 ? -6.773 39.594 15.898 1 91.94 245 THR B N 1
ATOM 4188 C CA . THR B 1 245 ? -8.039 40.188 16.328 1 91.94 245 THR B CA 1
ATOM 4189 C C . THR B 1 245 ? -8.18 40.125 17.844 1 91.94 245 THR B C 1
ATOM 4191 O O . THR B 1 245 ? -8.602 41.094 18.469 1 91.94 245 THR B O 1
ATOM 4194 N N . LEU B 1 246 ? -7.742 39.062 18.344 1 91.69 246 LEU B N 1
ATOM 4195 C CA . LEU B 1 246 ? -7.836 38.906 19.797 1 91.69 246 LEU B CA 1
ATOM 4196 C C . LEU B 1 246 ? -6.898 39.844 20.516 1 91.69 246 LEU B C 1
ATOM 4198 O O . LEU B 1 246 ? -7.285 40.469 21.516 1 91.69 246 LEU B O 1
ATOM 4202 N N . VAL B 1 247 ? -5.73 40 20.031 1 90.31 247 VAL B N 1
ATOM 4203 C CA . VAL B 1 247 ? -4.762 40.906 20.656 1 90.31 247 VAL B CA 1
ATOM 4204 C C . VAL B 1 247 ? -5.223 42.344 20.516 1 90.31 247 VAL B C 1
ATOM 4206 O O . VAL B 1 247 ? -5.094 43.125 21.438 1 90.31 247 VAL B O 1
ATOM 4209 N N . LEU B 1 248 ? -5.805 42.719 19.469 1 88.88 248 LEU B N 1
ATOM 4210 C CA . LEU B 1 248 ? -6.289 44.062 19.25 1 88.88 248 LEU B CA 1
ATOM 4211 C C . LEU B 1 248 ? -7.465 44.375 20.172 1 88.88 248 LEU B C 1
ATOM 4213 O O . LEU B 1 248 ? -7.555 45.5 20.719 1 88.88 248 LEU B O 1
ATOM 4217 N N . ILE B 1 249 ? -8.281 43.406 20.406 1 89.19 249 ILE B N 1
ATOM 4218 C CA . ILE B 1 249 ? -9.422 43.594 21.297 1 89.19 249 ILE B CA 1
ATOM 4219 C C . ILE B 1 249 ? -8.93 43.75 22.734 1 89.19 249 ILE B C 1
ATOM 4221 O O . ILE B 1 249 ? -9.383 44.656 23.453 1 89.19 249 ILE B O 1
ATOM 4225 N N . ILE B 1 250 ? -7.984 43.031 23.047 1 88.56 250 ILE B N 1
ATOM 4226 C CA . ILE B 1 250 ? -7.449 43.062 24.391 1 88.56 250 ILE B CA 1
ATOM 4227 C C . ILE B 1 250 ? -6.711 44.406 24.625 1 88.56 250 ILE B C 1
ATOM 4229 O O . ILE B 1 250 ? -6.891 45.062 25.641 1 88.56 250 ILE B O 1
ATOM 4233 N N . THR B 1 251 ? -5.938 44.812 23.641 1 86.19 251 THR B N 1
ATOM 4234 C CA . THR B 1 251 ? -5.191 46.062 23.75 1 86.19 251 THR B CA 1
ATOM 4235 C C . THR B 1 251 ? -6.137 47.25 23.766 1 86.19 251 THR B C 1
ATOM 4237 O O . THR B 1 251 ? -5.941 48.219 24.516 1 86.19 251 THR B O 1
ATOM 4240 N N . TYR B 1 252 ? -7.145 47.156 22.984 1 82.94 252 TYR B N 1
ATOM 4241 C CA . TYR B 1 252 ? -8.125 48.25 22.953 1 82.94 252 TYR B CA 1
ATOM 4242 C C . TYR B 1 252 ? -8.836 48.375 24.297 1 82.94 252 TYR B C 1
ATOM 4244 O O . TYR B 1 252 ? -9.008 49.5 24.797 1 82.94 252 TYR B O 1
ATOM 4252 N N . ASN B 1 253 ? -9.141 47.344 24.906 1 83.81 253 ASN B N 1
ATOM 4253 C CA . ASN B 1 253 ? -9.812 47.375 26.203 1 83.81 253 ASN B CA 1
ATOM 4254 C C . ASN B 1 253 ? -8.883 47.844 27.312 1 83.81 253 ASN B C 1
ATOM 4256 O O . ASN B 1 253 ? -9.297 48.562 28.219 1 83.81 253 ASN B O 1
ATOM 4260 N N . TRP B 1 254 ? -7.691 47.469 27.125 1 82.69 254 TRP B N 1
ATOM 4261 C CA . TRP B 1 254 ? -6.691 47.844 28.109 1 82.69 254 TRP B CA 1
ATOM 4262 C C . TRP B 1 254 ? -6.426 49.344 28.047 1 82.69 254 TRP B C 1
ATOM 4264 O O . TRP B 1 254 ? -6.398 50.031 29.078 1 82.69 254 TRP B O 1
ATOM 4274 N N . ILE B 1 255 ? -6.34 49.938 26.891 1 79.25 255 ILE B N 1
ATOM 4275 C CA . ILE B 1 255 ? -6.094 51.344 26.703 1 79.25 255 ILE B CA 1
ATOM 4276 C C . ILE B 1 255 ? -7.332 52.156 27.109 1 79.25 255 ILE B C 1
ATOM 4278 O O . ILE B 1 255 ? -7.227 53.156 27.812 1 79.25 255 ILE B O 1
ATOM 4282 N N . SER B 1 256 ? -8.484 51.625 26.844 1 79.5 256 SER B N 1
ATOM 4283 C CA . SER B 1 256 ? -9.734 52.312 27.188 1 79.5 256 SER B CA 1
ATOM 4284 C C . SER B 1 256 ? -9.945 52.344 28.688 1 79.5 256 SER B C 1
ATOM 4286 O O . SER B 1 256 ? -10.406 53.344 29.234 1 79.5 256 SER B O 1
ATOM 4288 N N . SER B 1 257 ? -9.516 51.375 29.297 1 81.56 257 SER B N 1
ATOM 4289 C CA . SER B 1 257 ? -9.648 51.344 30.75 1 81.56 257 SER B CA 1
ATOM 4290 C C . SER B 1 257 ? -8.664 52.281 31.422 1 81.56 257 SER B C 1
ATOM 4292 O O . SER B 1 257 ? -9.008 52.938 32.406 1 81.56 257 SER B O 1
ATOM 4294 N N . LYS B 1 258 ? -7.566 52.406 30.797 1 75.75 258 LYS B N 1
ATOM 4295 C CA . LYS B 1 258 ? -6.562 53.312 31.344 1 75.75 258 LYS B CA 1
ATOM 4296 C C . LYS B 1 258 ? -6.945 54.781 31.109 1 75.75 258 LYS B C 1
ATOM 4298 O O . LYS B 1 258 ? -6.746 55.625 31.984 1 75.75 258 LYS B O 1
ATOM 4303 N N . LEU B 1 259 ? -7.539 55.062 30.047 1 72.06 259 LEU B N 1
ATOM 4304 C CA . LEU B 1 259 ? -7.98 56.438 29.734 1 72.06 259 LEU B CA 1
ATOM 4305 C C . LEU B 1 259 ? -9.18 56.812 30.578 1 72.06 259 LEU B C 1
ATOM 4307 O O . LEU B 1 259 ? -9.281 57.969 31.031 1 72.06 259 LEU B O 1
ATOM 4311 N N . ARG B 1 260 ? -9.984 55.906 30.875 1 69.75 260 ARG B N 1
ATOM 4312 C CA . ARG B 1 260 ? -11.141 56.188 31.734 1 69.75 260 ARG B CA 1
ATOM 4313 C C . ARG B 1 260 ? -10.703 56.406 33.188 1 69.75 260 ARG B C 1
ATOM 4315 O O . ARG B 1 260 ? -11.227 57.312 33.844 1 69.75 260 ARG B O 1
ATOM 4322 N N . LYS B 1 261 ? -9.75 55.75 33.562 1 72.75 261 LYS B N 1
ATOM 4323 C CA . LYS B 1 261 ? -9.25 55.938 34.938 1 72.75 261 LYS B CA 1
ATOM 4324 C C . LYS B 1 261 ? -8.531 57.281 35.062 1 72.75 261 LYS B C 1
ATOM 4326 O O . LYS B 1 261 ? -8.672 57.969 36.094 1 72.75 261 LYS B O 1
ATOM 4331 N N . HIS B 1 262 ? -7.855 57.75 34.031 1 67.06 262 HIS B N 1
ATOM 4332 C CA . HIS B 1 262 ? -7.164 59.031 34.094 1 67.06 262 HIS B CA 1
ATOM 4333 C C . HIS B 1 262 ? -8.141 60.188 33.938 1 67.06 262 HIS B C 1
ATOM 4335 O O . HIS B 1 262 ? -7.973 61.219 34.562 1 67.06 262 HIS B O 1
ATOM 4341 N N . ARG B 1 263 ? -9.086 60.062 33.188 1 60.72 263 ARG B N 1
ATOM 4342 C CA . ARG B 1 263 ? -10.102 61.094 33.031 1 60.72 263 ARG B CA 1
ATOM 4343 C C . ARG B 1 263 ? -10.875 61.281 34.344 1 60.72 263 ARG B C 1
ATOM 4345 O O . ARG B 1 263 ? -11.172 62.406 34.75 1 60.72 263 ARG B O 1
ATOM 4352 N N . TYR B 1 264 ? -11.125 60.312 35.094 1 64.81 264 TYR B N 1
ATOM 4353 C CA . TYR B 1 264 ? -11.844 60.406 36.375 1 64.81 264 TYR B CA 1
ATOM 4354 C C . TYR B 1 264 ? -10.922 60.906 37.469 1 64.81 264 TYR B C 1
ATOM 4356 O O . TYR B 1 264 ? -11.352 61.625 38.375 1 64.81 264 TYR B O 1
ATOM 4364 N N . ALA B 1 265 ? -9.711 60.656 37.406 1 64 265 ALA B N 1
ATOM 4365 C CA . ALA B 1 265 ? -8.773 61.156 38.375 1 64 265 ALA B CA 1
ATOM 4366 C C . ALA B 1 265 ? -8.609 62.688 38.25 1 64 265 ALA B C 1
ATOM 4368 O O . ALA B 1 265 ? -8.492 63.375 39.25 1 64 265 ALA B O 1
ATOM 4369 N N . SER B 1 266 ? -8.609 63.156 37.094 1 60.56 266 SER B N 1
ATOM 4370 C CA . SER B 1 266 ? -8.516 64.625 36.875 1 60.56 266 SER B CA 1
ATOM 4371 C C . SER B 1 266 ? -9.797 65.312 37.344 1 60.56 266 SER B C 1
ATOM 4373 O O . SER B 1 266 ? -9.742 66.375 37.906 1 60.56 266 SER B O 1
ATOM 4375 N N . LEU B 1 267 ? -10.914 64.75 37.281 1 61 267 LEU B N 1
ATOM 4376 C CA . LEU B 1 267 ? -12.172 65.375 37.719 1 61 267 LEU B CA 1
ATOM 4377 C C . LEU B 1 267 ? -12.281 65.312 39.219 1 61 267 LEU B C 1
ATOM 4379 O O . LEU B 1 267 ? -12.781 66.25 39.844 1 61 267 LEU B O 1
ATOM 4383 N N . ASP B 1 268 ? -11.758 64.438 39.875 1 63.09 268 ASP B N 1
ATOM 4384 C CA . ASP B 1 268 ? -11.797 64.312 41.344 1 63.09 268 ASP B CA 1
ATOM 4385 C C . ASP B 1 268 ? -10.797 65.25 41.969 1 63.09 268 ASP B C 1
ATOM 4387 O O . ASP B 1 268 ? -11.062 65.812 43.031 1 63.09 268 ASP B O 1
ATOM 4391 N N . ALA B 1 269 ? -9.734 65.625 41.406 1 63.88 269 ALA B N 1
ATOM 4392 C CA . ALA B 1 269 ? -8.75 66.562 41.906 1 63.88 269 ALA B CA 1
ATOM 4393 C C . ALA B 1 269 ? -9.258 68 41.781 1 63.88 269 ALA B C 1
ATOM 4395 O O . ALA B 1 269 ? -9.008 68.812 42.656 1 63.88 269 ALA B O 1
ATOM 4396 N N . GLU B 1 270 ? -10.023 68.25 40.844 1 61.5 270 GLU B N 1
ATOM 4397 C CA . GLU B 1 270 ? -10.617 69.562 40.688 1 61.5 270 GLU B CA 1
ATOM 4398 C C . GLU B 1 270 ? -11.766 69.75 41.688 1 61.5 270 GLU B C 1
ATOM 4400 O O . GLU B 1 270 ? -11.961 70.875 42.188 1 61.5 270 GLU B O 1
ATOM 4405 N N . SER B 1 271 ? -12.391 68.812 42.094 1 62.41 271 SER B N 1
ATOM 4406 C CA . SER B 1 271 ? -13.5 68.938 43.031 1 62.41 271 SER B CA 1
ATOM 4407 C C . SER B 1 271 ? -12.992 69.188 44.469 1 62.41 271 SER B C 1
ATOM 4409 O O . SER B 1 271 ? -13.727 69.625 45.344 1 62.41 271 SER B O 1
ATOM 4411 N N . LYS B 1 272 ? -11.828 68.812 44.781 1 61.56 272 LYS B N 1
ATOM 4412 C CA . LYS B 1 272 ? -11.297 69 46.125 1 61.56 272 LYS B CA 1
ATOM 4413 C C . LYS B 1 272 ? -10.703 70.375 46.25 1 61.56 272 LYS B C 1
ATOM 4415 O O . LYS B 1 272 ? -10.375 70.812 47.375 1 61.56 272 LYS B O 1
ATOM 4420 N N . ARG B 1 273 ? -10.523 71.062 45.25 1 57.06 273 ARG B N 1
ATOM 4421 C CA . ARG B 1 273 ? -10 72.438 45.344 1 57.06 273 ARG B CA 1
ATOM 4422 C C . ARG B 1 273 ? -11.133 73.438 45.5 1 57.06 273 ARG B C 1
ATOM 4424 O O . ARG B 1 273 ? -10.891 74.625 45.75 1 57.06 273 ARG B O 1
ATOM 4431 N N . ASP B 1 274 ? -12.352 73 45.312 1 46.59 274 ASP B N 1
ATOM 4432 C CA . ASP B 1 274 ? -13.422 73.938 45.688 1 46.59 274 ASP B CA 1
ATOM 4433 C C . ASP B 1 274 ? -13.953 73.625 47.094 1 46.59 274 ASP B C 1
ATOM 4435 O O . ASP B 1 274 ? -14.133 72.438 47.438 1 46.59 274 ASP B O 1
#

Radius of gyration: 30.64 Å; Cα contacts (8 Å, |Δi|>4): 1164; chains: 2; bounding box: 70×114×89 Å

Foldseek 3Di:
DPPDPPPPPPPPDDADPDAWQVRHFFDAAADDFFDKFFKWWFDADLVQRHFDADPVRHGDIGFAAAFPVVRGGDIDGFPDWDKDKGKGAAAPSNQSNVVCLQVVVYWGKMWTFQYPDPCCRVVGGHIEIETARWYFDDDPAWTWTQQEKEKEWEFFQDPPRQRHGGDHIYMYHDDPGTDIDDHGDMDMHIYGYDYHRHQDFPPWDQCVPVHSGIDHHRDDDPDDDPDDPVNVVVVVVVVVVVVVVVVVVVVVVVVVVVVVVVVVVVVVVVVVVD/DPPDPPPPPPPPDDADPDAWQVRHFFDAAADDFFDKFFKWWFDADLVQRHFDADPVRHGDIGFAAAFPVVRGGDIDGFPDWDKDKGKGAAAPSNQSNVVCLQVVVYWGKMWTFQYPDPCCRVVGGHIEIETARWYFDDDPAWTWTQQEKEKEWEFFQDPPRQRHGGDHIYMYHDDPGTDIDDHGDMDMHIYGYDYHRHQDFPPWPQPPDDHSGIDHHRDDDPDDDPDDVVRVVVVVVVVVVVVVVVVVVVVVVVVVVVVVVVVVVVVVVVVVVD

Sequence (548 aa):
MKFLPFILPLAYAIQWFPLDSKGELPQYEPYTFGQEIAFDCIQRNIDTGEHKFDQQNRIVYGPFPKCEETSKPLSFKYGVNEDFNCTISFTDELFHLFQLYLHEDVPFSCRLPLSSEVASIEKGGAYVPFTFSFRGTLTDSHIDVDHSMNVLITKPTSNDPDQNTFISAIAYASGTNTTRTVIGDKLTLNFAVRWLDSLQPRGSTKRGNGLPYDAGFYKFPIEFIPLSYQMLYFYIGLTSIVTSTLVLIITYNWISSKLRKHRYASLDAESKRDMKFLPFILPLAYAIQWFPLDSKGELPQYEPYTFGQEIAFDCIQRNIDTGEHKFDQQNRIVYGPFPKCEETSKPLSFKYGVNEDFNCTISFTDELFHLFQLYLHEDVPFSCRLPLSSEVASIEKGGAYVPFTFSFRGTLTDSHIDVDHSMNVLITKPTSNDPDQNTFISAIAYASGTNTTRTVIGDKLTLNFAVRWLDSLQPRGSTKRGNGLPYDAGFYKFPIEFIPLSYQMLYFYIGLTSIVTSTLVLIITYNWISSKLRKHRYASLDAESKRD

Secondary structure (DSSP, 8-state):
-------------EEESS--TTSSPPP-PPPPTT-EE--EEE-B-TTT-PBPB-TTSPBPEEPPPEETTTTEE--EETT--EEEEEEEE--HHHHHHHHHHHTTSS-EEEEEESS-STTTTTTT--EEEEEEE--EEE-SS-EEEE-EEEEEEE--S---GGG-S-SEEEEEE-BSEEEEE-TT-EEEEEEEEEEE--PPPBT---GGGT-SS--SB-PPPSS-EEE-HHHHHHHHHHHHHHHHHHHHHHHHHHHHHHHHHHHHHHHHHHHT--/-------------EEESS--TTSSPPP-PPPPTT-EE--EEE-B-TTT-PBPB-TTSPBPEEPPPEETTTTEE--EETT--EEEEEEEE--HHHHHHHHHHHTTSS-EEEEEESS-STTTTTTT--EEEEEEE--EEE-SS-EEEE-EEEEEEE--S---GGG-S-SEEEEEE-BSEEEEE-TT-EEEEEEEEEEE--PPPBT---S-SS-SS--SB-PPPSS-EEE-HHHHHHHHHHHHHHHHHHHHHHHHHHHHHHHHHHHHHHHHHHHT--